Protein AF-A0A2A6BT93-F1 (afdb_monomer_lite)

Sequence (409 aa):
MSYLIIGGLSPISLRGVVPQILQSAETKKVVIYDDLSGVTSSSSPVLDDSRVSVVAGSTFNEKLLQKTFTDNKITHVVDLASLSTPKEASPIAVARTAVVGFTHVLDAVRHYGGKPRFVLVSREVANAMAVESMLHSYVISYRLPLVVARLSEGVLGHDLSRGLNAAFSTAVVTDEAFSAISIGDAARGEAAVSQKAVKECIEKIKAGSSCTLVSTNPSVFPIERAHKELGWMPEEKNLCEVHSFTKVLLFGEDQPTGARLLKALAARSIPVVFGESKPGEDPIDTVKDEIFSVAPSCIVFVGDRKDDPAYFDQEPKPARLRENVGSNLHAPWILAAICERVRCPFTYVQTYKEENDQATSEGVVKGFAKRLLEQFTSEYQTRFILPQTAVNDEHIGLIVDRIEKKLVA

InterPro domains:
  IPR001509 NAD-dependent epimerase/dehydratase [PF01370] (41-122)
  IPR036291 NAD(P)-binding domain superfamily [SSF51735] (28-235)

Organism: Pristionchus pacificus (NCBI:txid54126)

Structure (mmCIF, N/CA/C/O backbone):
data_AF-A0A2A6BT93-F1
#
_entry.id   AF-A0A2A6BT93-F1
#
loop_
_atom_site.group_PDB
_atom_site.id
_atom_site.type_symbol
_atom_site.label_atom_id
_atom_site.label_alt_id
_atom_site.label_comp_id
_atom_site.label_asym_id
_atom_site.label_entity_id
_atom_site.label_seq_id
_atom_site.pdbx_PDB_ins_code
_atom_site.Cartn_x
_atom_site.Cartn_y
_atom_site.Cartn_z
_atom_site.occupancy
_atom_site.B_iso_or_equiv
_atom_site.auth_seq_id
_atom_site.auth_comp_id
_atom_site.auth_asym_id
_atom_site.auth_atom_id
_atom_site.pdbx_PDB_model_num
ATOM 1 N N . MET A 1 1 ? -22.173 0.679 25.545 1.00 92.31 1 MET A N 1
ATOM 2 C CA . MET A 1 1 ? -20.772 0.295 25.306 1.00 92.31 1 MET A CA 1
ATOM 3 C C . MET A 1 1 ? -19.913 1.545 25.168 1.00 92.31 1 MET A C 1
ATOM 5 O O . MET A 1 1 ? -20.364 2.519 24.571 1.00 92.31 1 MET A O 1
ATOM 9 N N . SER A 1 2 ? -18.718 1.523 25.756 1.00 96.56 2 SER A N 1
ATOM 10 C CA . SER A 1 2 ? -17.658 2.522 25.561 1.00 96.56 2 SER A CA 1
ATOM 11 C C . SER A 1 2 ? -16.482 1.863 24.845 1.00 96.56 2 SER A C 1
ATOM 13 O O . SER A 1 2 ? -15.989 0.835 25.327 1.00 96.56 2 SER A O 1
ATOM 15 N N . TYR A 1 3 ? -16.053 2.440 23.728 1.00 97.00 3 TYR A N 1
ATOM 16 C CA . TYR A 1 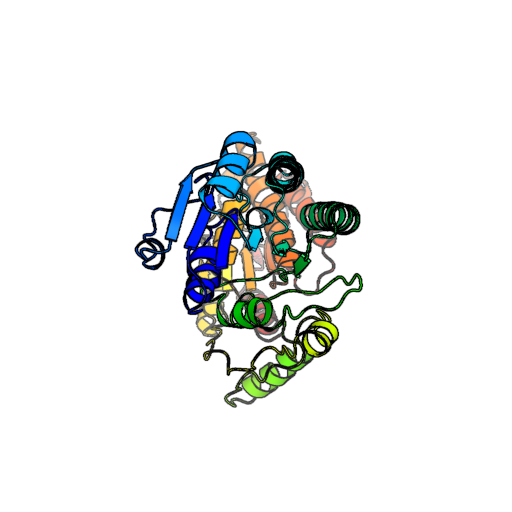3 ? -14.990 1.917 22.870 1.00 97.00 3 TYR A CA 1
ATOM 17 C C . TYR A 1 3 ? -13.720 2.758 22.990 1.00 97.00 3 TYR A C 1
ATOM 19 O O . TYR A 1 3 ? -13.802 3.983 23.061 1.00 97.00 3 TYR A O 1
ATOM 27 N N . LEU A 1 4 ? -12.563 2.102 22.972 1.00 97.62 4 LEU A N 1
ATOM 28 C CA . LEU A 1 4 ? -11.253 2.710 22.746 1.00 97.62 4 LEU A CA 1
ATOM 29 C C . LEU A 1 4 ? -10.707 2.190 21.416 1.00 97.62 4 LEU A C 1
ATOM 31 O O . LEU A 1 4 ? -10.619 0.977 21.240 1.00 97.62 4 LEU A O 1
ATOM 35 N N . ILE A 1 5 ? -10.345 3.084 20.501 1.00 95.69 5 ILE A N 1
ATOM 36 C CA . ILE A 1 5 ? -9.802 2.738 19.185 1.00 95.69 5 ILE A CA 1
ATOM 37 C C . ILE A 1 5 ? -8.383 3.2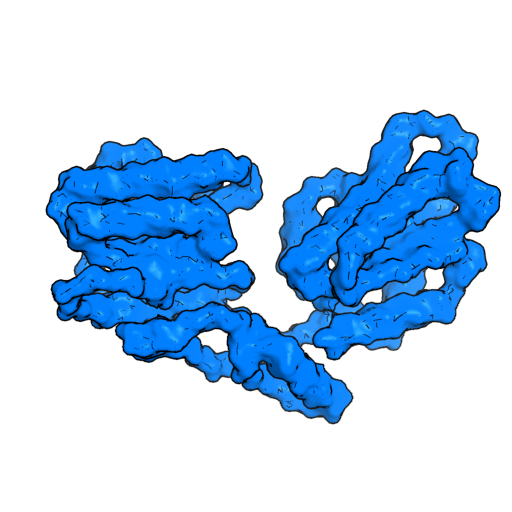88 19.089 1.00 95.69 5 ILE A C 1
ATOM 39 O O . ILE A 1 5 ? -8.193 4.503 19.050 1.00 95.69 5 ILE A O 1
ATOM 43 N N . ILE A 1 6 ? -7.398 2.398 19.075 1.00 95.19 6 ILE A N 1
ATOM 44 C CA . ILE A 1 6 ? -5.968 2.728 19.096 1.00 95.19 6 ILE A CA 1
ATOM 45 C C . ILE A 1 6 ? -5.461 2.796 17.651 1.00 95.19 6 ILE A C 1
ATOM 47 O O . ILE A 1 6 ? -5.774 1.905 16.867 1.00 95.19 6 ILE A O 1
ATOM 51 N N . GLY A 1 7 ? -4.738 3.855 17.272 1.00 91.56 7 GLY A N 1
ATOM 52 C CA . GLY A 1 7 ? -4.447 4.151 15.854 1.00 91.56 7 GLY A CA 1
ATOM 53 C C . GLY A 1 7 ? -5.701 4.599 15.086 1.00 91.56 7 GLY A C 1
ATOM 54 O O . GLY A 1 7 ? -5.889 4.309 13.895 1.00 91.56 7 GLY A O 1
ATOM 55 N N . GLY A 1 8 ? -6.635 5.217 15.814 1.00 89.75 8 GLY A N 1
ATOM 56 C CA . GLY A 1 8 ? -7.998 5.447 15.357 1.00 89.75 8 GLY A CA 1
ATOM 57 C C . GLY A 1 8 ? -8.180 6.620 14.392 1.00 89.75 8 GLY A C 1
ATOM 58 O O . GLY A 1 8 ? -9.305 6.814 13.929 1.00 89.75 8 GLY A O 1
ATOM 59 N N . LEU A 1 9 ? -7.131 7.379 14.057 1.00 91.25 9 LEU A N 1
ATOM 60 C CA . LEU A 1 9 ? -7.188 8.401 13.001 1.00 91.25 9 LEU A CA 1
ATOM 61 C C . LEU A 1 9 ? -6.767 7.870 11.624 1.00 91.25 9 LEU A C 1
ATOM 63 O O . LEU A 1 9 ? -6.781 8.610 10.641 1.00 91.25 9 LEU A O 1
ATOM 67 N N . SER A 1 10 ? -6.448 6.578 11.515 1.00 85.25 10 SER A N 1
ATOM 68 C CA . SER A 1 10 ? -6.226 5.940 10.218 1.00 85.25 10 SER A CA 1
ATOM 69 C C . SER A 1 10 ? -7.486 5.995 9.329 1.00 85.25 10 SER A C 1
ATOM 71 O O . SER A 1 10 ? -8.612 5.936 9.837 1.00 85.25 10 SER A O 1
ATOM 73 N N . PRO A 1 11 ? -7.346 6.034 7.987 1.00 80.69 11 PRO A N 1
ATOM 74 C CA . PRO A 1 11 ? -8.495 6.007 7.075 1.00 80.69 11 PRO A CA 1
ATOM 75 C C . PRO A 1 11 ? -9.421 4.801 7.293 1.00 80.69 11 PRO A C 1
ATOM 77 O O . PRO A 1 11 ? -10.640 4.942 7.230 1.00 80.69 11 PRO A O 1
ATOM 80 N N . ILE A 1 12 ? -8.835 3.640 7.609 1.00 78.94 12 ILE A N 1
ATOM 81 C CA . ILE A 1 12 ? -9.525 2.387 7.962 1.00 78.94 12 ILE A CA 1
ATOM 82 C C . ILE A 1 12 ? -10.455 2.604 9.162 1.00 78.94 12 ILE A C 1
ATOM 84 O O . ILE A 1 12 ? -11.621 2.204 9.144 1.00 78.94 12 ILE A O 1
ATOM 88 N N . SER A 1 13 ? -9.950 3.275 10.195 1.00 86.38 13 SER A N 1
ATOM 89 C CA . SER A 1 13 ? -10.727 3.602 11.384 1.00 86.38 13 SER A CA 1
ATOM 90 C C . SER A 1 13 ? -11.851 4.591 11.073 1.00 86.38 13 SER A C 1
ATOM 92 O O . SER A 1 13 ? -13.026 4.298 11.300 1.00 86.38 13 SER A O 1
ATOM 94 N N . LEU A 1 14 ? -11.502 5.751 10.510 1.00 86.81 14 LEU A N 1
ATOM 95 C CA . LEU A 1 14 ? -12.421 6.883 10.375 1.00 86.81 14 LEU A CA 1
ATOM 96 C C . LEU A 1 14 ? -13.539 6.654 9.359 1.00 86.81 14 LEU A C 1
ATOM 98 O O . LEU A 1 14 ? -14.637 7.170 9.548 1.00 86.81 14 LEU A O 1
ATOM 102 N N . ARG A 1 15 ? -13.277 5.904 8.286 1.00 79.62 15 ARG A N 1
ATOM 103 C CA . ARG A 1 15 ? -14.265 5.631 7.225 1.00 79.62 15 ARG A CA 1
ATOM 104 C C . ARG A 1 15 ? -14.972 4.292 7.403 1.00 79.62 15 ARG A C 1
ATOM 106 O O . ARG A 1 15 ? -15.969 4.019 6.747 1.00 79.62 15 ARG A O 1
ATOM 113 N N . GLY A 1 16 ? -14.450 3.457 8.291 1.00 78.19 16 GLY A N 1
ATOM 114 C CA . GLY A 1 16 ? -14.855 2.074 8.426 1.00 78.19 16 GLY A CA 1
ATOM 115 C C . GLY A 1 16 ? -15.344 1.723 9.815 1.00 78.19 16 GLY A C 1
ATOM 116 O O . GLY A 1 16 ? -16.540 1.542 10.035 1.00 78.19 16 GLY A O 1
ATOM 117 N N . VAL A 1 17 ? -14.401 1.645 10.752 1.00 83.06 17 VAL A N 1
ATOM 118 C CA . VAL A 1 17 ? -14.639 1.141 12.110 1.00 83.06 17 VAL A CA 1
ATOM 119 C C . VAL A 1 17 ? -15.551 2.061 12.915 1.00 83.06 17 VAL A C 1
ATOM 121 O O . VAL A 1 17 ? -16.556 1.616 13.473 1.00 83.06 17 VAL A O 1
ATOM 124 N N . VAL A 1 18 ? -15.225 3.353 12.968 1.00 87.88 18 VAL A N 1
ATOM 125 C CA . VAL A 1 18 ? -15.935 4.309 13.825 1.00 87.88 18 VAL A CA 1
ATOM 126 C C . VAL A 1 18 ? -17.395 4.510 13.394 1.00 87.88 18 VAL A C 1
ATOM 128 O O . VAL A 1 18 ? -18.261 4.362 14.259 1.00 87.88 18 VAL A O 1
ATOM 131 N N . PRO A 1 19 ? -17.725 4.772 12.107 1.00 86.06 19 PRO A N 1
ATOM 132 C CA . PRO A 1 19 ? -19.118 4.937 11.675 1.00 86.06 19 PRO A CA 1
ATOM 133 C C . PRO A 1 19 ? -20.042 3.794 12.094 1.00 86.06 19 PRO A C 1
ATOM 135 O O . PRO A 1 19 ? -21.230 3.999 12.314 1.00 86.06 19 PRO A O 1
ATOM 138 N N . GLN A 1 20 ? -19.507 2.584 12.202 1.00 81.06 20 GLN A N 1
ATOM 139 C CA . GLN A 1 20 ? -20.291 1.366 12.391 1.00 81.06 20 GLN A CA 1
ATOM 140 C C . GLN A 1 20 ? -20.500 1.052 13.852 1.00 81.06 20 GLN A C 1
ATOM 142 O O . GLN A 1 20 ? -21.621 0.788 14.277 1.00 81.06 20 GLN A O 1
ATOM 147 N N . ILE A 1 21 ? -19.459 1.259 14.656 1.00 85.31 21 ILE A N 1
ATOM 148 C CA . ILE A 1 21 ? -19.617 1.330 16.104 1.00 85.31 21 ILE A CA 1
ATOM 149 C C . ILE A 1 21 ? -20.689 2.373 16.464 1.00 85.31 21 ILE A C 1
ATOM 151 O O . ILE A 1 21 ? -21.522 2.123 17.335 1.00 85.31 21 ILE A O 1
ATOM 155 N N . LEU A 1 22 ? -20.728 3.513 15.768 1.00 90.62 22 LEU A N 1
ATOM 156 C CA . LEU A 1 22 ? -21.712 4.574 15.998 1.00 90.62 22 LEU A CA 1
ATOM 157 C C . LEU A 1 22 ? -23.140 4.249 15.525 1.00 90.62 22 LEU A C 1
ATOM 159 O O . LEU A 1 22 ? -24.074 4.882 16.029 1.00 90.62 22 LEU A O 1
ATOM 163 N N . GLN A 1 23 ? -23.334 3.284 14.616 1.00 86.81 23 GLN A N 1
ATOM 1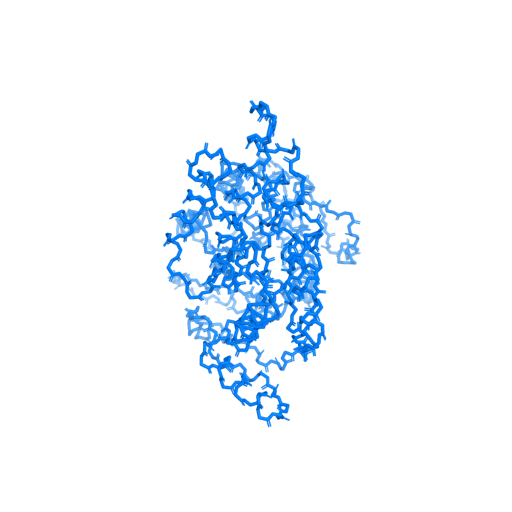64 C CA . GLN A 1 23 ? -24.667 2.814 14.202 1.00 86.81 23 GLN A CA 1
ATOM 165 C C . GLN A 1 23 ? -25.374 2.023 15.307 1.00 86.81 23 GLN A C 1
ATOM 167 O O . GLN A 1 23 ? -26.603 1.988 15.349 1.00 86.81 23 GLN A O 1
ATOM 172 N N . SER A 1 24 ? -24.623 1.410 16.225 1.00 86.44 24 SER A N 1
ATOM 173 C CA . SER A 1 24 ? -25.213 0.713 17.366 1.00 86.44 24 SER A CA 1
ATOM 174 C C . SER A 1 24 ? -25.824 1.702 18.361 1.00 86.44 24 SER A C 1
ATOM 176 O O . SER A 1 24 ? -25.137 2.568 18.909 1.00 86.44 24 SER A O 1
ATOM 178 N N . ALA A 1 25 ? -27.113 1.519 18.665 1.00 88.69 25 ALA A N 1
ATOM 179 C CA . ALA A 1 25 ? -27.823 2.293 19.686 1.00 88.69 25 ALA A CA 1
ATOM 180 C C . ALA A 1 25 ? -27.235 2.098 21.097 1.00 88.69 25 ALA A C 1
ATOM 182 O O . ALA A 1 25 ? -27.420 2.935 21.979 1.00 88.69 25 ALA A O 1
ATOM 183 N N . GLU A 1 26 ? -26.497 1.008 21.322 1.00 91.00 26 GLU A N 1
ATOM 184 C CA . GLU A 1 26 ? -25.854 0.735 22.606 1.00 91.00 26 GLU A CA 1
ATOM 185 C C . GLU A 1 26 ? -24.549 1.514 22.792 1.00 91.00 26 GLU A C 1
ATOM 187 O O . GLU A 1 26 ? -24.035 1.600 23.916 1.00 91.00 26 GLU A O 1
ATOM 192 N N . THR A 1 27 ? -23.982 2.079 21.726 1.00 92.94 27 THR A N 1
ATOM 193 C CA . THR A 1 27 ? -22.733 2.842 21.777 1.00 92.94 27 THR A CA 1
ATOM 194 C C . THR A 1 27 ? -22.955 4.181 22.468 1.00 92.94 27 THR A C 1
ATOM 196 O O . THR A 1 27 ? -23.599 5.087 21.944 1.00 92.94 27 THR A O 1
ATOM 199 N N . LYS A 1 28 ? -22.368 4.312 23.661 1.00 96.25 28 LYS A N 1
ATOM 200 C CA . LYS A 1 28 ? -22.427 5.520 24.493 1.00 96.25 28 LYS A CA 1
ATOM 201 C C . LYS A 1 28 ? -21.255 6.455 24.226 1.00 96.25 28 LYS A C 1
ATOM 203 O O . LYS A 1 28 ? -21.413 7.664 24.338 1.00 96.25 28 LYS A O 1
ATOM 208 N N . LYS A 1 29 ? -20.076 5.892 23.941 1.00 97.75 29 LYS A N 1
ATOM 209 C CA . LYS A 1 29 ? -18.838 6.655 23.780 1.00 97.75 29 LYS A CA 1
ATOM 210 C C . LYS A 1 29 ? -17.840 5.932 22.886 1.00 97.75 29 LYS A C 1
ATOM 212 O O . LYS A 1 29 ? -17.678 4.716 23.010 1.00 97.75 29 LYS A O 1
ATOM 217 N N . VAL A 1 30 ? -17.134 6.692 22.060 1.00 97.75 30 VAL A N 1
ATOM 218 C CA . VAL A 1 30 ? -15.989 6.235 21.274 1.00 97.75 30 VAL A CA 1
ATOM 219 C C . VAL A 1 30 ? -14.804 7.151 21.561 1.00 97.75 30 VAL A C 1
ATOM 221 O O . VAL A 1 30 ? -14.876 8.364 21.385 1.00 97.75 30 VAL A O 1
ATOM 224 N N . VAL A 1 31 ? -13.706 6.572 22.029 1.00 98.25 31 VAL A N 1
ATOM 225 C CA . VAL A 1 31 ? -12.458 7.282 22.299 1.00 98.25 31 VAL A CA 1
ATOM 226 C C . VAL A 1 31 ? -11.443 6.870 21.248 1.00 98.25 31 VAL A C 1
ATOM 228 O O . VAL A 1 31 ? -11.023 5.718 21.215 1.00 98.25 31 VAL A O 1
ATOM 231 N N . ILE A 1 32 ? -11.057 7.803 20.388 1.00 97.12 32 ILE A N 1
ATOM 232 C CA . ILE A 1 32 ? -9.969 7.614 19.431 1.00 97.12 32 ILE A CA 1
ATOM 233 C C . ILE A 1 32 ? -8.665 7.971 20.139 1.00 97.12 32 ILE A C 1
ATOM 235 O O . ILE A 1 32 ? -8.525 9.084 20.638 1.00 97.12 32 ILE A O 1
ATOM 239 N N . TYR A 1 33 ? -7.727 7.033 20.197 1.00 96.94 33 TYR A N 1
ATOM 240 C CA . TYR A 1 33 ? -6.410 7.210 20.796 1.00 96.94 33 TYR A CA 1
ATOM 241 C C . TYR A 1 33 ? -5.346 7.110 19.706 1.00 96.94 33 TYR A C 1
ATOM 243 O O . TYR A 1 33 ? -5.205 6.062 19.072 1.00 96.94 33 TYR A O 1
ATOM 251 N N . ASP A 1 34 ? -4.627 8.199 19.458 1.00 94.62 34 ASP A N 1
ATOM 252 C CA . ASP A 1 34 ? -3.722 8.307 18.313 1.00 94.62 34 ASP A CA 1
ATOM 253 C C . ASP A 1 34 ? -2.559 9.261 18.615 1.00 94.62 34 ASP A C 1
ATOM 255 O O . ASP A 1 34 ? -2.732 10.242 19.343 1.00 94.62 34 ASP A O 1
ATOM 259 N N . ASP A 1 35 ? -1.376 8.985 18.068 1.00 92.31 35 ASP A N 1
ATOM 260 C CA . ASP A 1 35 ? -0.175 9.798 18.291 1.00 92.31 35 ASP A CA 1
ATOM 261 C C . ASP A 1 35 ? -0.031 10.960 17.297 1.00 92.31 35 ASP A C 1
ATOM 263 O O . ASP A 1 35 ? 0.906 11.752 17.409 1.00 92.31 35 ASP A O 1
ATOM 267 N N . LEU A 1 36 ? -0.983 11.087 16.366 1.00 90.38 36 LEU A N 1
ATOM 268 C CA . LEU A 1 36 ? -1.063 12.109 15.324 1.00 90.38 36 LEU A CA 1
ATOM 269 C C . LEU A 1 36 ? 0.049 12.033 14.265 1.00 90.38 36 LEU A C 1
ATOM 271 O O . LEU A 1 36 ? 0.094 12.885 13.378 1.00 90.38 36 LEU A O 1
ATOM 275 N N . SER A 1 37 ? 0.925 11.025 14.312 1.00 81.19 37 SER A N 1
ATOM 276 C CA . SER A 1 37 ? 2.116 10.949 13.452 1.00 81.19 37 SER A CA 1
ATOM 277 C C . SER A 1 37 ? 1.801 10.750 11.964 1.00 81.19 37 SER A C 1
ATOM 279 O O . SER A 1 37 ? 2.617 11.098 11.113 1.00 81.19 37 SER A O 1
ATOM 281 N N . GLY A 1 38 ? 0.615 10.224 11.640 1.00 70.31 38 GLY A N 1
ATOM 282 C CA . GLY A 1 38 ? 0.161 9.949 10.271 1.00 70.31 38 GLY A CA 1
ATOM 283 C C . GLY A 1 38 ? -1.058 10.757 9.820 1.00 70.31 38 GLY A C 1
ATOM 284 O O . GLY A 1 38 ? -1.655 10.435 8.790 1.00 70.31 38 GLY A O 1
ATOM 285 N N . VAL A 1 39 ? -1.477 11.771 10.583 1.00 74.38 39 VAL A N 1
ATOM 286 C CA . VAL A 1 39 ? -2.707 12.517 10.289 1.00 74.38 39 VAL A CA 1
ATOM 287 C C . VAL A 1 39 ? -2.444 13.530 9.182 1.00 74.38 39 VAL A C 1
ATOM 289 O O . VAL A 1 39 ? -1.895 14.606 9.406 1.00 74.38 39 VAL A O 1
ATOM 292 N N . THR A 1 40 ? -2.888 13.203 7.972 1.00 60.47 40 THR A N 1
ATOM 293 C CA . THR A 1 40 ? -3.112 14.211 6.933 1.00 60.47 40 THR A CA 1
ATOM 294 C C . THR A 1 40 ? -4.433 14.911 7.246 1.00 60.47 40 THR A C 1
ATOM 296 O O . THR A 1 40 ? -5.398 14.262 7.647 1.00 60.47 40 THR A O 1
ATOM 299 N N . SER A 1 41 ? -4.457 16.238 7.138 1.00 56.00 41 SER A N 1
ATOM 300 C CA . SER A 1 41 ? -5.471 17.203 7.602 1.00 56.00 41 SER A CA 1
ATOM 301 C C . SER A 1 41 ? -6.874 17.068 6.972 1.00 56.00 41 SER A C 1
ATOM 303 O O . SER A 1 41 ? -7.485 18.044 6.545 1.00 56.00 41 SER A O 1
ATOM 305 N N . SER A 1 42 ? -7.419 15.855 6.925 1.00 60.03 42 SER A N 1
ATOM 306 C CA . SER A 1 42 ? -8.760 15.561 6.437 1.00 60.03 42 SER A CA 1
ATOM 307 C C . SER A 1 42 ? -9.760 15.587 7.592 1.00 60.03 42 SER A C 1
ATOM 309 O O . SER A 1 42 ? -9.707 14.768 8.509 1.00 60.03 42 SER A O 1
ATOM 311 N N . SER A 1 43 ? -10.684 16.548 7.561 1.00 76.00 43 SER A N 1
ATOM 312 C CA . SER A 1 43 ? -11.835 16.559 8.459 1.00 76.00 43 SER A CA 1
ATOM 313 C C . SER A 1 43 ? -12.752 15.384 8.104 1.00 76.00 43 SER A C 1
ATOM 315 O O . SER A 1 43 ? -13.328 15.323 7.018 1.00 76.00 43 SER A O 1
ATOM 317 N N . SER A 1 44 ? -12.865 14.411 9.008 1.00 84.88 44 SER A N 1
ATOM 318 C CA . SER A 1 44 ? -13.868 13.349 8.901 1.00 84.88 44 SER A CA 1
ATOM 319 C C . SER A 1 44 ? -15.126 13.783 9.659 1.00 84.88 44 SER A C 1
ATOM 321 O O . SER A 1 44 ? -15.000 14.059 10.852 1.00 84.88 44 SER A O 1
ATOM 323 N N . PRO A 1 45 ? -16.328 13.776 9.044 1.00 90.00 45 PRO A N 1
ATOM 324 C CA . PRO A 1 45 ? -17.586 14.136 9.718 1.00 90.00 45 PRO A CA 1
ATOM 325 C C . PRO A 1 45 ? -17.873 13.311 10.978 1.00 90.00 45 PRO A C 1
ATOM 327 O O . PRO A 1 45 ? -18.623 13.711 11.857 1.00 90.00 45 PRO A O 1
ATOM 330 N N . VAL A 1 46 ? -17.267 12.128 11.071 1.00 90.62 46 VAL A N 1
ATOM 331 C CA . VAL A 1 46 ? -17.384 11.229 12.220 1.00 90.62 46 VAL A CA 1
ATOM 332 C C . VAL A 1 46 ? -16.758 11.824 13.482 1.00 90.62 46 VAL A C 1
ATOM 334 O O . VAL A 1 46 ? -17.183 11.497 14.586 1.00 90.62 46 VAL A O 1
ATOM 337 N N . LEU A 1 47 ? -15.758 12.695 13.332 1.00 93.75 47 LEU A N 1
ATOM 338 C CA . LEU A 1 47 ? -15.133 13.386 14.459 1.00 93.75 47 LEU A CA 1
ATOM 339 C C . LEU A 1 47 ? -16.046 14.464 15.060 1.00 93.75 47 LEU A C 1
ATOM 341 O O . LEU A 1 47 ? -15.816 14.857 16.200 1.00 93.75 47 LEU A O 1
ATOM 345 N N . ASP A 1 48 ? -17.082 14.892 14.332 1.00 94.94 48 ASP A N 1
ATOM 346 C CA . ASP A 1 48 ? -18.079 15.857 14.807 1.00 94.94 48 ASP A CA 1
ATOM 347 C C . ASP A 1 48 ? -19.217 15.185 15.612 1.00 94.94 48 ASP A C 1
ATOM 349 O O . ASP A 1 48 ? -20.055 15.874 16.198 1.00 94.94 48 ASP A O 1
ATOM 353 N N . ASP A 1 49 ? -19.273 13.844 15.670 1.00 96.19 49 ASP A N 1
ATOM 354 C CA . ASP A 1 49 ? -20.262 13.123 16.484 1.00 96.19 49 ASP A CA 1
ATOM 355 C C . ASP A 1 49 ? -19.980 13.348 17.979 1.00 96.19 49 ASP A C 1
ATOM 357 O O . ASP A 1 49 ? -18.882 13.101 18.476 1.00 96.19 49 ASP A O 1
ATOM 361 N N . SER A 1 50 ? -20.999 13.773 18.731 1.00 97.19 50 SER A N 1
ATOM 362 C CA . SER A 1 50 ? -20.881 14.118 20.157 1.00 97.19 50 SER A CA 1
ATOM 363 C C . SER A 1 50 ? -20.476 12.949 21.064 1.00 97.19 50 SER A C 1
ATOM 365 O O . SER A 1 50 ? -20.073 13.163 22.211 1.00 97.19 50 SER A O 1
ATOM 367 N N . ARG A 1 51 ? -20.573 11.707 20.577 1.00 97.38 51 ARG A N 1
ATOM 368 C CA . ARG A 1 51 ? -20.121 10.497 21.280 1.00 97.38 51 ARG A CA 1
ATOM 369 C C . ARG A 1 51 ? -18.640 10.210 21.049 1.00 97.38 51 ARG A C 1
ATOM 371 O O . ARG A 1 51 ? -18.090 9.354 21.750 1.00 97.38 51 ARG A O 1
ATOM 378 N N . VAL A 1 52 ? -18.009 10.870 20.079 1.00 97.75 52 VAL A N 1
ATOM 379 C CA . VAL A 1 52 ? -16.608 10.676 19.704 1.00 97.75 52 VAL A CA 1
ATOM 380 C C . VAL A 1 52 ? -15.734 11.697 20.427 1.00 97.75 52 VAL A C 1
ATOM 382 O O . VAL A 1 52 ? -16.040 12.880 20.515 1.00 97.75 52 VAL A O 1
ATOM 385 N N . SER A 1 53 ? -14.614 11.231 20.970 1.00 97.75 53 SER A N 1
ATOM 386 C CA . SER A 1 53 ? -13.579 12.092 21.545 1.00 97.75 53 SER A CA 1
ATOM 387 C C . SER A 1 53 ? -12.205 11.600 21.123 1.00 97.75 53 SER A C 1
ATOM 389 O O . SER A 1 53 ? -11.982 10.390 21.082 1.00 97.75 53 SER A O 1
ATOM 391 N N . VAL A 1 54 ? -11.286 12.521 20.845 1.00 96.94 54 VAL A N 1
ATOM 392 C CA . VAL A 1 54 ? -9.906 12.199 20.467 1.00 96.94 54 VAL A CA 1
ATOM 393 C C . VAL A 1 54 ? -8.980 12.459 21.651 1.00 96.94 54 VAL A C 1
ATOM 395 O O . VAL A 1 54 ? -9.019 13.523 22.267 1.00 96.94 54 VAL A O 1
ATOM 398 N N . VAL A 1 55 ? -8.134 11.483 21.962 1.00 97.75 55 VAL A N 1
ATOM 399 C CA . VAL A 1 55 ? -7.036 11.586 22.919 1.00 97.75 55 VAL A CA 1
ATOM 400 C C . VAL A 1 55 ? -5.737 11.499 22.130 1.00 97.75 55 VAL A C 1
ATOM 402 O O . VAL A 1 55 ? -5.355 10.428 21.664 1.00 97.75 55 VAL A O 1
ATOM 405 N N . ALA A 1 56 ? -5.066 12.641 21.983 1.00 96.44 56 ALA A N 1
ATOM 406 C CA . ALA A 1 56 ? -3.745 12.706 21.374 1.00 96.44 56 ALA A CA 1
ATOM 407 C C . ALA A 1 56 ? -2.705 12.142 22.352 1.00 96.44 56 ALA A C 1
ATOM 409 O O . ALA A 1 56 ? -2.463 12.716 23.420 1.00 96.44 56 ALA A O 1
ATOM 410 N N . GLY A 1 57 ? -2.113 11.002 22.017 1.00 94.56 57 GLY A N 1
ATOM 411 C CA . GLY A 1 57 ? -1.206 10.293 22.902 1.00 94.56 57 GLY A CA 1
ATOM 412 C C . GLY A 1 57 ? -0.507 9.130 22.217 1.00 94.56 57 GLY A C 1
ATOM 413 O O . GLY A 1 57 ? -1.077 8.434 21.387 1.00 94.56 57 GLY A O 1
ATOM 414 N N . SER A 1 58 ? 0.745 8.901 22.602 1.00 93.44 58 SER A N 1
ATOM 415 C CA . SER A 1 58 ? 1.480 7.712 22.181 1.00 93.44 58 SER A CA 1
ATOM 416 C C . SER A 1 58 ? 1.153 6.530 23.090 1.00 93.44 58 SER A C 1
ATOM 418 O O . SER A 1 58 ? 1.062 6.702 24.305 1.00 93.44 58 SER A O 1
ATOM 420 N N . THR A 1 59 ? 1.072 5.318 22.534 1.00 94.31 59 THR A N 1
ATOM 421 C CA . THR A 1 59 ? 0.907 4.080 23.317 1.00 94.31 59 THR A CA 1
ATOM 422 C C . THR A 1 59 ? 2.052 3.835 24.304 1.00 94.31 59 THR A C 1
ATOM 424 O O . THR A 1 59 ? 1.873 3.123 25.284 1.00 94.31 59 THR A O 1
ATOM 427 N N . PHE A 1 60 ? 3.199 4.498 24.129 1.00 93.81 60 PHE A N 1
ATOM 428 C CA . PHE A 1 60 ? 4.286 4.507 25.114 1.00 93.81 60 PHE A CA 1
ATOM 429 C C . PHE A 1 60 ? 3.975 5.339 26.373 1.00 93.81 60 PHE A C 1
ATOM 431 O O . PHE A 1 60 ? 4.701 5.256 27.363 1.00 93.81 60 PHE A O 1
ATOM 438 N N . ASN A 1 61 ? 2.915 6.153 26.373 1.00 95.75 61 ASN A N 1
ATOM 439 C CA . ASN A 1 61 ? 2.478 6.922 27.536 1.00 95.75 61 ASN A CA 1
ATOM 440 C C . ASN A 1 61 ? 1.454 6.127 28.357 1.00 95.75 61 ASN A C 1
ATOM 442 O O . ASN A 1 61 ? 0.250 6.400 28.346 1.00 95.75 61 ASN A O 1
ATOM 446 N N . GLU A 1 62 ? 1.958 5.150 29.106 1.00 94.81 62 GLU A N 1
ATOM 447 C CA . GLU A 1 62 ? 1.139 4.224 29.891 1.00 94.81 62 GLU A CA 1
ATOM 448 C C . GLU A 1 62 ? 0.202 4.939 30.879 1.00 94.81 62 GLU A C 1
ATOM 450 O O . GLU A 1 62 ? -0.966 4.578 30.998 1.00 94.81 62 GLU A O 1
ATOM 455 N N . LYS A 1 63 ? 0.660 6.014 31.536 1.00 97.00 63 LYS A N 1
ATOM 456 C CA . LYS A 1 63 ? -0.178 6.792 32.469 1.00 97.00 63 LYS A CA 1
ATOM 457 C C . LYS A 1 63 ? -1.383 7.415 31.768 1.00 97.00 63 LYS A C 1
ATOM 459 O O . LYS A 1 63 ? -2.485 7.421 32.319 1.00 97.00 63 LYS A O 1
ATOM 464 N N . LEU A 1 64 ? -1.185 7.941 30.558 1.00 97.75 64 LEU A N 1
ATOM 465 C CA . LEU A 1 64 ? -2.275 8.495 29.761 1.00 97.75 64 LEU A CA 1
ATOM 466 C C . LEU A 1 64 ? -3.230 7.392 29.294 1.00 97.75 64 LEU A C 1
ATOM 468 O O . LEU A 1 64 ? -4.442 7.599 29.352 1.00 97.75 64 LEU A O 1
ATOM 472 N N . LEU A 1 65 ? -2.720 6.225 28.887 1.00 97.00 65 LEU A N 1
ATOM 473 C CA . LEU A 1 65 ? -3.556 5.065 28.562 1.00 97.00 65 LEU A CA 1
ATOM 474 C C . LEU A 1 65 ? -4.402 4.635 29.768 1.00 97.00 65 LEU A C 1
ATOM 476 O O . LEU A 1 65 ? -5.623 4.581 29.658 1.00 97.00 65 LEU A O 1
ATOM 480 N N . GLN A 1 66 ? -3.792 4.416 30.935 1.00 97.19 66 GLN A N 1
ATOM 481 C CA . GLN A 1 66 ? -4.490 4.024 32.168 1.00 97.19 66 GLN A CA 1
ATOM 482 C C . GLN A 1 66 ? -5.585 5.028 32.559 1.00 97.19 66 GLN A C 1
ATOM 484 O O . GLN A 1 66 ? -6.720 4.641 32.862 1.00 97.19 66 GLN A O 1
ATOM 489 N N . LYS A 1 67 ? -5.270 6.329 32.498 1.00 98.00 67 LYS A N 1
ATOM 490 C CA . LYS A 1 67 ? -6.250 7.399 32.715 1.00 98.00 67 LYS A CA 1
ATOM 491 C C . LYS A 1 67 ? -7.380 7.329 31.687 1.00 98.00 67 LYS A C 1
ATOM 493 O O . LYS A 1 67 ? -8.545 7.400 32.056 1.00 98.00 67 LYS A O 1
ATOM 498 N N . THR A 1 68 ? -7.051 7.115 30.414 1.00 98.19 68 THR A N 1
ATOM 499 C CA . THR A 1 68 ? -8.038 6.988 29.333 1.00 98.19 68 THR A CA 1
ATOM 500 C C . THR A 1 68 ? -8.981 5.809 29.570 1.00 98.19 68 THR A C 1
ATOM 502 O O . THR A 1 68 ? -10.191 5.971 29.427 1.00 98.19 68 THR A O 1
ATOM 505 N N . PHE A 1 69 ? -8.468 4.650 29.985 1.00 97.50 69 PHE A N 1
ATOM 506 C CA . PHE A 1 69 ? -9.292 3.498 30.356 1.00 97.50 69 PHE A CA 1
ATOM 507 C C . PHE A 1 69 ? -10.252 3.823 31.507 1.00 97.50 69 PHE A C 1
ATOM 509 O O . PHE A 1 69 ? -11.458 3.576 31.405 1.00 97.50 69 PHE A O 1
ATOM 516 N N . THR A 1 70 ? -9.717 4.421 32.573 1.00 97.00 70 THR A N 1
ATOM 517 C CA . THR A 1 70 ? -10.446 4.701 33.817 1.00 97.00 70 THR A CA 1
ATOM 518 C C . THR A 1 70 ? -11.516 5.772 33.626 1.00 97.00 70 THR A C 1
ATOM 520 O O . THR A 1 70 ? -12.695 5.519 33.891 1.00 97.00 70 THR A O 1
ATOM 523 N N . ASP A 1 71 ? -11.138 6.934 33.092 1.00 97.62 71 ASP A N 1
ATOM 524 C CA . ASP A 1 71 ? -12.017 8.100 32.943 1.00 97.62 71 ASP A CA 1
ATOM 525 C C . ASP A 1 71 ? -13.180 7.817 31.981 1.00 97.62 71 ASP A C 1
ATOM 527 O O . ASP A 1 71 ? -14.291 8.320 32.158 1.00 97.62 71 ASP A O 1
ATOM 531 N N . ASN A 1 72 ? -12.946 6.980 30.966 1.00 97.44 72 ASN A N 1
ATOM 532 C CA . ASN A 1 72 ? -13.931 6.687 29.922 1.00 97.44 72 ASN A CA 1
ATOM 533 C C . ASN A 1 72 ? -14.693 5.376 30.136 1.00 97.44 72 ASN A C 1
ATOM 535 O O . ASN A 1 72 ? -15.597 5.065 29.353 1.00 97.44 72 ASN A O 1
ATOM 539 N N . LYS A 1 73 ? -14.359 4.628 31.196 1.00 96.81 73 LYS A N 1
ATOM 540 C CA . LYS A 1 73 ? -14.972 3.340 31.547 1.00 96.81 73 LYS A CA 1
ATOM 541 C C . LYS A 1 73 ? -15.021 2.388 30.346 1.00 96.81 73 LYS A C 1
ATOM 543 O O . LYS A 1 73 ? -16.095 1.945 29.933 1.00 96.81 73 LYS A O 1
ATOM 548 N N . ILE A 1 74 ? -13.864 2.167 29.725 1.00 97.50 74 ILE A N 1
ATOM 549 C CA . ILE A 1 74 ? -13.755 1.442 28.455 1.00 97.50 74 ILE A CA 1
ATOM 550 C C . ILE A 1 74 ? -14.212 -0.012 28.613 1.00 97.50 74 ILE A C 1
ATOM 552 O O . ILE A 1 74 ? -13.769 -0.741 29.492 1.00 97.50 74 ILE A O 1
ATOM 556 N N . THR A 1 75 ? -15.094 -0.441 27.714 1.00 95.44 75 THR A N 1
ATOM 557 C CA . THR A 1 75 ? -15.661 -1.803 27.691 1.00 95.44 75 THR A CA 1
ATOM 558 C C . THR A 1 75 ? -15.189 -2.624 26.497 1.00 95.44 75 THR A C 1
ATOM 560 O O . THR A 1 75 ? -15.279 -3.847 26.523 1.00 95.44 75 THR A O 1
ATOM 563 N N . HIS A 1 76 ? -14.712 -1.957 25.448 1.00 93.50 76 HIS A N 1
ATOM 564 C CA . HIS A 1 76 ? -14.270 -2.566 24.201 1.00 93.50 76 HIS A CA 1
ATOM 565 C C . HIS A 1 76 ? -13.010 -1.845 23.725 1.00 93.50 76 HIS A C 1
ATOM 567 O O . HIS A 1 76 ? -12.953 -0.615 23.783 1.00 93.50 76 HIS A O 1
ATOM 573 N N . VAL A 1 77 ? -12.021 -2.596 23.256 1.00 94.00 77 VAL A N 1
ATOM 574 C CA . VAL A 1 77 ? -10.781 -2.064 22.684 1.00 94.00 77 VAL A CA 1
ATOM 575 C C . VAL A 1 77 ? -10.647 -2.590 21.265 1.00 94.00 77 VAL A C 1
ATOM 577 O O . VAL A 1 77 ? -10.750 -3.795 21.047 1.00 94.00 77 VAL A O 1
ATOM 580 N N . VAL A 1 78 ? -10.415 -1.689 20.316 1.00 92.44 78 VAL A N 1
ATOM 581 C CA . VAL A 1 78 ? -10.084 -2.015 18.929 1.00 92.44 78 VAL A CA 1
ATOM 582 C C . VAL A 1 78 ? -8.685 -1.486 18.654 1.00 92.44 78 VAL A C 1
ATOM 584 O O . VAL A 1 78 ? -8.462 -0.279 18.727 1.00 92.44 78 VAL A O 1
ATOM 587 N N . ASP A 1 79 ? -7.740 -2.375 18.368 1.00 91.62 79 ASP A N 1
ATOM 588 C CA . ASP A 1 79 ? -6.369 -1.982 18.053 1.00 91.62 79 ASP A CA 1
ATOM 589 C C . ASP A 1 79 ? -6.114 -2.012 16.544 1.00 91.62 79 ASP A C 1
ATOM 591 O O . ASP A 1 79 ? -6.188 -3.064 15.904 1.00 91.62 79 ASP A O 1
ATOM 595 N N . LEU A 1 80 ? -5.827 -0.829 16.001 1.00 88.50 80 LEU A N 1
ATOM 596 C CA . LEU A 1 80 ? -5.458 -0.570 14.613 1.00 88.50 80 LEU A CA 1
ATOM 597 C C . LEU A 1 80 ? -4.044 0.025 14.507 1.00 88.50 80 LEU A C 1
ATOM 599 O O . LEU A 1 80 ? -3.585 0.272 13.391 1.00 88.50 80 LEU A O 1
ATOM 603 N N . ALA A 1 81 ? -3.336 0.267 15.619 1.00 83.44 81 ALA A N 1
ATOM 604 C CA . ALA A 1 81 ? -2.034 0.939 15.587 1.00 83.44 81 ALA A CA 1
ATOM 605 C C . ALA A 1 81 ? -0.946 0.093 14.914 1.00 83.44 81 ALA A C 1
ATOM 607 O O . ALA A 1 81 ? -0.011 0.626 14.318 1.00 83.44 81 ALA A O 1
ATOM 608 N N . SER A 1 82 ? -1.100 -1.231 14.941 1.00 73.19 82 SER A N 1
ATOM 609 C CA . SER A 1 82 ? -0.277 -2.174 14.177 1.00 73.19 82 SER A CA 1
ATOM 610 C C . SER A 1 82 ? -0.366 -1.959 12.656 1.00 73.19 82 SER A C 1
ATOM 612 O O . SER A 1 82 ? 0.546 -2.356 11.930 1.00 73.19 82 SER A O 1
ATOM 614 N N . LEU A 1 83 ? -1.439 -1.323 12.165 1.00 70.50 83 LEU A N 1
ATOM 615 C CA . LEU A 1 83 ? -1.675 -1.049 10.744 1.00 70.50 83 LEU A CA 1
ATOM 616 C C . LEU A 1 83 ? -1.177 0.331 10.306 1.00 70.50 83 LEU A C 1
ATOM 618 O O . LEU A 1 83 ? -0.990 0.556 9.109 1.00 70.50 83 LEU A O 1
ATOM 622 N N . SER A 1 84 ? -1.011 1.260 11.248 1.00 65.44 84 SER A N 1
ATOM 623 C CA . SER A 1 84 ? -0.761 2.682 10.994 1.00 65.44 84 SER A CA 1
ATOM 624 C C . SER A 1 84 ? 0.719 3.053 11.082 1.00 65.44 84 SER A C 1
ATOM 626 O O . SER A 1 84 ? 1.069 4.148 11.517 1.00 65.44 84 SER A O 1
ATOM 628 N N . THR A 1 85 ? 1.616 2.147 10.696 1.00 63.50 85 THR A N 1
ATOM 629 C CA . THR A 1 85 ? 3.047 2.451 10.687 1.00 63.50 85 THR A CA 1
ATOM 630 C C . THR A 1 85 ? 3.379 3.402 9.535 1.00 63.50 85 THR A C 1
ATOM 632 O O . THR A 1 85 ? 3.002 3.096 8.398 1.00 63.50 85 THR A O 1
ATOM 635 N N . PRO A 1 86 ? 4.100 4.513 9.782 1.00 62.97 86 PRO A N 1
ATOM 636 C CA . PRO A 1 86 ? 4.565 5.396 8.717 1.00 62.97 86 PRO A CA 1
ATOM 637 C C . PRO A 1 86 ? 5.335 4.602 7.660 1.00 62.97 86 PRO A C 1
ATOM 639 O O . PRO A 1 86 ? 6.137 3.736 8.014 1.00 62.97 86 PRO A O 1
ATOM 642 N N . LYS A 1 87 ? 5.120 4.906 6.373 1.00 57.06 87 LYS A N 1
ATOM 643 C CA . LYS A 1 87 ? 5.793 4.213 5.257 1.00 57.06 87 LYS A CA 1
ATOM 644 C C . LYS A 1 87 ? 7.327 4.247 5.372 1.00 57.06 87 LYS A C 1
ATOM 646 O O . LYS A 1 87 ? 7.988 3.311 4.946 1.00 57.06 87 LYS A O 1
ATOM 651 N N . GLU A 1 88 ? 7.870 5.289 6.003 1.00 57.91 88 GLU A N 1
ATOM 652 C CA . GLU A 1 88 ? 9.310 5.524 6.187 1.00 57.91 88 GLU A CA 1
ATOM 653 C C . GLU A 1 88 ? 9.869 4.978 7.516 1.00 57.91 88 GLU A C 1
ATOM 655 O O . GLU A 1 88 ? 11.053 5.138 7.823 1.00 57.91 88 GLU A O 1
ATOM 660 N N . ALA A 1 89 ? 9.038 4.351 8.354 1.00 71.56 89 ALA A N 1
ATOM 661 C CA . ALA A 1 89 ? 9.495 3.853 9.643 1.00 71.56 89 ALA A CA 1
ATOM 662 C C . ALA A 1 89 ? 10.462 2.673 9.458 1.00 71.56 89 ALA A C 1
ATOM 664 O O . ALA A 1 89 ? 10.171 1.700 8.764 1.00 71.56 89 ALA A O 1
ATOM 665 N N . SER A 1 90 ? 11.613 2.723 10.139 1.00 79.94 90 SER A N 1
ATOM 666 C CA . SER A 1 90 ? 12.533 1.581 10.160 1.00 79.94 90 SER A CA 1
ATOM 667 C C . SER A 1 90 ? 11.829 0.319 10.691 1.00 79.94 90 SER A C 1
ATOM 669 O O . SER A 1 90 ? 10.975 0.430 11.578 1.00 79.94 90 SER A O 1
ATOM 671 N N . PRO A 1 91 ? 12.220 -0.894 10.256 1.00 72.88 91 PRO A N 1
ATOM 672 C CA . PRO A 1 91 ? 11.651 -2.138 10.782 1.00 72.88 91 PRO A CA 1
ATOM 673 C C . PRO A 1 91 ? 11.708 -2.241 12.314 1.00 72.88 91 PRO A C 1
ATOM 675 O O . PRO A 1 91 ? 10.808 -2.800 12.937 1.00 72.88 91 PRO A O 1
ATOM 678 N N . ILE A 1 92 ? 12.736 -1.650 12.936 1.00 77.12 92 ILE A N 1
ATOM 679 C CA . ILE A 1 92 ? 12.883 -1.576 14.396 1.00 77.12 92 ILE A CA 1
ATOM 680 C C . ILE A 1 92 ? 11.823 -0.657 15.008 1.00 77.12 92 ILE A C 1
ATOM 682 O O . ILE A 1 92 ? 11.216 -1.018 16.013 1.00 77.12 92 ILE A O 1
ATOM 686 N N . ALA A 1 93 ? 11.582 0.517 14.418 1.00 79.69 93 ALA A N 1
ATOM 687 C CA . ALA A 1 93 ? 10.537 1.430 14.878 1.00 79.69 93 ALA A CA 1
ATOM 688 C C . ALA A 1 93 ? 9.148 0.789 14.743 1.00 79.69 93 ALA A C 1
ATOM 690 O O . ALA A 1 93 ? 8.371 0.814 15.693 1.00 79.69 93 ALA A O 1
ATOM 691 N N . VAL A 1 94 ? 8.885 0.127 13.612 1.00 79.38 94 VAL A N 1
ATOM 692 C CA . VAL A 1 94 ? 7.658 -0.644 13.366 1.00 79.38 94 VAL A CA 1
ATOM 693 C C . VAL A 1 94 ? 7.465 -1.736 14.418 1.00 79.38 94 VAL A C 1
ATOM 695 O O . VAL A 1 94 ? 6.410 -1.807 15.047 1.00 79.38 94 VAL A O 1
ATOM 698 N N . ALA A 1 95 ? 8.485 -2.565 14.655 1.00 78.44 95 ALA A N 1
ATOM 699 C CA . ALA A 1 95 ? 8.426 -3.624 15.656 1.00 78.44 95 ALA A CA 1
ATOM 700 C C . ALA A 1 95 ? 8.255 -3.064 17.075 1.00 78.44 95 ALA A C 1
ATOM 702 O O . ALA A 1 95 ? 7.495 -3.617 17.865 1.00 78.44 95 ALA A O 1
ATOM 703 N N . ARG A 1 96 ? 8.915 -1.948 17.402 1.00 83.44 96 ARG A N 1
ATOM 704 C CA . ARG A 1 96 ? 8.795 -1.300 18.711 1.00 83.44 96 ARG A CA 1
ATOM 705 C C . ARG A 1 96 ? 7.385 -0.760 18.938 1.00 83.44 96 ARG A C 1
ATOM 707 O O . ARG A 1 96 ? 6.820 -1.019 19.994 1.00 83.44 96 ARG A O 1
ATOM 714 N N . THR A 1 97 ? 6.804 -0.049 17.977 1.00 84.19 97 THR A N 1
ATOM 715 C CA . THR A 1 97 ? 5.429 0.461 18.095 1.00 84.19 97 THR A CA 1
ATOM 716 C C . THR A 1 97 ? 4.424 -0.682 18.171 1.00 84.19 97 THR A C 1
ATOM 718 O O . THR A 1 97 ? 3.585 -0.686 19.068 1.00 84.19 97 THR A O 1
ATOM 721 N N . ALA A 1 98 ? 4.551 -1.681 17.296 1.00 83.06 98 ALA A N 1
ATOM 722 C CA . ALA A 1 98 ? 3.637 -2.816 17.260 1.00 83.06 98 ALA A CA 1
ATOM 723 C C . ALA A 1 98 ? 3.730 -3.678 18.527 1.00 83.06 98 ALA A C 1
ATOM 725 O O . ALA A 1 98 ? 2.711 -3.986 19.123 1.00 83.06 98 ALA A O 1
ATOM 726 N N . VAL A 1 99 ? 4.933 -4.059 18.964 1.00 83.62 99 VAL A N 1
ATOM 727 C CA . VAL A 1 99 ? 5.110 -4.972 20.104 1.00 83.62 99 VAL A CA 1
ATOM 728 C C . VAL A 1 99 ? 5.108 -4.206 21.421 1.00 83.62 99 VAL A C 1
ATOM 730 O O . VAL A 1 99 ? 4.237 -4.422 22.250 1.00 83.62 99 VAL A O 1
ATOM 733 N N . VAL A 1 100 ? 6.047 -3.279 21.625 1.00 87.75 100 VAL A N 1
ATOM 734 C CA . VAL A 1 100 ? 6.196 -2.589 22.920 1.00 87.75 100 VAL A CA 1
ATOM 735 C C . VAL A 1 100 ? 5.020 -1.651 23.184 1.00 87.75 100 VAL A C 1
ATOM 737 O O . VAL A 1 100 ? 4.500 -1.622 24.297 1.00 87.75 100 VAL A O 1
ATOM 740 N N . GLY A 1 101 ? 4.563 -0.920 22.162 1.00 89.88 101 GLY A N 1
ATOM 741 C CA . GLY A 1 101 ? 3.370 -0.079 22.279 1.00 89.88 101 GLY A CA 1
ATOM 742 C C . GLY A 1 101 ? 2.140 -0.896 22.675 1.00 89.88 101 GLY A C 1
ATOM 743 O O . GLY A 1 101 ? 1.409 -0.505 23.583 1.00 89.88 101 GLY A O 1
ATOM 744 N N . PHE A 1 102 ? 1.955 -2.073 22.074 1.00 89.50 102 PHE A N 1
ATOM 745 C CA . PHE A 1 102 ? 0.854 -2.962 22.433 1.00 89.50 102 PHE A CA 1
ATOM 746 C C . PHE A 1 102 ? 0.996 -3.571 23.835 1.00 89.50 102 PHE A C 1
ATOM 748 O O . PHE A 1 102 ? 0.000 -3.691 24.547 1.00 89.50 102 PHE A O 1
ATOM 755 N N . THR A 1 103 ? 2.212 -3.876 24.299 1.00 89.75 103 THR A N 1
ATOM 756 C CA . THR A 1 103 ? 2.437 -4.304 25.692 1.00 89.75 103 THR A CA 1
ATOM 757 C C . THR A 1 103 ? 1.912 -3.270 26.685 1.00 89.75 103 THR A C 1
ATOM 759 O O . THR A 1 103 ? 1.197 -3.631 27.616 1.00 89.75 103 THR A O 1
ATOM 762 N N . HIS A 1 104 ? 2.173 -1.980 26.456 1.00 93.75 104 HIS A N 1
ATOM 763 C CA . HIS A 1 104 ? 1.653 -0.917 27.323 1.00 93.75 104 HIS A CA 1
ATOM 764 C C . HIS A 1 104 ? 0.122 -0.826 27.309 1.00 93.75 104 HIS A C 1
ATOM 766 O O . HIS A 1 104 ? -0.485 -0.507 28.331 1.00 93.75 104 HIS A O 1
ATOM 772 N N . VAL A 1 105 ? -0.524 -1.136 26.181 1.00 93.25 105 VAL A N 1
ATOM 773 C CA . VAL A 1 105 ? -1.991 -1.230 26.104 1.00 93.25 105 VAL A CA 1
ATOM 774 C C . VAL A 1 105 ? -2.505 -2.365 26.989 1.00 93.25 105 VAL A C 1
ATOM 776 O O . VAL A 1 105 ? -3.461 -2.174 27.744 1.00 93.25 105 VAL A O 1
ATOM 779 N N . LEU A 1 106 ? -1.863 -3.533 26.935 1.00 90.56 106 LEU A N 1
ATOM 780 C CA . LEU A 1 106 ? -2.237 -4.687 27.755 1.00 90.56 106 LEU A CA 1
ATOM 781 C C . LEU A 1 106 ? -2.007 -4.434 29.247 1.00 90.56 106 LEU A C 1
ATOM 783 O O . LEU A 1 106 ? -2.877 -4.756 30.062 1.00 90.56 106 LEU A O 1
ATOM 787 N N . ASP A 1 107 ? -0.895 -3.797 29.607 1.00 90.81 107 ASP A N 1
ATOM 788 C CA . ASP A 1 107 ? -0.628 -3.390 30.986 1.00 90.81 107 ASP A CA 1
ATOM 789 C C . ASP A 1 107 ? -1.638 -2.346 31.472 1.00 90.81 107 ASP A C 1
ATOM 791 O O . ASP A 1 107 ? -2.132 -2.444 32.599 1.00 90.81 107 ASP A O 1
ATOM 795 N N . ALA A 1 108 ? -2.036 -1.391 30.628 1.00 94.19 108 ALA A N 1
ATOM 796 C CA . ALA A 1 108 ? -3.081 -0.433 30.977 1.00 94.19 108 ALA A CA 1
ATOM 797 C C . ALA A 1 108 ? -4.431 -1.121 31.243 1.00 94.19 108 ALA A C 1
ATOM 799 O O . ALA A 1 108 ? -5.116 -0.764 32.205 1.00 94.19 108 ALA A O 1
ATOM 800 N N . VAL A 1 109 ? -4.794 -2.147 30.465 1.00 90.94 109 VAL A N 1
ATOM 801 C CA . VAL A 1 109 ? -5.996 -2.954 30.734 1.00 90.94 109 VAL A CA 1
ATOM 802 C C . VAL A 1 109 ? -5.891 -3.722 32.038 1.00 90.94 109 VAL A C 1
ATOM 804 O O . VAL A 1 109 ? -6.845 -3.737 32.819 1.00 90.94 109 VAL A O 1
ATOM 807 N N . ARG A 1 110 ? -4.738 -4.332 32.306 1.00 88.81 110 ARG A N 1
ATOM 808 C CA . ARG A 1 110 ? -4.502 -5.039 33.563 1.00 88.81 110 ARG A CA 1
ATOM 809 C C . ARG A 1 110 ? -4.699 -4.113 34.768 1.00 88.81 110 ARG A C 1
ATOM 811 O O . ARG A 1 110 ? -5.346 -4.516 35.732 1.00 88.81 110 ARG A O 1
ATOM 818 N N . HIS A 1 111 ? -4.185 -2.883 34.715 1.00 91.88 111 HIS A N 1
ATOM 819 C CA . HIS A 1 111 ? -4.347 -1.895 35.790 1.00 91.88 111 HIS A CA 1
ATOM 820 C C . HIS A 1 111 ? -5.771 -1.354 35.903 1.00 91.88 111 HIS A C 1
ATOM 822 O O . HIS A 1 111 ? -6.237 -1.079 37.006 1.00 91.88 111 HIS A O 1
ATOM 828 N N . TYR A 1 112 ? -6.473 -1.223 34.778 1.00 94.19 112 TYR A N 1
ATOM 829 C CA . TYR A 1 112 ? -7.864 -0.783 34.757 1.00 94.19 112 TYR A CA 1
ATOM 830 C C . TYR A 1 112 ? -8.788 -1.727 35.548 1.00 94.19 112 TYR A C 1
ATOM 832 O O . TYR A 1 112 ? -9.824 -1.297 36.054 1.00 94.19 112 TYR A O 1
ATOM 840 N N . GLY A 1 113 ? -8.437 -3.014 35.671 1.00 88.00 113 GLY A N 1
ATOM 841 C CA . GLY A 1 113 ? -9.186 -4.011 36.449 1.00 88.00 113 GLY A CA 1
ATOM 842 C C . GLY A 1 113 ? -10.517 -4.443 35.819 1.00 88.00 113 GLY A C 1
ATOM 843 O O . GLY A 1 113 ? -11.101 -5.448 36.227 1.00 88.00 113 GLY A O 1
ATOM 844 N N . GLY A 1 114 ? -10.990 -3.723 34.798 1.00 87.25 114 GLY A N 1
ATOM 845 C CA . GLY A 1 114 ? -12.068 -4.163 33.922 1.00 87.25 114 GLY A CA 1
ATOM 846 C C . GLY A 1 114 ? -11.633 -5.299 32.992 1.00 87.25 114 GLY A C 1
ATOM 847 O O . GLY A 1 114 ? -10.449 -5.561 32.798 1.00 87.25 114 GLY A O 1
ATOM 848 N N . LYS A 1 115 ? -12.614 -5.963 32.373 1.00 88.06 115 LYS A N 1
ATOM 849 C CA . LYS A 1 115 ? -12.394 -7.015 31.367 1.00 88.06 115 LYS A CA 1
ATOM 850 C C . LYS A 1 115 ? -12.940 -6.566 30.011 1.00 88.06 115 LYS A C 1
ATOM 852 O O . LYS A 1 115 ? -13.990 -7.062 29.594 1.00 88.06 115 LYS A O 1
ATOM 857 N N . PRO A 1 116 ? -12.313 -5.569 29.362 1.00 88.56 116 PRO A N 1
ATOM 858 C CA . PRO A 1 116 ? -12.791 -5.112 28.073 1.00 88.56 116 PRO A CA 1
ATOM 859 C C . PRO A 1 116 ? -12.678 -6.236 27.041 1.00 88.56 116 PRO A C 1
ATOM 861 O O . PRO A 1 116 ? -11.770 -7.067 27.102 1.00 88.56 116 PRO A O 1
ATOM 864 N N . ARG A 1 117 ? -13.600 -6.244 26.080 1.00 87.12 117 ARG A N 1
ATOM 865 C CA . ARG A 1 117 ? -13.510 -7.127 24.914 1.00 87.12 117 ARG A CA 1
ATOM 866 C C . ARG A 1 117 ? -12.502 -6.547 23.928 1.00 87.12 117 ARG A C 1
ATOM 868 O O . ARG A 1 117 ? -12.595 -5.366 23.595 1.00 87.12 117 ARG A O 1
ATOM 875 N N . PHE A 1 118 ? -11.564 -7.362 23.470 1.00 83.69 118 PHE A N 1
ATOM 876 C CA . PHE A 1 118 ? -10.513 -6.948 22.548 1.00 83.69 118 PHE A CA 1
ATOM 877 C C . PHE A 1 118 ? -10.791 -7.393 21.122 1.00 83.69 118 PHE A C 1
ATOM 879 O O . PHE A 1 118 ? -11.113 -8.553 20.875 1.00 83.69 118 PHE A O 1
ATOM 886 N N . VAL A 1 119 ? -10.573 -6.475 20.189 1.00 85.31 119 VAL A N 1
ATOM 887 C CA . VAL A 1 119 ? -10.476 -6.744 18.758 1.00 85.31 119 VAL A CA 1
ATOM 888 C C . VAL A 1 119 ? -9.107 -6.252 18.298 1.00 85.31 119 VAL A C 1
ATOM 890 O O . VAL A 1 119 ? -8.865 -5.048 18.249 1.00 85.31 119 VAL A O 1
ATOM 893 N N . LEU A 1 120 ? -8.194 -7.170 17.991 1.00 83.81 120 LEU A N 1
ATOM 894 C CA . LEU A 1 120 ? -6.907 -6.833 17.374 1.00 83.81 120 LEU A CA 1
ATOM 895 C C . LEU A 1 120 ? -7.061 -6.914 15.865 1.00 83.81 120 LEU A C 1
ATOM 897 O O . LEU A 1 120 ? -7.428 -7.978 15.385 1.00 83.81 120 LEU A O 1
ATOM 901 N N . VAL A 1 121 ? -6.719 -5.871 15.114 1.00 82.94 121 VAL A N 1
ATOM 902 C CA . VAL A 1 121 ? -6.620 -5.976 13.653 1.00 82.94 121 VAL A CA 1
ATOM 903 C C . VAL A 1 121 ? -5.159 -6.182 13.251 1.00 82.94 121 VAL A C 1
ATOM 905 O O . VAL A 1 121 ? -4.264 -5.464 13.685 1.00 82.94 121 VAL A O 1
ATOM 908 N N . SER A 1 122 ? -4.907 -7.216 12.457 1.00 78.25 122 SER A N 1
ATOM 909 C CA . SER A 1 122 ? -3.595 -7.777 12.140 1.00 78.25 122 SER A CA 1
ATOM 910 C C . SER A 1 122 ? -3.430 -7.966 10.627 1.00 78.25 122 SER A C 1
ATOM 912 O O . SER A 1 122 ? -4.395 -7.878 9.868 1.00 78.25 122 SER A O 1
ATOM 914 N N . ARG A 1 123 ? -2.203 -8.225 10.172 1.00 70.44 123 ARG A N 1
ATOM 915 C CA . ARG A 1 123 ? -1.827 -8.499 8.772 1.00 70.44 123 ARG A CA 1
ATOM 916 C C . ARG A 1 123 ? -0.903 -9.715 8.714 1.00 70.44 123 ARG A C 1
ATOM 918 O O . ARG A 1 123 ? -0.305 -10.080 9.722 1.00 70.44 123 ARG A O 1
ATOM 925 N N . GLU A 1 124 ? -0.727 -10.305 7.536 1.00 66.38 124 GLU A N 1
ATOM 926 C CA . GLU A 1 124 ? 0.220 -11.412 7.307 1.00 66.38 124 GLU A CA 1
ATOM 927 C C . GLU A 1 124 ? 1.684 -10.935 7.243 1.00 66.38 124 GLU A C 1
ATOM 929 O O . GLU A 1 124 ? 2.409 -11.172 6.284 1.00 66.38 124 GLU A O 1
ATOM 934 N N . VAL A 1 125 ? 2.137 -10.236 8.285 1.00 65.69 125 VAL A N 1
ATOM 935 C CA . VAL A 1 125 ? 3.512 -9.736 8.423 1.00 65.69 125 VAL A CA 1
ATOM 936 C C . VAL A 1 125 ? 4.100 -10.159 9.769 1.00 65.69 125 VAL A C 1
ATOM 938 O O . VAL A 1 125 ? 3.398 -10.267 10.775 1.00 65.69 125 VAL A O 1
ATOM 941 N N . ALA A 1 126 ? 5.411 -10.411 9.805 1.00 60.84 126 ALA A N 1
ATOM 942 C CA . ALA A 1 126 ? 6.079 -11.050 10.945 1.00 60.84 126 ALA A CA 1
ATOM 943 C C . ALA A 1 126 ? 5.897 -10.307 12.285 1.00 60.84 126 ALA A C 1
ATOM 945 O O . ALA A 1 126 ? 5.735 -10.935 13.332 1.00 60.84 126 ALA A O 1
ATOM 946 N N . ASN A 1 127 ? 5.883 -8.971 12.271 1.00 65.31 127 ASN A N 1
ATOM 947 C CA . ASN A 1 127 ? 5.625 -8.157 13.463 1.00 65.31 127 ASN A CA 1
ATOM 948 C C . ASN A 1 127 ? 4.192 -8.337 13.985 1.00 65.31 127 ASN A C 1
ATOM 950 O O . ASN A 1 127 ? 3.996 -8.429 15.193 1.00 65.31 127 ASN A O 1
ATOM 954 N N . ALA A 1 128 ? 3.204 -8.435 13.097 1.00 69.12 128 ALA A N 1
ATOM 955 C CA . ALA A 1 128 ? 1.818 -8.656 13.486 1.00 69.12 128 ALA A CA 1
ATOM 956 C C . ALA A 1 128 ? 1.621 -10.061 14.083 1.00 69.12 128 ALA A C 1
ATOM 958 O O . ALA A 1 128 ? 0.955 -10.197 15.104 1.00 69.12 128 ALA A O 1
ATOM 959 N N . MET A 1 129 ? 2.308 -11.085 13.563 1.00 72.12 129 MET A N 1
ATOM 960 C CA . MET A 1 129 ? 2.317 -12.427 14.171 1.00 72.12 129 MET A CA 1
ATOM 961 C C . MET A 1 129 ? 2.916 -12.443 15.588 1.00 72.12 129 MET A C 1
ATOM 963 O O . MET A 1 129 ? 2.439 -13.175 16.461 1.00 72.12 129 MET A O 1
ATOM 967 N N . ALA A 1 130 ? 3.950 -11.633 15.844 1.00 71.94 130 ALA A N 1
ATOM 968 C CA . ALA A 1 130 ? 4.522 -11.486 17.183 1.00 71.94 130 ALA A CA 1
ATOM 969 C C . ALA A 1 130 ? 3.522 -10.834 18.154 1.00 71.94 130 ALA A C 1
ATOM 971 O O . ALA A 1 130 ? 3.352 -11.312 19.278 1.00 71.94 130 ALA A O 1
ATOM 972 N N . VAL A 1 131 ? 2.814 -9.794 17.701 1.00 75.12 131 VAL A N 1
ATOM 973 C CA . VAL A 1 131 ? 1.740 -9.141 18.466 1.00 75.12 131 VAL A CA 1
ATOM 974 C C . VAL A 1 131 ? 0.595 -10.112 18.747 1.00 75.12 131 VAL A C 1
ATOM 976 O O . VAL A 1 131 ? 0.160 -10.212 19.891 1.00 75.12 131 VAL A O 1
ATOM 979 N N . GLU A 1 132 ? 0.154 -10.887 17.755 1.00 77.19 132 GLU A N 1
ATOM 980 C CA . GLU A 1 132 ? -0.872 -11.921 17.935 1.00 77.19 132 GLU A CA 1
ATOM 981 C C . GLU A 1 132 ? -0.465 -12.966 18.980 1.00 77.19 132 GLU A C 1
ATOM 983 O O . GLU A 1 132 ? -1.259 -13.310 19.856 1.00 77.19 132 GLU A O 1
ATOM 988 N N . SER A 1 133 ? 0.780 -13.443 18.924 1.00 76.31 133 SER A N 1
ATOM 989 C CA . SER A 1 133 ? 1.304 -14.440 19.869 1.00 76.31 133 SER A CA 1
ATOM 990 C C . SER A 1 133 ? 1.363 -13.891 21.300 1.00 76.31 133 SER A C 1
ATOM 992 O O . SER A 1 133 ? 0.985 -14.572 22.262 1.00 76.31 133 SER A O 1
ATOM 994 N N . MET A 1 134 ? 1.796 -12.635 21.451 1.00 74.44 134 MET A N 1
ATOM 995 C CA . MET A 1 134 ? 1.832 -11.948 22.742 1.00 74.44 134 MET A CA 1
ATOM 996 C C . MET A 1 134 ? 0.422 -11.715 23.290 1.00 74.44 134 MET A C 1
ATOM 998 O O . MET A 1 134 ? 0.157 -12.018 24.456 1.00 74.44 134 MET A O 1
ATOM 1002 N N . LEU A 1 135 ? -0.498 -11.247 22.443 1.00 74.31 135 LEU A N 1
ATOM 1003 C CA . LEU A 1 135 ? -1.897 -11.040 22.800 1.00 74.31 135 LEU A CA 1
ATOM 1004 C C . LEU A 1 135 ? -2.550 -12.335 23.265 1.00 74.31 135 LEU A C 1
ATOM 1006 O O . LEU A 1 135 ? -3.199 -12.358 24.306 1.00 74.31 135 LEU A O 1
ATOM 1010 N N . HIS A 1 136 ? -2.344 -13.418 22.520 1.00 73.69 136 HIS A N 1
ATOM 1011 C CA . HIS A 1 136 ? -2.887 -14.727 22.850 1.00 73.69 136 HIS A CA 1
ATOM 1012 C C . HIS A 1 136 ? -2.421 -15.200 24.235 1.00 73.69 136 HIS A C 1
ATOM 1014 O O . HIS A 1 136 ? -3.237 -15.627 25.054 1.00 73.69 136 HIS A O 1
ATOM 1020 N N . SER A 1 137 ? -1.132 -15.028 24.541 1.00 75.88 137 SER A N 1
ATOM 1021 C CA . SER A 1 137 ? -0.556 -15.377 25.847 1.00 75.88 137 SER A CA 1
ATOM 1022 C C . SER A 1 137 ? -1.175 -14.565 26.995 1.00 75.88 137 SER A C 1
ATOM 1024 O O . SER A 1 137 ? -1.511 -15.115 28.049 1.00 75.88 137 SER A O 1
ATOM 1026 N N . TYR A 1 138 ? -1.387 -13.261 26.787 1.00 73.06 138 TYR A N 1
ATOM 1027 C CA . TYR A 1 138 ? -2.055 -12.391 27.761 1.00 73.06 138 TYR A CA 1
ATOM 1028 C C . TYR A 1 138 ? -3.522 -12.774 27.949 1.00 73.06 138 TYR A C 1
ATOM 1030 O O . TYR A 1 138 ? -4.006 -12.892 29.072 1.00 73.06 138 TYR A O 1
ATOM 1038 N N . VAL A 1 139 ? -4.230 -13.006 26.852 1.00 72.38 139 VAL A N 1
ATOM 1039 C CA . VAL A 1 139 ? -5.654 -13.337 26.855 1.00 72.38 139 VAL A CA 1
ATOM 1040 C C . VAL A 1 139 ? -5.928 -14.632 27.607 1.00 72.38 139 VAL A C 1
ATOM 1042 O O . VAL A 1 139 ? -6.841 -14.652 28.431 1.00 72.38 139 VAL A O 1
ATOM 1045 N N . ILE A 1 140 ? -5.101 -15.663 27.418 1.00 72.06 140 ILE A N 1
ATOM 1046 C CA . ILE A 1 140 ? -5.181 -16.899 28.209 1.00 72.06 140 ILE A CA 1
ATOM 1047 C C . ILE A 1 140 ? -4.946 -16.606 29.696 1.00 72.06 140 ILE A C 1
ATOM 1049 O O . ILE A 1 140 ? -5.744 -17.012 30.542 1.00 72.06 140 ILE A O 1
ATOM 1053 N N . SER A 1 141 ? -3.882 -15.868 30.018 1.00 77.81 141 SER A N 1
ATOM 1054 C CA . SER A 1 141 ? -3.474 -15.611 31.407 1.00 77.81 141 SER A CA 1
ATOM 1055 C C . SER A 1 141 ? -4.513 -14.803 32.192 1.00 77.81 141 SER A C 1
ATOM 1057 O O . SER A 1 141 ? -4.781 -15.093 33.357 1.00 77.81 141 SER A O 1
ATOM 1059 N N . TYR A 1 142 ? -5.132 -13.811 31.550 1.00 75.81 142 TYR A N 1
ATOM 1060 C CA . TYR A 1 142 ? -6.064 -12.877 32.189 1.00 75.81 142 TYR A CA 1
ATOM 1061 C C . TYR A 1 142 ? -7.540 -13.154 31.871 1.00 75.81 142 TYR A C 1
ATOM 1063 O O . TYR A 1 142 ? -8.417 -12.448 32.375 1.00 75.81 142 TYR A O 1
ATOM 1071 N N . ARG A 1 143 ? -7.834 -14.192 31.075 1.00 78.25 143 ARG A N 1
ATOM 1072 C CA . ARG A 1 143 ? -9.188 -14.564 30.622 1.00 78.25 143 ARG A CA 1
ATOM 1073 C C . ARG A 1 143 ? -9.931 -13.381 29.992 1.00 78.25 143 ARG A C 1
ATOM 1075 O O . ARG A 1 143 ? -11.078 -13.091 30.342 1.00 78.25 143 ARG A O 1
ATOM 1082 N N . LEU A 1 144 ? -9.243 -12.662 29.108 1.00 74.88 144 LEU A N 1
ATOM 1083 C CA . LEU A 1 144 ? -9.819 -11.535 28.377 1.00 74.88 144 LEU A CA 1
ATOM 1084 C C . LEU A 1 144 ? -10.556 -12.043 27.127 1.00 74.88 144 LEU A C 1
ATOM 1086 O O . LEU A 1 144 ? -10.019 -12.892 26.423 1.00 74.88 144 LEU A O 1
ATOM 1090 N N . PRO A 1 145 ? -11.756 -11.539 26.801 1.00 74.50 145 PRO A N 1
ATOM 1091 C CA . PRO A 1 145 ? -12.401 -11.876 25.535 1.00 74.50 145 PRO A CA 1
ATOM 1092 C C . PRO A 1 145 ? -11.617 -11.269 24.362 1.00 74.50 145 PRO A C 1
ATOM 1094 O O . PRO A 1 145 ? -11.377 -10.060 24.364 1.00 74.50 145 PRO A O 1
ATOM 1097 N N . LEU A 1 146 ? -11.245 -12.081 23.367 1.00 77.44 146 LEU A N 1
ATOM 1098 C CA . LEU A 1 146 ? -10.436 -11.660 22.219 1.00 77.44 146 LEU A CA 1
ATOM 1099 C C . LEU A 1 146 ? -11.031 -12.116 20.887 1.00 77.44 146 LEU A C 1
ATOM 1101 O O . LEU A 1 146 ? -11.353 -13.288 20.715 1.00 77.44 146 LEU A O 1
ATOM 1105 N N . VAL A 1 147 ? -11.015 -11.208 19.917 1.00 77.62 147 VAL A N 1
ATOM 1106 C CA . VAL A 1 147 ? -11.136 -11.496 18.486 1.00 77.62 147 VAL A CA 1
ATOM 1107 C C . VAL A 1 147 ? -9.883 -10.977 17.776 1.00 77.62 147 VAL A C 1
ATOM 1109 O O . VAL A 1 147 ? -9.455 -9.846 18.013 1.00 77.62 147 VAL A O 1
ATOM 1112 N N . VAL A 1 148 ? -9.282 -11.793 16.907 1.00 75.25 148 VAL A N 1
ATOM 1113 C CA . VAL A 1 148 ? -8.131 -11.395 16.080 1.00 75.25 148 VAL A CA 1
ATOM 1114 C C . VAL A 1 148 ? -8.559 -11.291 14.629 1.00 75.25 148 VAL A C 1
ATOM 1116 O O . VAL A 1 148 ? -8.935 -12.270 13.994 1.00 75.25 148 VAL A O 1
ATOM 1119 N N . ALA A 1 149 ? -8.445 -10.093 14.084 1.00 74.81 149 ALA A N 1
ATOM 1120 C CA . ALA A 1 149 ? -8.858 -9.726 12.757 1.00 74.81 149 ALA A CA 1
ATOM 1121 C C . ALA A 1 149 ? -7.717 -9.590 11.764 1.00 74.81 149 ALA A C 1
ATOM 1123 O O . ALA A 1 149 ? -7.165 -8.514 11.595 1.00 74.81 149 ALA A O 1
ATOM 1124 N N . ARG A 1 150 ? -7.373 -10.680 11.074 1.00 72.25 150 ARG A N 1
ATOM 1125 C CA . ARG A 1 150 ? -6.376 -10.651 10.001 1.00 72.25 150 ARG A CA 1
ATOM 1126 C C . ARG A 1 150 ? -6.949 -10.056 8.712 1.00 72.25 150 ARG A C 1
ATOM 1128 O O . ARG A 1 150 ? -8.043 -10.426 8.287 1.00 72.25 150 ARG A O 1
ATOM 1135 N N . LEU A 1 151 ? -6.191 -9.145 8.113 1.00 67.12 151 LEU A N 1
ATOM 1136 C CA . LEU A 1 151 ? -6.430 -8.541 6.806 1.00 67.12 151 LEU A CA 1
ATOM 1137 C C . LEU A 1 151 ? -5.439 -9.123 5.787 1.00 67.12 151 LEU A C 1
ATOM 1139 O O . LEU A 1 151 ? -4.264 -9.306 6.120 1.00 67.12 151 LEU A O 1
ATOM 1143 N N . SER A 1 152 ? -5.893 -9.378 4.559 1.00 59.38 152 SER A N 1
ATOM 1144 C CA . SER A 1 152 ? -5.026 -9.789 3.448 1.00 59.38 152 SER A CA 1
ATOM 1145 C C . SER A 1 152 ? -4.116 -8.642 2.989 1.00 59.38 152 SER A C 1
ATOM 1147 O O . SER A 1 152 ? -4.427 -7.463 3.182 1.00 59.38 152 SER A O 1
ATOM 1149 N N . GLU A 1 153 ? -2.985 -8.963 2.355 1.00 48.06 153 GLU A N 1
ATOM 1150 C CA . GLU A 1 153 ? -2.246 -7.965 1.573 1.00 48.06 153 GLU A CA 1
ATOM 1151 C C . GLU A 1 153 ? -3.141 -7.483 0.414 1.00 48.06 153 GLU A C 1
ATOM 1153 O O . GLU A 1 153 ? -3.729 -8.307 -0.281 1.00 48.06 153 GLU A O 1
ATOM 1158 N N . GLY A 1 154 ? -3.299 -6.163 0.240 1.00 44.06 154 GLY A N 1
ATOM 1159 C CA . GLY A 1 154 ? -4.126 -5.585 -0.838 1.00 44.06 154 GLY A CA 1
ATOM 1160 C C . GLY A 1 154 ? -5.372 -4.803 -0.405 1.00 44.06 154 GLY A C 1
ATOM 1161 O O . GLY A 1 154 ? -6.160 -4.396 -1.244 1.00 44.06 154 GLY A O 1
ATOM 1162 N N . VAL A 1 155 ? -5.576 -4.530 0.888 1.00 46.25 155 VAL A N 1
ATOM 1163 C CA . VAL A 1 155 ? -6.711 -3.691 1.322 1.00 46.25 155 VAL A CA 1
ATOM 1164 C C . VAL A 1 155 ? -6.577 -2.256 0.793 1.00 46.25 155 VAL A C 1
ATOM 1166 O O . VAL A 1 155 ? -5.884 -1.424 1.387 1.00 46.25 155 VAL A O 1
ATOM 1169 N N . LEU A 1 156 ? -7.282 -1.959 -0.296 1.00 38.31 156 LEU A N 1
ATOM 1170 C CA . LEU A 1 156 ? -7.442 -0.632 -0.882 1.00 38.31 156 LEU A CA 1
ATOM 1171 C C . LEU A 1 156 ? -8.909 -0.199 -0.748 1.00 38.31 156 LEU A C 1
ATOM 1173 O O . LEU A 1 156 ? -9.778 -0.740 -1.418 1.00 38.31 156 LEU A O 1
ATOM 1177 N N . GLY A 1 157 ? -9.204 0.818 0.071 1.00 37.31 157 GLY A N 1
ATOM 1178 C CA . GLY A 1 157 ? -10.466 1.559 -0.072 1.00 37.31 157 GLY A CA 1
ATOM 1179 C C . GLY A 1 157 ? -11.323 1.798 1.175 1.00 37.31 157 GLY A C 1
ATOM 1180 O O . GLY A 1 157 ? -10.939 1.559 2.312 1.00 37.31 157 GLY A O 1
ATOM 1181 N N . HIS A 1 158 ? -12.475 2.422 0.916 1.00 32.50 158 HIS A N 1
ATOM 1182 C CA . HIS A 1 158 ? -13.074 3.529 1.679 1.00 32.50 158 HIS A CA 1
ATOM 1183 C C . HIS A 1 158 ? -14.207 3.133 2.642 1.00 32.50 158 HIS A C 1
ATOM 1185 O O . HIS A 1 158 ? -14.882 4.027 3.130 1.00 32.50 158 HIS A O 1
ATOM 1191 N N . ASP A 1 159 ? -14.490 1.851 2.908 1.00 39.75 159 ASP A N 1
ATOM 1192 C CA . ASP A 1 159 ? -15.824 1.531 3.456 1.00 39.75 159 ASP A CA 1
ATOM 1193 C C . ASP A 1 159 ? -15.921 0.360 4.433 1.00 39.75 159 ASP A C 1
ATOM 1195 O O . ASP A 1 159 ? -16.870 -0.407 4.306 1.00 39.75 159 ASP A O 1
ATOM 1199 N N . LEU A 1 160 ? -14.947 0.209 5.361 1.00 43.41 160 LEU A N 1
ATOM 1200 C CA . LEU A 1 160 ? -14.625 -0.940 6.269 1.00 43.41 160 LEU A CA 1
ATOM 1201 C C . LEU A 1 160 ? -15.755 -1.481 7.177 1.00 43.41 160 LEU A C 1
ATOM 1203 O O . LEU A 1 160 ? -15.534 -1.982 8.278 1.00 43.41 160 LEU A O 1
ATOM 1207 N N . SER A 1 161 ? -16.997 -1.294 6.774 1.00 40.00 161 SER A N 1
ATOM 1208 C CA . SER A 1 161 ? -17.986 -0.761 7.659 1.00 40.00 161 SER A CA 1
ATOM 1209 C C . SER A 1 161 ? -18.956 -1.877 8.100 1.00 40.00 161 SER A C 1
ATOM 1211 O O . SER A 1 161 ? -19.153 -2.124 9.288 1.00 40.00 161 SER A O 1
ATOM 1213 N N . ARG A 1 162 ? -19.481 -2.681 7.176 1.00 35.88 162 ARG A N 1
ATOM 1214 C CA . ARG A 1 162 ? -20.520 -3.679 7.497 1.00 35.88 162 ARG A CA 1
ATOM 1215 C C . ARG A 1 162 ? -20.039 -4.914 8.251 1.00 35.88 162 ARG A C 1
ATOM 1217 O O . ARG A 1 162 ? -20.797 -5.432 9.067 1.00 35.88 162 ARG A O 1
ATOM 1224 N N . GLY A 1 163 ? -18.811 -5.375 8.012 1.00 36.78 163 GLY A N 1
ATOM 1225 C CA . GLY A 1 163 ? -18.321 -6.584 8.665 1.00 36.78 163 GLY A CA 1
ATOM 1226 C C . GLY A 1 163 ? -18.302 -6.416 10.181 1.00 36.78 163 GLY A C 1
ATOM 1227 O O . GLY A 1 163 ? -18.837 -7.268 10.880 1.00 36.78 163 GLY A O 1
ATOM 1228 N N . LEU A 1 164 ? -17.762 -5.299 10.690 1.00 41.69 164 LEU A N 1
ATOM 1229 C CA . LEU A 1 164 ? -17.533 -5.058 12.122 1.00 41.69 164 LEU A CA 1
ATOM 1230 C C . LEU A 1 164 ? -18.784 -5.240 12.986 1.00 41.69 164 LEU A C 1
ATOM 1232 O O . LEU A 1 164 ? -18.682 -5.772 14.087 1.00 41.69 164 LEU A O 1
ATOM 1236 N N . ASN A 1 165 ? -19.972 -4.926 12.472 1.00 35.94 165 ASN A N 1
ATOM 1237 C CA . ASN A 1 165 ? -21.218 -5.153 13.203 1.00 35.94 165 ASN A CA 1
ATOM 1238 C C . ASN A 1 165 ? -21.432 -6.623 13.592 1.00 35.94 165 ASN A C 1
ATOM 1240 O O . ASN A 1 165 ? -21.865 -6.865 14.714 1.00 35.94 165 ASN A O 1
ATOM 1244 N N . ALA A 1 166 ? -21.044 -7.591 12.750 1.00 33.53 166 ALA A N 1
ATOM 1245 C CA . ALA A 1 166 ? -21.143 -9.021 13.059 1.00 33.53 166 ALA A CA 1
ATOM 1246 C C . ALA A 1 166 ? -20.186 -9.462 14.190 1.00 33.53 166 ALA A C 1
ATOM 1248 O O . ALA A 1 166 ? -20.508 -10.376 14.945 1.00 33.53 166 ALA A O 1
ATOM 1249 N N . ALA A 1 167 ? -19.051 -8.777 14.395 1.00 37.44 167 ALA A N 1
ATOM 1250 C CA . ALA A 1 167 ? -18.182 -8.982 15.572 1.00 37.44 167 ALA A CA 1
ATOM 1251 C C . ALA A 1 167 ? -18.895 -8.629 16.844 1.00 37.44 167 ALA A C 1
ATOM 1253 O O . ALA A 1 167 ? -18.836 -9.332 17.853 1.00 37.44 167 ALA A O 1
ATOM 1254 N N . PHE A 1 168 ? -19.499 -7.453 16.782 1.00 36.91 168 PHE A N 1
ATOM 1255 C CA . PHE A 1 168 ? -19.975 -6.761 17.947 1.00 36.91 168 PHE A CA 1
ATOM 1256 C C . PHE A 1 168 ? -21.336 -7.317 18.376 1.00 36.91 168 PHE A C 1
ATOM 1258 O O . PHE A 1 168 ? -21.622 -7.311 19.572 1.00 36.91 168 PHE A O 1
ATOM 1265 N N . SER A 1 169 ? -22.122 -7.888 17.452 1.00 31.00 169 SER A N 1
ATOM 1266 C CA . SER A 1 169 ? -23.410 -8.531 17.742 1.00 31.00 169 SER A CA 1
ATOM 1267 C C . SER A 1 169 ? -23.317 -10.002 18.173 1.00 31.00 169 SER A C 1
ATOM 1269 O O . SER A 1 169 ? -24.168 -10.448 18.937 1.00 31.00 169 SER A O 1
ATOM 1271 N N . THR A 1 170 ? -22.306 -10.761 17.730 1.00 30.12 170 THR A N 1
ATOM 1272 C CA . THR A 1 170 ? -22.252 -12.234 17.918 1.00 30.12 170 THR A CA 1
ATOM 1273 C C . THR A 1 170 ? -21.371 -12.680 19.091 1.00 30.12 170 THR A C 1
ATOM 1275 O O . THR A 1 170 ? -21.276 -13.870 19.376 1.00 30.12 170 THR A O 1
ATOM 1278 N N . ALA A 1 171 ? -20.774 -11.742 19.838 1.00 26.88 171 ALA A N 1
ATOM 1279 C CA . ALA A 1 171 ? -20.073 -12.008 21.099 1.00 26.88 171 ALA A CA 1
ATOM 1280 C C . ALA A 1 171 ? -21.063 -12.329 22.244 1.00 26.88 171 ALA A C 1
ATOM 1282 O O . ALA A 1 171 ? -21.150 -11.616 23.256 1.00 26.88 171 ALA A O 1
ATOM 1283 N N . VAL A 1 172 ? -21.835 -13.400 22.055 1.00 21.19 172 VAL A N 1
ATOM 1284 C CA . VAL A 1 172 ? -22.594 -14.106 23.084 1.00 21.19 172 VAL A CA 1
ATOM 1285 C C . VAL A 1 172 ? -21.650 -15.101 23.754 1.00 21.19 172 VAL A C 1
ATOM 1287 O O . VAL A 1 172 ? -20.861 -15.788 23.118 1.00 21.19 172 VAL A O 1
ATOM 1290 N N . VAL A 1 173 ? -21.713 -15.094 25.078 1.00 24.02 173 VAL A N 1
ATOM 1291 C CA . VAL A 1 173 ? -20.921 -15.878 26.023 1.00 24.02 173 VAL A CA 1
ATOM 1292 C C . VAL A 1 173 ? -21.006 -17.378 25.733 1.00 24.02 173 VAL A C 1
ATOM 1294 O O . VAL A 1 173 ? -22.097 -17.938 25.784 1.00 24.02 173 VAL A O 1
ATOM 1297 N N . THR A 1 174 ? -19.853 -18.034 25.597 1.00 20.75 174 THR A N 1
ATOM 1298 C CA . THR A 1 174 ? -19.654 -19.398 26.106 1.00 20.75 174 THR A CA 1
ATOM 1299 C C . THR A 1 174 ? -18.302 -19.481 26.813 1.00 20.75 174 THR A C 1
ATOM 1301 O O . THR A 1 174 ? -17.282 -19.066 26.262 1.00 20.75 174 THR A O 1
ATOM 1304 N N . ASP A 1 175 ? -18.317 -19.977 28.054 1.00 22.81 175 ASP A N 1
ATOM 1305 C CA . ASP A 1 175 ? -17.142 -20.422 28.808 1.00 22.81 175 ASP A CA 1
ATOM 1306 C C . ASP A 1 175 ? -16.472 -21.554 28.022 1.00 22.81 175 ASP A C 1
ATOM 1308 O O . ASP A 1 175 ? -16.901 -22.692 28.123 1.00 22.81 175 ASP A O 1
ATOM 1312 N N . GLU A 1 176 ? -15.493 -21.235 27.177 1.00 21.16 176 GLU A N 1
ATOM 1313 C CA . GLU A 1 176 ? -14.384 -22.105 26.768 1.00 21.16 176 GLU A CA 1
ATOM 1314 C C . GLU A 1 176 ? -13.489 -21.344 25.779 1.00 21.16 176 GLU A C 1
ATOM 1316 O O . GLU A 1 176 ? -13.943 -20.570 24.937 1.00 21.16 176 GLU A O 1
ATOM 1321 N N . ALA A 1 177 ? -12.179 -21.503 25.952 1.00 28.62 177 ALA A N 1
ATOM 1322 C CA . ALA A 1 177 ? -11.147 -20.773 25.233 1.00 28.62 177 ALA A CA 1
ATOM 1323 C C . ALA A 1 177 ? -11.187 -21.056 23.723 1.00 28.62 177 ALA A C 1
ATOM 1325 O O . ALA A 1 177 ? -10.952 -22.188 23.318 1.00 28.62 177 ALA A O 1
ATOM 1326 N N . PHE A 1 178 ? -11.377 -20.028 22.888 1.00 23.55 178 PHE A N 1
ATOM 1327 C CA . PHE A 1 178 ? -11.227 -20.156 21.436 1.00 23.55 178 PHE A CA 1
ATOM 1328 C C . PHE A 1 178 ? -10.637 -18.896 20.790 1.00 23.55 178 PHE A C 1
ATOM 1330 O O . PHE A 1 178 ? -11.009 -17.769 21.105 1.00 23.55 178 PHE A O 1
ATOM 1337 N N . SER A 1 179 ? -9.694 -19.108 19.864 1.00 25.39 179 SER A N 1
ATOM 1338 C CA . SER A 1 179 ? -9.232 -18.102 18.901 1.00 25.39 179 SER A CA 1
ATOM 1339 C C . SER A 1 179 ? -10.341 -17.857 17.873 1.00 25.39 179 SER A C 1
ATOM 1341 O O . SER A 1 179 ? -10.809 -18.849 17.324 1.00 25.39 179 SER A O 1
ATOM 1343 N N . ALA A 1 180 ? -10.711 -16.625 17.525 1.00 24.67 180 ALA A N 1
ATOM 1344 C CA . ALA A 1 180 ? -11.659 -16.380 16.425 1.00 24.67 180 ALA A CA 1
ATOM 1345 C C . ALA A 1 180 ? -11.277 -15.153 15.577 1.00 24.67 180 ALA A C 1
ATOM 1347 O O . ALA A 1 180 ? -10.705 -14.187 16.088 1.00 24.67 180 ALA A O 1
ATOM 1348 N N . ILE A 1 181 ? -11.561 -15.270 14.273 1.00 29.31 181 ILE A N 1
ATOM 1349 C CA . ILE A 1 181 ? -11.073 -14.481 13.129 1.00 29.31 181 ILE A CA 1
ATOM 1350 C C . ILE A 1 181 ? -11.968 -13.267 12.795 1.00 29.31 181 ILE A C 1
ATOM 1352 O O . ILE A 1 181 ? -13.184 -13.346 12.859 1.00 29.31 181 ILE A O 1
ATOM 1356 N N . SER A 1 182 ? -11.288 -12.189 12.397 1.00 32.22 182 SER A N 1
ATOM 1357 C CA . SER A 1 182 ? -11.557 -11.038 11.502 1.00 32.22 182 SER A CA 1
ATOM 1358 C C . SER A 1 182 ? -12.921 -10.575 11.080 1.00 32.22 182 SER A C 1
ATOM 1360 O O . SER A 1 182 ? -13.712 -11.320 10.517 1.00 32.22 182 SER A O 1
ATOM 1362 N N . ILE A 1 183 ? -13.127 -9.265 11.266 1.00 26.12 183 ILE A N 1
ATOM 1363 C CA . ILE A 1 183 ? -14.422 -8.654 11.097 1.00 26.12 183 ILE A CA 1
ATOM 1364 C C . ILE A 1 183 ? -14.275 -7.268 10.461 1.00 26.12 183 ILE A C 1
ATOM 1366 O O . ILE A 1 183 ? -13.739 -6.348 11.072 1.00 26.12 183 ILE A O 1
ATOM 1370 N N . GLY A 1 184 ? -14.771 -7.139 9.223 1.00 26.30 184 GLY A N 1
ATOM 1371 C CA . GLY A 1 184 ? -14.875 -5.856 8.523 1.00 26.30 184 GLY A CA 1
ATOM 1372 C C . GLY A 1 184 ? -14.774 -5.850 6.991 1.00 26.30 184 GLY A C 1
ATOM 1373 O O . GLY A 1 184 ? -14.674 -4.755 6.451 1.00 26.30 184 GLY A O 1
ATOM 1374 N N . ASP A 1 185 ? -14.708 -6.993 6.289 1.00 36.06 185 ASP A N 1
ATOM 1375 C CA . ASP A 1 185 ? -14.396 -7.106 4.836 1.00 36.06 185 ASP A CA 1
ATOM 1376 C C . ASP A 1 185 ? -13.033 -6.528 4.383 1.00 36.06 185 ASP A C 1
ATOM 1378 O O . ASP A 1 185 ? -12.687 -6.636 3.213 1.00 36.06 185 ASP A O 1
ATOM 1382 N N . ALA A 1 186 ? -12.307 -5.793 5.236 1.00 33.03 186 ALA A N 1
ATOM 1383 C CA . ALA A 1 186 ? -11.466 -4.689 4.756 1.00 33.03 186 ALA A CA 1
ATOM 1384 C C . ALA A 1 186 ? -12.199 -3.810 3.705 1.00 33.03 186 ALA A C 1
ATOM 1386 O O . ALA A 1 186 ? -11.613 -3.218 2.816 1.00 33.03 186 ALA A O 1
ATOM 1387 N N . ALA A 1 187 ? -13.525 -3.812 3.796 1.00 29.11 187 ALA A N 1
ATOM 1388 C CA . ALA A 1 187 ? -14.521 -3.378 2.845 1.00 29.11 187 ALA A CA 1
ATOM 1389 C C . ALA A 1 187 ? -14.219 -3.179 1.365 1.00 29.11 187 ALA A C 1
ATOM 1391 O O . ALA A 1 187 ? -13.773 -2.124 0.906 1.00 29.11 187 ALA A O 1
ATOM 1392 N N . ARG A 1 188 ? -14.902 -4.091 0.675 1.00 32.84 188 ARG A N 1
ATOM 1393 C CA . ARG A 1 188 ? -15.449 -4.004 -0.674 1.00 32.84 188 ARG A CA 1
ATOM 1394 C C . ARG A 1 188 ? -14.428 -4.298 -1.747 1.00 32.84 188 ARG A C 1
ATOM 1396 O O . ARG A 1 188 ? -14.041 -3.432 -2.514 1.00 32.84 188 ARG A O 1
ATOM 1403 N N . GLY A 1 189 ? -14.145 -5.595 -1.819 1.00 28.06 189 GLY A N 1
ATOM 1404 C CA . GLY A 1 189 ? -13.795 -6.280 -3.046 1.00 28.06 189 GLY A CA 1
ATOM 1405 C C . GLY A 1 189 ? -12.449 -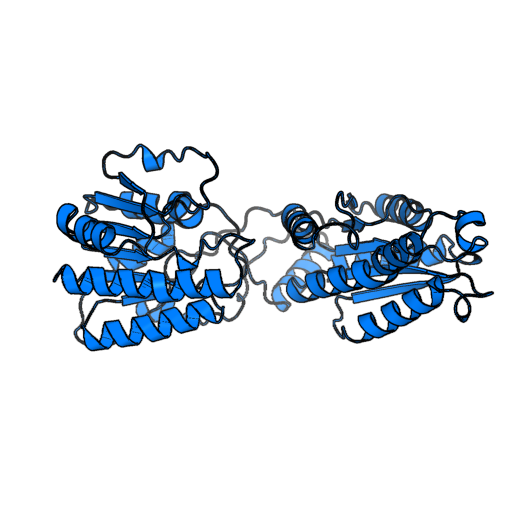5.872 -3.604 1.00 28.06 189 GLY A C 1
ATOM 1406 O O . GLY A 1 189 ? -12.386 -5.098 -4.547 1.00 28.06 189 GLY A O 1
ATOM 1407 N N . GLU A 1 190 ? -11.401 -6.546 -3.157 1.00 29.14 190 GLU A N 1
ATOM 1408 C CA . GLU A 1 190 ? -10.531 -7.123 -4.169 1.00 29.14 190 GLU A CA 1
ATOM 1409 C C . GLU A 1 190 ? -10.777 -8.619 -4.183 1.00 29.14 190 GLU A C 1
ATOM 1411 O O . GLU A 1 190 ? -10.469 -9.360 -3.248 1.00 29.14 190 GLU A O 1
ATOM 1416 N N . ALA A 1 191 ? -11.402 -9.054 -5.273 1.00 31.31 191 ALA A N 1
ATOM 1417 C CA . ALA A 1 191 ? -11.267 -10.420 -5.695 1.00 31.31 191 ALA A CA 1
ATOM 1418 C C . ALA A 1 191 ? -9.766 -10.668 -5.858 1.00 31.31 191 ALA A C 1
ATOM 1420 O O . ALA A 1 191 ? -9.145 -10.167 -6.793 1.00 31.31 191 ALA A O 1
ATOM 1421 N N . ALA A 1 192 ? -9.179 -11.488 -4.995 1.00 33.50 192 ALA A N 1
ATOM 1422 C CA . ALA A 1 192 ? -8.097 -12.325 -5.469 1.00 33.50 192 ALA A CA 1
ATOM 1423 C C . ALA A 1 192 ? -8.750 -13.283 -6.461 1.00 33.50 192 ALA A C 1
ATOM 1425 O O . ALA A 1 192 ? -9.247 -14.345 -6.103 1.00 33.50 192 ALA A O 1
ATOM 1426 N N . VAL A 1 193 ? -8.889 -12.817 -7.698 1.00 31.58 193 VAL A N 1
ATOM 1427 C CA . VAL A 1 193 ? -9.545 -13.580 -8.737 1.00 31.58 193 VAL A CA 1
ATOM 1428 C C . VAL A 1 193 ? -8.723 -14.853 -8.882 1.00 31.58 193 VAL A C 1
ATOM 1430 O O . VAL A 1 193 ? -7.528 -14.800 -9.184 1.00 31.58 193 VAL A O 1
ATOM 1433 N N . SER A 1 194 ? -9.344 -16.004 -8.628 1.00 35.81 194 SER A N 1
ATOM 1434 C CA . SER A 1 194 ? -8.768 -17.283 -9.019 1.00 35.81 194 SER A CA 1
ATOM 1435 C C . SER A 1 194 ? -8.224 -17.135 -10.442 1.00 35.81 194 SER A C 1
ATOM 1437 O O . SER A 1 194 ? -8.956 -16.678 -11.323 1.00 35.81 194 SER A O 1
ATOM 1439 N N . GLN A 1 195 ? -6.964 -17.516 -10.700 1.00 36.16 195 GLN A N 1
ATOM 1440 C CA . GLN A 1 195 ? -6.381 -17.479 -12.055 1.00 36.16 195 GLN A CA 1
ATOM 1441 C C . GLN A 1 195 ? -7.324 -18.108 -13.098 1.00 36.16 195 GLN A C 1
ATOM 1443 O O . GLN A 1 195 ? -7.317 -17.729 -14.266 1.00 36.16 195 GLN A O 1
ATOM 1448 N N . LYS A 1 196 ? -8.184 -19.041 -12.666 1.00 38.69 196 LYS A N 1
ATOM 1449 C CA . LYS A 1 196 ? -9.228 -19.659 -13.480 1.00 38.69 196 LYS A CA 1
ATOM 1450 C C . LYS A 1 196 ? -10.392 -18.711 -13.823 1.00 38.69 196 LYS A C 1
ATOM 1452 O O . LYS A 1 196 ? -10.808 -18.707 -14.976 1.00 38.69 196 LYS A O 1
ATOM 1457 N N . ALA A 1 197 ? -10.886 -17.895 -12.887 1.00 41.00 197 ALA A N 1
ATOM 1458 C CA . ALA A 1 197 ? -11.937 -16.902 -13.159 1.00 41.00 197 ALA A CA 1
ATOM 1459 C C . ALA A 1 197 ? -11.435 -15.731 -14.002 1.00 41.00 197 ALA A C 1
ATOM 1461 O O . ALA A 1 197 ? -12.162 -15.278 -14.885 1.00 41.00 197 ALA A O 1
ATOM 1462 N N . VAL A 1 198 ? -10.197 -15.272 -13.762 1.00 40.09 198 VAL A N 1
ATOM 1463 C CA . VAL A 1 198 ? -9.558 -14.251 -14.610 1.00 40.09 198 VAL A CA 1
ATOM 1464 C C . VAL A 1 198 ? -9.531 -14.773 -16.037 1.00 40.09 198 VAL A C 1
ATOM 1466 O O . VAL A 1 198 ? -10.047 -14.124 -16.937 1.00 40.09 198 VAL A O 1
ATOM 1469 N N . LYS A 1 199 ? -9.046 -16.006 -16.224 1.00 45.00 199 LYS A N 1
ATOM 1470 C CA . LYS A 1 199 ? -8.967 -16.664 -17.527 1.00 45.00 199 LYS A CA 1
ATOM 1471 C C . LYS A 1 199 ? -10.337 -16.835 -18.191 1.00 45.00 199 LYS A C 1
ATOM 1473 O O . LYS A 1 199 ? -10.466 -16.532 -19.369 1.00 45.00 199 LYS A O 1
ATOM 1478 N N . GLU A 1 200 ? -11.371 -17.267 -17.469 1.00 45.59 200 GLU A N 1
ATOM 1479 C CA . GLU A 1 200 ? -12.723 -17.429 -18.032 1.00 45.59 200 GLU A CA 1
ATOM 1480 C C . GLU A 1 200 ? -13.406 -16.093 -18.378 1.00 45.59 200 GLU A C 1
ATOM 1482 O O . GLU A 1 200 ? -14.072 -16.014 -19.414 1.00 45.59 200 GLU A O 1
ATOM 1487 N N . CYS A 1 201 ? -13.233 -15.029 -17.581 1.00 41.84 201 CYS A N 1
ATOM 1488 C CA . CYS A 1 201 ? -13.740 -13.702 -17.964 1.00 41.84 201 CYS A CA 1
ATOM 1489 C C . CYS A 1 201 ? -12.919 -13.097 -19.107 1.00 41.84 201 CYS A C 1
ATOM 1491 O O . CYS A 1 201 ? -13.505 -12.511 -20.010 1.00 41.84 201 CYS A O 1
ATOM 1493 N N . ILE A 1 202 ? -11.596 -13.286 -19.127 1.00 45.22 202 ILE A N 1
ATOM 1494 C CA . ILE A 1 202 ? -10.726 -12.891 -20.242 1.00 45.22 202 ILE A CA 1
ATOM 1495 C C . ILE A 1 202 ? -11.194 -13.550 -21.544 1.00 45.22 202 ILE A C 1
ATOM 1497 O O . ILE A 1 202 ? -11.323 -12.863 -22.551 1.00 45.22 202 ILE A O 1
ATOM 1501 N N . GLU A 1 203 ? -11.507 -14.850 -21.549 1.00 50.25 203 GLU A N 1
ATOM 1502 C CA . GLU A 1 203 ? -12.029 -15.538 -22.742 1.00 50.25 203 GLU A CA 1
ATOM 1503 C C . GLU A 1 203 ? -13.409 -15.005 -23.179 1.00 50.25 203 GLU A C 1
ATOM 1505 O O . GLU A 1 203 ? -13.665 -14.858 -24.374 1.00 50.25 203 GLU A O 1
ATOM 1510 N N . LYS A 1 204 ? -14.285 -14.630 -22.236 1.00 46.22 204 LYS A N 1
ATOM 1511 C CA . LYS A 1 204 ? -15.585 -14.001 -22.547 1.00 46.22 204 LYS A CA 1
ATOM 1512 C C . LYS A 1 204 ? -15.444 -12.575 -23.091 1.00 46.22 204 LYS A C 1
ATOM 1514 O O . LYS A 1 204 ? -16.154 -12.213 -24.029 1.00 46.22 204 LYS A O 1
ATOM 1519 N N . ILE A 1 205 ? -14.508 -11.795 -22.549 1.00 42.75 205 ILE A N 1
ATOM 1520 C CA . ILE A 1 205 ? -14.179 -10.441 -23.019 1.00 42.75 205 ILE A CA 1
ATOM 1521 C C . ILE A 1 205 ? -13.535 -10.508 -24.412 1.00 42.75 205 ILE A C 1
ATOM 1523 O O . ILE A 1 205 ? -13.933 -9.758 -25.301 1.00 42.75 205 ILE A O 1
ATOM 1527 N N . LYS A 1 206 ? -12.621 -11.461 -24.654 1.00 44.59 206 LYS A N 1
ATOM 1528 C CA . LYS A 1 206 ? -12.046 -11.741 -25.987 1.00 44.59 206 LYS A CA 1
ATOM 1529 C C . LYS A 1 206 ? -13.109 -12.076 -27.033 1.00 44.59 206 LYS A C 1
ATOM 1531 O O . LYS A 1 206 ? -12.942 -11.733 -28.198 1.00 44.59 206 LYS A O 1
ATOM 1536 N N . ALA A 1 207 ? -14.201 -12.723 -26.629 1.00 55.00 207 ALA A N 1
ATOM 1537 C CA . ALA A 1 207 ? -15.330 -13.043 -27.500 1.00 55.00 207 ALA A CA 1
ATOM 1538 C C . ALA A 1 207 ? -16.280 -11.851 -27.757 1.00 55.00 207 ALA A C 1
ATOM 1540 O O . ALA A 1 207 ? -17.333 -12.033 -28.367 1.00 55.00 207 ALA A O 1
ATOM 1541 N N . GLY A 1 208 ? -15.952 -10.642 -27.283 1.00 41.56 208 GLY A N 1
ATOM 1542 C CA . GLY A 1 208 ? -16.771 -9.438 -27.462 1.00 41.56 208 GLY A CA 1
ATOM 1543 C C . GLY A 1 208 ? -18.037 -9.405 -26.600 1.00 41.56 208 GLY A C 1
ATOM 1544 O O . GLY A 1 208 ? -18.934 -8.606 -26.860 1.00 41.56 208 GLY A O 1
ATOM 1545 N N . SER A 1 209 ? -18.135 -10.271 -25.588 1.00 45.50 209 SER A N 1
ATOM 1546 C CA . SER A 1 209 ? -19.262 -10.296 -24.650 1.00 45.50 209 SER A CA 1
ATOM 1547 C C . SER A 1 209 ? -18.966 -9.414 -23.436 1.00 45.50 209 SER A C 1
ATOM 1549 O O . SER A 1 209 ? -17.840 -9.413 -22.936 1.00 45.50 209 SER A O 1
ATOM 1551 N N . SER A 1 210 ? -19.968 -8.695 -22.914 1.00 35.88 210 SER A N 1
ATOM 1552 C CA . SER A 1 210 ? -19.809 -8.044 -21.609 1.00 35.88 210 SER A CA 1
ATOM 1553 C C . SER A 1 210 ? -19.712 -9.128 -20.526 1.00 35.88 210 SER A C 1
ATOM 1555 O O . SER A 1 210 ? -20.523 -10.056 -20.479 1.00 35.88 210 SER A O 1
ATOM 1557 N N . CYS A 1 211 ? -18.666 -9.071 -19.698 1.00 36.16 211 CYS A N 1
ATOM 1558 C CA . CYS A 1 211 ? -18.461 -10.008 -18.593 1.00 36.16 211 CYS A CA 1
ATOM 1559 C C . CYS A 1 211 ? -18.734 -9.266 -17.289 1.00 36.16 211 CYS A C 1
ATOM 1561 O O . CYS A 1 211 ? -17.998 -8.352 -16.925 1.00 36.16 211 CYS A O 1
ATOM 1563 N N . THR A 1 212 ? -19.775 -9.662 -16.565 1.00 36.72 212 THR A N 1
ATOM 1564 C CA . THR A 1 212 ? -19.860 -9.365 -15.136 1.00 36.72 212 THR A CA 1
ATOM 1565 C C . THR A 1 212 ? -18.872 -10.307 -14.455 1.00 36.72 212 THR A C 1
ATOM 1567 O O . THR A 1 212 ? -18.990 -11.525 -14.608 1.00 36.72 212 THR A O 1
ATOM 1570 N N . LEU A 1 213 ? -17.864 -9.764 -13.765 1.00 37.50 213 LEU A N 1
ATOM 1571 C CA . LEU A 1 213 ? -16.941 -10.548 -12.943 1.00 37.50 213 LEU A CA 1
ATOM 1572 C C . LEU A 1 213 ? -17.755 -11.208 -11.825 1.00 37.50 213 LEU A C 1
ATOM 1574 O O . LEU A 1 213 ? -18.000 -10.617 -10.777 1.00 37.50 213 LEU A O 1
ATOM 1578 N N . VAL A 1 214 ? -18.220 -12.429 -12.081 1.00 35.78 214 VAL A N 1
ATOM 1579 C CA . VAL A 1 214 ? -18.739 -13.304 -11.037 1.00 35.78 214 VAL A CA 1
ATOM 1580 C C . VAL A 1 214 ? -17.521 -13.745 -10.244 1.00 35.78 214 VAL A C 1
ATOM 1582 O O . VAL A 1 214 ? -16.602 -14.358 -10.795 1.00 35.78 214 VAL A O 1
ATOM 1585 N N . SER A 1 215 ? -17.490 -13.358 -8.972 1.00 35.38 215 SER A N 1
ATOM 1586 C CA . SER A 1 215 ? -16.495 -13.818 -8.013 1.00 35.38 215 SER A CA 1
ATOM 1587 C C . SER A 1 215 ? -16.409 -15.342 -8.113 1.00 35.38 215 SER A C 1
ATOM 1589 O O . SER A 1 215 ? -17.392 -16.053 -7.925 1.00 35.38 215 SER A O 1
ATOM 1591 N N . THR A 1 216 ? -15.238 -15.864 -8.481 1.00 34.09 216 THR A N 1
ATOM 1592 C CA . THR A 1 216 ? -14.928 -17.250 -8.141 1.00 34.09 216 THR A CA 1
ATOM 1593 C C . THR A 1 216 ? -13.632 -17.288 -7.359 1.00 34.09 216 THR A C 1
ATOM 1595 O O . THR A 1 216 ? -12.650 -16.631 -7.713 1.00 34.09 216 THR A O 1
ATOM 1598 N N . ASN A 1 217 ? -13.750 -18.046 -6.272 1.00 35.03 217 ASN A N 1
ATOM 1599 C CA . ASN A 1 217 ? -12.881 -18.279 -5.133 1.00 35.03 217 ASN A CA 1
ATOM 1600 C C . ASN A 1 217 ? -11.710 -17.299 -4.939 1.00 35.03 217 ASN A C 1
ATOM 1602 O O . ASN A 1 217 ? -10.756 -17.353 -5.722 1.00 35.03 217 ASN A O 1
ATOM 1606 N N . PRO A 1 218 ? -11.755 -16.479 -3.864 1.00 35.47 218 PRO A N 1
ATOM 1607 C CA . PRO A 1 218 ? -10.657 -15.601 -3.483 1.00 35.47 218 PRO A CA 1
ATOM 1608 C C . PRO A 1 218 ? -9.362 -16.403 -3.273 1.00 35.47 218 PRO A C 1
ATOM 1610 O O . PRO A 1 218 ? -9.379 -17.636 -3.175 1.00 35.47 218 PRO A O 1
ATOM 1613 N N . SER A 1 219 ? -8.230 -15.703 -3.137 1.00 35.97 219 SER A N 1
ATOM 1614 C CA . SER A 1 219 ? -7.058 -16.236 -2.437 1.00 35.97 219 SER A CA 1
ATOM 1615 C C . SER A 1 219 ? -7.570 -17.011 -1.231 1.00 35.97 219 SER A C 1
ATOM 1617 O O . SER A 1 219 ? -8.504 -16.561 -0.566 1.00 35.97 219 SER A O 1
ATOM 1619 N N . VAL A 1 220 ? -7.048 -18.222 -1.028 1.00 46.00 220 VAL A N 1
ATOM 1620 C CA . VAL A 1 220 ? -7.587 -19.180 -0.055 1.00 46.00 220 VAL A CA 1
ATOM 1621 C C . VAL A 1 220 ? -7.222 -18.716 1.355 1.00 46.00 220 VAL A C 1
ATOM 1623 O O . VAL A 1 220 ? -6.477 -19.369 2.076 1.00 46.00 220 VAL A O 1
ATOM 1626 N N . PHE A 1 221 ? -7.702 -17.540 1.745 1.00 49.69 221 PHE A N 1
ATOM 1627 C CA . PHE A 1 221 ? -7.931 -17.211 3.125 1.00 49.69 221 PHE A CA 1
ATOM 1628 C C . PHE A 1 221 ? -9.052 -18.157 3.557 1.00 49.69 221 PHE A C 1
ATOM 1630 O O . PHE A 1 221 ? -10.133 -18.100 2.968 1.00 49.69 221 PHE A O 1
ATOM 1637 N N . PRO A 1 222 ? -8.807 -19.087 4.491 1.00 58.03 222 PRO A N 1
ATOM 1638 C CA . PRO A 1 222 ? -9.808 -20.069 4.876 1.00 58.03 222 PRO A CA 1
ATOM 1639 C C . PRO A 1 222 ? -10.973 -19.365 5.589 1.00 58.03 222 PRO A C 1
ATOM 1641 O O . PRO A 1 222 ? -10.937 -19.109 6.796 1.00 58.03 222 PRO A O 1
ATOM 1644 N N . ILE A 1 223 ? -11.996 -18.989 4.817 1.00 60.38 223 ILE A N 1
ATOM 1645 C CA . ILE A 1 223 ? -13.204 -18.299 5.288 1.00 60.38 223 ILE A CA 1
ATOM 1646 C C . ILE A 1 223 ? -14.207 -19.265 5.922 1.00 60.38 223 ILE A C 1
ATOM 1648 O O . ILE A 1 223 ? -15.164 -18.825 6.557 1.00 60.38 223 ILE A O 1
ATOM 1652 N N . GLU A 1 224 ? -13.989 -20.577 5.801 1.00 70.12 224 GLU A N 1
ATOM 1653 C CA . GLU A 1 224 ? -14.882 -21.616 6.322 1.00 70.12 224 GLU A CA 1
ATOM 1654 C C . GLU A 1 224 ? -15.089 -21.446 7.823 1.00 70.12 224 GLU A C 1
ATOM 1656 O O . GLU A 1 224 ? -16.190 -21.636 8.340 1.00 70.12 224 GLU A O 1
ATOM 1661 N N . ARG A 1 225 ? -14.025 -21.044 8.523 1.00 62.00 225 ARG A N 1
ATOM 1662 C CA . ARG A 1 225 ? -14.074 -20.788 9.955 1.00 62.00 225 ARG A CA 1
ATOM 1663 C C . ARG A 1 225 ? -14.911 -19.557 10.291 1.00 62.00 225 ARG A C 1
ATOM 1665 O O . ARG A 1 225 ? -15.746 -19.638 11.185 1.00 62.00 225 ARG A O 1
ATOM 1672 N N . ALA A 1 226 ? -14.721 -18.453 9.567 1.00 60.31 226 ALA A N 1
ATOM 1673 C CA . ALA A 1 226 ? -15.488 -17.224 9.776 1.00 60.31 226 ALA A CA 1
ATOM 1674 C C . ALA A 1 226 ? -16.984 -17.446 9.496 1.00 60.31 226 ALA A C 1
ATOM 1676 O O . ALA A 1 226 ? -17.829 -17.044 10.293 1.00 60.31 226 ALA A O 1
ATOM 1677 N N . HIS A 1 227 ? -17.313 -18.180 8.432 1.00 66.69 227 HIS A N 1
ATOM 1678 C CA . HIS A 1 227 ? -18.690 -18.562 8.132 1.00 66.69 227 HIS A CA 1
ATOM 1679 C C . HIS A 1 227 ? -19.292 -19.459 9.216 1.00 66.69 227 HIS A C 1
ATOM 1681 O O . HIS A 1 227 ? -20.392 -19.193 9.695 1.00 66.69 227 HIS A O 1
ATOM 1687 N N . LYS A 1 228 ? -18.558 -20.486 9.657 1.00 70.62 228 LYS A N 1
ATOM 1688 C CA . LYS A 1 228 ? -19.029 -21.421 10.685 1.00 70.62 228 LYS A CA 1
ATOM 1689 C C . LYS A 1 228 ? -19.244 -20.754 12.045 1.00 70.62 228 LYS A C 1
ATOM 1691 O O . LYS A 1 228 ? -20.219 -21.071 12.718 1.00 70.62 228 LYS A O 1
ATOM 1696 N N . GLU A 1 229 ? -18.319 -19.900 12.475 1.00 65.31 229 GLU A N 1
ATOM 1697 C CA . GLU A 1 229 ? -18.320 -19.336 13.832 1.00 65.31 229 GLU A CA 1
ATOM 1698 C C . GLU A 1 229 ? -19.132 -18.039 13.935 1.00 65.31 229 GLU A C 1
ATOM 1700 O O . GLU A 1 229 ? -19.730 -17.782 14.976 1.00 65.31 229 GLU A O 1
ATOM 1705 N N . LEU A 1 230 ? -19.178 -17.233 12.870 1.00 62.94 230 LEU A N 1
ATOM 1706 C CA . LEU A 1 230 ? -19.790 -15.898 12.896 1.00 62.94 230 LEU A CA 1
ATOM 1707 C C . LEU A 1 230 ? -20.997 -15.764 11.963 1.00 62.94 230 LEU A C 1
ATOM 1709 O O . LEU A 1 230 ? -21.595 -14.692 11.901 1.00 62.94 230 LEU A O 1
ATOM 1713 N N . GLY A 1 231 ? -21.335 -16.809 11.199 1.00 63.66 231 GLY A N 1
ATOM 1714 C CA . GLY A 1 231 ? -22.354 -16.722 10.148 1.00 63.66 231 GLY A CA 1
ATOM 1715 C C . GLY A 1 231 ? -21.980 -15.727 9.046 1.00 63.66 231 GLY A C 1
ATOM 1716 O O . GLY A 1 231 ? -22.851 -15.237 8.333 1.00 63.66 231 GLY A O 1
ATOM 1717 N N . TRP A 1 232 ? -20.695 -15.380 8.938 1.00 61.75 232 TRP A N 1
ATOM 1718 C CA . TRP A 1 232 ? -20.216 -14.339 8.043 1.00 61.75 232 TRP A CA 1
ATOM 1719 C C . TRP A 1 232 ? -19.745 -14.932 6.712 1.00 61.75 232 TRP A C 1
ATOM 1721 O O . TRP A 1 232 ? -18.904 -15.828 6.680 1.00 61.75 232 TRP A O 1
ATOM 1731 N N . MET A 1 233 ? -20.258 -14.395 5.609 1.00 55.12 233 MET A N 1
ATOM 1732 C CA . MET A 1 233 ? -19.731 -14.598 4.261 1.00 55.12 233 MET A CA 1
ATOM 1733 C C . MET A 1 233 ? -19.599 -13.236 3.579 1.00 55.12 233 MET A C 1
ATOM 1735 O O . MET A 1 233 ? -20.442 -12.367 3.820 1.00 55.12 233 MET A O 1
ATOM 1739 N N . PRO A 1 234 ? -18.587 -13.039 2.719 1.00 53.06 234 PRO A N 1
ATOM 1740 C CA . PRO A 1 234 ? -18.521 -11.835 1.905 1.00 53.06 234 PRO A CA 1
ATOM 1741 C C . PRO A 1 234 ? -19.758 -11.769 0.992 1.00 53.06 234 PRO A C 1
ATOM 1743 O O . PRO A 1 234 ? -20.085 -12.740 0.309 1.00 53.06 234 PRO A O 1
ATOM 1746 N N . GLU A 1 235 ? -20.469 -10.637 0.981 1.00 44.91 235 GLU A N 1
ATOM 1747 C CA . GLU A 1 235 ? -21.532 -10.402 -0.004 1.00 44.91 235 GLU A CA 1
ATOM 1748 C C . GLU A 1 235 ? -20.884 -10.214 -1.385 1.00 44.91 235 GLU A C 1
ATOM 1750 O O . GLU A 1 235 ? -20.196 -9.217 -1.617 1.00 44.91 235 GLU A O 1
ATOM 1755 N N . GLU A 1 236 ? -21.139 -11.127 -2.326 1.00 42.88 236 GLU A N 1
ATOM 1756 C CA . GLU A 1 236 ? -20.829 -10.916 -3.745 1.00 42.88 236 GLU A CA 1
ATOM 1757 C C . GLU A 1 236 ? -21.765 -9.846 -4.317 1.00 42.88 236 GLU A C 1
ATOM 1759 O O . GLU A 1 236 ? -22.769 -10.129 -4.971 1.00 42.88 236 GLU A O 1
ATOM 1764 N N . LYS A 1 237 ? -21.476 -8.574 -4.053 1.00 39.31 237 LYS A N 1
ATOM 1765 C CA . LYS A 1 237 ? -22.029 -7.508 -4.884 1.00 39.31 237 LYS A CA 1
ATOM 1766 C C . LYS A 1 237 ? -21.179 -7.403 -6.127 1.00 39.31 237 LYS A C 1
ATOM 1768 O O . LYS A 1 237 ? -19.955 -7.402 -6.016 1.00 39.31 237 LYS A O 1
ATOM 1773 N N . ASN A 1 238 ? -21.850 -7.288 -7.278 1.00 36.78 238 ASN A N 1
ATOM 1774 C CA . ASN A 1 238 ? -21.231 -6.887 -8.534 1.00 36.78 238 ASN A CA 1
ATOM 1775 C C . ASN A 1 238 ? -20.252 -5.767 -8.208 1.00 36.78 238 ASN A C 1
ATOM 1777 O O . ASN A 1 238 ? -20.668 -4.680 -7.789 1.00 36.78 238 ASN A O 1
ATOM 1781 N N . LEU A 1 239 ? -18.961 -6.078 -8.337 1.00 38.38 239 LEU A N 1
ATOM 1782 C CA . LEU A 1 239 ? -17.923 -5.071 -8.410 1.00 38.38 239 LEU A CA 1
ATOM 1783 C C . LEU A 1 239 ? -18.479 -4.000 -9.351 1.00 38.38 239 LEU A C 1
ATOM 1785 O O . LEU A 1 239 ? -19.066 -4.347 -10.384 1.00 38.38 239 LEU A O 1
ATOM 1789 N N . CYS A 1 240 ? -18.365 -2.719 -8.976 1.00 31.23 240 CYS A N 1
ATOM 1790 C CA . CYS A 1 240 ? -18.535 -1.640 -9.948 1.00 31.23 240 CYS A CA 1
ATOM 1791 C C . CYS A 1 240 ? -17.872 -2.099 -11.246 1.00 31.23 240 CYS A C 1
ATOM 1793 O O . CYS A 1 240 ? -16.833 -2.752 -11.151 1.00 31.23 240 CYS A O 1
ATOM 1795 N N . GLU A 1 241 ? -18.459 -1.822 -12.413 1.00 33.25 241 GLU A N 1
ATOM 1796 C CA . GLU A 1 241 ? -17.761 -2.032 -13.679 1.00 33.25 241 GLU A CA 1
ATOM 1797 C C . GLU A 1 241 ? -16.416 -1.306 -13.578 1.00 33.25 241 GLU A C 1
ATOM 1799 O O . GLU A 1 241 ? -16.301 -0.103 -13.805 1.00 33.25 241 GLU A O 1
ATOM 1804 N N . VAL A 1 242 ? -15.387 -2.031 -13.142 1.00 37.44 242 VAL A N 1
ATOM 1805 C CA . VAL A 1 242 ? -14.015 -1.608 -13.244 1.00 37.44 242 VAL A CA 1
ATOM 1806 C C . VAL A 1 242 ? -13.803 -1.808 -14.720 1.00 37.44 242 VAL A C 1
ATOM 1808 O O . VAL A 1 242 ? -13.502 -2.906 -15.183 1.00 37.44 242 VAL A O 1
ATOM 1811 N N . HIS A 1 243 ? -14.061 -0.755 -15.487 1.00 37.12 243 HIS A N 1
ATOM 1812 C CA . HIS A 1 243 ? -13.449 -0.627 -16.786 1.00 37.12 243 HIS A CA 1
ATOM 1813 C C . HIS A 1 243 ? -11.948 -0.616 -16.502 1.00 37.12 243 HIS A C 1
ATOM 1815 O O . HIS A 1 243 ? -11.349 0.434 -16.265 1.00 37.12 243 HIS A O 1
ATOM 1821 N N . SER A 1 244 ? -11.348 -1.805 -16.412 1.00 45.66 244 SER A N 1
ATOM 1822 C CA . SER A 1 244 ? -9.909 -1.962 -16.397 1.00 45.66 244 SER A CA 1
ATOM 1823 C C . SER A 1 244 ? -9.476 -1.572 -17.797 1.00 45.66 244 SER A C 1
ATOM 1825 O O . SER A 1 244 ? -9.353 -2.406 -18.693 1.00 45.66 244 SER A O 1
ATOM 1827 N N . PHE A 1 245 ? -9.333 -0.272 -18.030 1.00 56.38 245 PHE A N 1
ATOM 1828 C CA . PHE A 1 245 ? -8.577 0.187 -19.170 1.00 56.38 245 PHE A CA 1
ATOM 1829 C C . PHE A 1 245 ? -7.175 -0.355 -18.934 1.00 56.38 245 PHE A C 1
ATOM 1831 O O . PHE A 1 245 ? -6.465 0.113 -18.043 1.00 56.38 245 PHE A O 1
ATOM 1838 N N . THR A 1 246 ? -6.837 -1.414 -19.665 1.00 81.12 246 THR A N 1
ATOM 1839 C CA . THR A 1 246 ? -5.504 -2.000 -19.706 1.00 81.12 246 THR A CA 1
ATOM 1840 C C . THR A 1 246 ? -4.538 -0.885 -20.047 1.00 81.12 246 THR A C 1
ATOM 1842 O O . THR A 1 246 ? -4.465 -0.473 -21.200 1.00 81.12 246 THR A O 1
ATOM 1845 N N . LYS A 1 247 ? -3.855 -0.342 -19.041 1.00 91.94 247 LYS A N 1
ATOM 1846 C CA . LYS A 1 247 ? -2.925 0.771 -19.217 1.00 91.94 247 LYS A CA 1
ATOM 1847 C C . LYS A 1 247 ? -1.508 0.318 -18.943 1.00 91.94 247 LYS A C 1
ATOM 1849 O O . LYS A 1 247 ? -1.246 -0.433 -17.999 1.00 91.94 247 LYS A O 1
ATOM 1854 N N . VAL A 1 248 ? -0.609 0.787 -19.791 1.00 96.12 248 VAL A N 1
ATOM 1855 C CA . VAL A 1 248 ? 0.826 0.562 -19.677 1.00 96.12 248 VAL A CA 1
ATOM 1856 C C . VAL A 1 248 ? 1.440 1.761 -18.969 1.00 96.12 248 VAL A C 1
ATOM 1858 O O . VAL A 1 248 ? 1.237 2.887 -19.412 1.00 96.12 248 VAL A O 1
ATOM 1861 N N . LEU A 1 249 ? 2.196 1.530 -17.897 1.00 97.19 249 LEU A N 1
ATOM 1862 C CA . LEU A 1 249 ? 3.070 2.555 -17.324 1.00 97.19 249 LEU A CA 1
ATOM 1863 C C . LEU A 1 249 ? 4.432 2.466 -18.014 1.00 97.19 249 LEU A C 1
ATOM 1865 O O . LEU A 1 249 ? 5.116 1.445 -17.901 1.00 97.19 249 LEU A O 1
ATOM 1869 N N . LEU A 1 250 ? 4.789 3.504 -18.768 1.00 97.25 250 LEU A N 1
ATOM 1870 C CA . LEU A 1 250 ? 6.016 3.577 -19.554 1.00 97.25 250 LEU A CA 1
ATOM 1871 C C . LEU A 1 250 ? 7.019 4.519 -18.889 1.00 97.25 250 LEU A C 1
ATOM 1873 O O . LEU A 1 250 ? 6.735 5.698 -18.707 1.00 97.25 250 LEU A O 1
ATOM 1877 N N . PHE A 1 251 ? 8.206 3.996 -18.607 1.00 96.31 251 PHE A N 1
ATOM 1878 C CA . PHE A 1 251 ? 9.374 4.752 -18.169 1.00 96.31 251 PHE A CA 1
ATOM 1879 C C . PHE A 1 251 ? 10.414 4.810 -19.298 1.00 96.31 251 PHE A C 1
ATOM 1881 O O . PHE A 1 251 ? 10.715 3.775 -19.908 1.00 96.31 251 PHE A O 1
ATOM 1888 N N . GLY A 1 252 ? 11.000 5.985 -19.543 1.00 91.50 252 GLY A N 1
ATOM 1889 C CA . GLY A 1 252 ? 12.005 6.186 -20.600 1.00 91.50 252 GLY A CA 1
ATOM 1890 C C . GLY A 1 252 ? 11.388 6.510 -21.964 1.00 91.50 252 GLY A C 1
ATOM 1891 O O . GLY A 1 252 ? 11.893 6.100 -23.010 1.00 91.50 252 GLY A O 1
ATOM 1892 N N . GLU A 1 253 ? 10.259 7.216 -21.969 1.00 89.06 253 GLU A N 1
ATOM 1893 C CA . GLU A 1 253 ? 9.551 7.666 -23.169 1.00 89.06 253 GLU A CA 1
ATOM 1894 C C . GLU A 1 253 ? 10.348 8.683 -23.994 1.00 89.06 253 GLU A C 1
ATOM 1896 O O . GLU A 1 253 ? 10.158 8.776 -25.206 1.00 89.06 253 GLU A O 1
ATOM 1901 N N . ASP A 1 254 ? 11.264 9.411 -23.353 1.00 86.94 254 ASP A N 1
ATOM 1902 C CA . ASP A 1 254 ? 12.103 10.434 -23.978 1.00 86.94 254 ASP A CA 1
ATOM 1903 C C . ASP A 1 254 ? 13.225 9.859 -24.863 1.00 86.94 254 ASP A C 1
ATOM 1905 O O . ASP A 1 254 ? 13.954 10.610 -25.522 1.00 86.94 254 ASP A O 1
ATOM 1909 N N . GLN A 1 255 ? 13.353 8.532 -24.897 1.00 86.06 255 GLN A N 1
ATOM 1910 C CA . GLN A 1 255 ? 14.316 7.809 -25.715 1.00 86.06 255 GLN A CA 1
ATOM 1911 C C . GLN A 1 255 ? 13.777 7.534 -27.127 1.00 86.06 255 GLN A C 1
ATOM 1913 O O . GLN A 1 255 ? 12.574 7.312 -27.294 1.00 86.06 255 GLN A O 1
ATOM 1918 N N . PRO A 1 256 ? 14.640 7.436 -28.159 1.00 88.69 256 PRO A N 1
ATOM 1919 C CA . PRO A 1 256 ? 14.207 7.111 -29.522 1.00 88.69 256 PRO A CA 1
ATOM 1920 C C . PRO A 1 256 ? 13.381 5.818 -29.599 1.00 88.69 256 PRO A C 1
ATOM 1922 O O . PRO A 1 256 ? 12.336 5.771 -30.253 1.00 88.69 256 PRO A O 1
ATOM 1925 N N . THR A 1 257 ? 13.814 4.778 -28.880 1.00 89.88 257 THR A N 1
ATOM 1926 C CA . THR A 1 257 ? 13.093 3.503 -28.776 1.00 89.88 257 THR A CA 1
ATOM 1927 C C . THR A 1 257 ? 11.749 3.667 -28.053 1.00 89.88 257 THR A C 1
ATOM 1929 O O . THR A 1 257 ? 10.744 3.104 -28.492 1.00 89.88 257 THR A O 1
ATOM 1932 N N . GLY A 1 258 ? 11.698 4.494 -27.003 1.00 91.44 258 GLY A N 1
ATOM 1933 C CA . GLY A 1 258 ? 10.478 4.817 -26.257 1.00 91.44 258 GLY A CA 1
ATOM 1934 C C . GLY A 1 258 ? 9.437 5.537 -27.116 1.00 91.44 258 GLY A C 1
ATOM 1935 O O . GLY A 1 258 ? 8.281 5.115 -27.166 1.00 91.44 258 GLY A O 1
ATOM 1936 N N . ALA A 1 259 ? 9.851 6.544 -27.887 1.00 92.00 259 ALA A N 1
ATOM 1937 C CA . ALA A 1 259 ? 8.974 7.283 -28.794 1.00 92.00 259 ALA A CA 1
ATOM 1938 C C . ALA A 1 259 ? 8.357 6.388 -29.887 1.00 92.00 259 ALA A C 1
ATOM 1940 O O . ALA A 1 259 ? 7.173 6.510 -30.220 1.00 92.00 259 ALA A O 1
ATOM 1941 N N . ARG A 1 260 ? 9.137 5.448 -30.437 1.00 92.88 260 ARG A N 1
ATOM 1942 C CA . ARG A 1 260 ? 8.636 4.473 -31.423 1.00 92.88 260 ARG A CA 1
ATOM 1943 C C . ARG A 1 260 ? 7.658 3.490 -30.800 1.00 92.88 260 ARG A C 1
ATOM 1945 O O . ARG A 1 260 ? 6.617 3.212 -31.398 1.00 92.88 260 ARG A O 1
ATOM 1952 N N . LEU A 1 261 ? 7.969 3.005 -29.600 1.00 94.81 261 LEU A N 1
ATOM 1953 C CA . LEU A 1 261 ? 7.082 2.121 -28.858 1.00 94.81 261 LEU A CA 1
ATOM 1954 C C . LEU A 1 261 ? 5.750 2.810 -28.541 1.00 94.81 261 LEU A C 1
ATOM 1956 O O . LEU A 1 261 ? 4.698 2.219 -28.767 1.00 94.81 261 LEU A O 1
ATOM 1960 N N . LEU A 1 262 ? 5.779 4.073 -28.114 1.00 95.12 262 LEU A N 1
ATOM 1961 C CA . LEU A 1 262 ? 4.579 4.873 -27.866 1.00 95.12 262 LEU A CA 1
ATOM 1962 C C . LEU A 1 262 ? 3.692 4.971 -29.115 1.00 95.12 262 LEU A C 1
ATOM 1964 O O . LEU A 1 262 ? 2.488 4.730 -29.036 1.00 95.12 262 LEU A O 1
ATOM 1968 N N . LYS A 1 263 ? 4.281 5.271 -30.280 1.00 95.62 263 LYS A N 1
ATOM 1969 C CA . LYS A 1 263 ? 3.544 5.328 -31.553 1.00 95.62 263 LYS A CA 1
ATOM 1970 C C . LYS A 1 263 ? 2.893 3.983 -31.891 1.00 95.62 263 LYS A C 1
ATOM 1972 O O . LYS A 1 263 ? 1.747 3.955 -32.340 1.00 95.62 263 LYS A O 1
ATOM 1977 N N . ALA A 1 264 ? 3.606 2.880 -31.672 1.00 95.69 264 ALA A N 1
ATOM 1978 C CA . ALA A 1 264 ? 3.101 1.539 -31.947 1.00 95.69 264 ALA A CA 1
ATOM 1979 C C . ALA A 1 264 ? 1.991 1.109 -30.966 1.00 95.69 264 ALA A C 1
ATOM 1981 O O . ALA A 1 264 ? 0.987 0.545 -31.399 1.00 95.69 264 ALA A O 1
ATOM 1982 N N . LEU A 1 265 ? 2.113 1.442 -29.676 1.00 95.12 265 LEU A N 1
ATOM 1983 C CA . LEU A 1 265 ? 1.067 1.217 -28.667 1.00 95.12 265 LEU A CA 1
ATOM 1984 C C . LEU A 1 265 ? -0.196 2.040 -28.971 1.00 95.12 265 LEU A C 1
ATOM 1986 O O . LEU A 1 265 ? -1.307 1.508 -28.930 1.00 95.12 265 LEU A O 1
ATOM 1990 N N . ALA A 1 266 ? -0.033 3.306 -29.365 1.00 94.81 266 ALA A N 1
ATOM 1991 C CA . ALA A 1 266 ? -1.142 4.171 -29.764 1.00 94.81 266 ALA A CA 1
ATOM 1992 C C . ALA A 1 266 ? -1.881 3.634 -31.003 1.00 94.81 266 ALA A C 1
ATOM 1994 O O . ALA A 1 266 ? -3.111 3.648 -31.041 1.00 94.81 266 ALA A O 1
ATOM 1995 N N . ALA A 1 267 ? -1.155 3.088 -31.987 1.00 95.81 267 ALA A N 1
ATOM 1996 C CA . ALA A 1 267 ? -1.748 2.460 -33.171 1.00 95.81 267 ALA A CA 1
ATOM 1997 C C . ALA A 1 267 ? -2.606 1.222 -32.842 1.00 95.81 267 ALA A C 1
ATOM 1999 O O . ALA A 1 267 ? -3.505 0.884 -33.608 1.00 95.81 267 ALA A O 1
ATOM 2000 N N . ARG A 1 268 ? -2.362 0.570 -31.696 1.00 93.62 268 ARG A N 1
ATOM 2001 C CA . ARG A 1 268 ? -3.168 -0.545 -31.165 1.00 93.62 268 ARG A CA 1
ATOM 2002 C C . ARG A 1 268 ? -4.231 -0.099 -30.153 1.00 93.62 268 ARG A C 1
ATOM 2004 O O . ARG A 1 268 ? -4.870 -0.943 -29.540 1.00 93.62 268 ARG A O 1
ATOM 2011 N N . SER A 1 269 ? -4.424 1.211 -29.966 1.00 93.81 269 SER A N 1
ATOM 2012 C CA . SER A 1 269 ? -5.343 1.772 -28.961 1.00 93.81 269 SER A CA 1
ATOM 2013 C C . SER A 1 269 ? -5.071 1.278 -27.534 1.00 93.81 269 SER A C 1
ATOM 2015 O O . SER A 1 269 ? -6.003 1.143 -26.747 1.00 93.81 269 SER A O 1
ATOM 2017 N N . ILE A 1 270 ? -3.803 1.020 -27.188 1.00 92.88 270 ILE A N 1
ATOM 2018 C CA . ILE A 1 270 ? -3.394 0.663 -25.825 1.00 92.88 270 ILE A CA 1
ATOM 2019 C C . ILE A 1 270 ? -3.118 1.962 -25.048 1.00 92.88 270 ILE A C 1
ATOM 2021 O O . ILE A 1 270 ? -2.194 2.691 -25.417 1.00 92.88 270 ILE A O 1
ATOM 2025 N N . PRO A 1 271 ? -3.883 2.277 -23.984 1.00 93.69 271 PRO A N 1
ATOM 2026 C CA . PRO A 1 271 ? -3.611 3.420 -23.120 1.00 93.69 271 PRO A CA 1
ATOM 2027 C C . PRO A 1 271 ? -2.208 3.359 -22.505 1.00 93.69 271 PRO A C 1
ATOM 2029 O O . PRO A 1 271 ? -1.810 2.342 -21.934 1.00 93.69 271 PRO A O 1
ATOM 2032 N N . VAL A 1 272 ? -1.480 4.472 -22.569 1.00 96.50 272 VAL A N 1
ATOM 2033 C CA . VAL A 1 272 ? -0.154 4.619 -21.959 1.00 96.50 272 VAL A CA 1
ATOM 2034 C C . VAL A 1 272 ? -0.187 5.775 -20.967 1.00 96.50 272 VAL A C 1
ATOM 2036 O O . VAL A 1 272 ? -0.703 6.848 -21.275 1.00 96.50 272 VAL A O 1
ATOM 2039 N N . VAL A 1 273 ? 0.362 5.539 -19.781 1.00 96.38 273 VAL A N 1
ATOM 2040 C CA . VAL A 1 273 ? 0.661 6.550 -18.766 1.00 96.38 273 VAL A CA 1
ATOM 2041 C C . VAL A 1 273 ? 2.178 6.658 -18.677 1.00 96.38 273 VAL A C 1
ATOM 2043 O O . VAL A 1 273 ? 2.864 5.637 -18.653 1.00 96.38 273 VAL A O 1
ATOM 2046 N N . PHE A 1 274 ? 2.705 7.876 -18.661 1.00 96.81 274 PHE A N 1
ATOM 2047 C CA . PHE A 1 274 ? 4.140 8.105 -18.520 1.00 96.81 274 PHE A CA 1
ATOM 2048 C C . PHE A 1 274 ? 4.528 8.110 -17.047 1.00 96.81 274 PHE A C 1
ATOM 2050 O O . PHE A 1 274 ? 3.790 8.649 -16.224 1.00 96.81 274 PHE A O 1
ATOM 2057 N N . GLY A 1 275 ? 5.664 7.492 -16.738 1.00 96.12 275 GLY A N 1
ATOM 2058 C CA . GLY A 1 275 ? 6.278 7.601 -15.425 1.00 96.12 275 GLY A CA 1
ATOM 2059 C C . GLY A 1 275 ? 6.922 8.972 -15.258 1.00 96.12 275 GLY A C 1
ATOM 2060 O O . GLY A 1 275 ? 7.771 9.365 -16.051 1.00 96.12 275 GLY A O 1
ATOM 2061 N N . GLU A 1 276 ? 6.512 9.694 -14.230 1.00 96.00 276 GLU A N 1
ATOM 2062 C CA . GLU A 1 276 ? 7.099 10.949 -13.780 1.00 96.00 276 GLU A CA 1
ATOM 2063 C C . GLU A 1 276 ? 8.352 10.710 -12.930 1.00 96.00 276 GLU A C 1
ATOM 2065 O O . GLU A 1 276 ? 9.263 11.545 -12.931 1.00 96.00 276 GLU A O 1
ATOM 2070 N N . SER A 1 277 ? 8.426 9.581 -12.214 1.00 95.25 277 SER A N 1
ATOM 2071 C CA . SER A 1 277 ? 9.632 9.222 -11.469 1.00 95.25 277 SER A CA 1
ATOM 2072 C C . SER A 1 277 ? 10.729 8.677 -12.383 1.00 95.25 277 SER A C 1
ATOM 2074 O O . SER A 1 277 ? 10.491 8.172 -13.483 1.00 95.25 277 SER A O 1
ATOM 2076 N N . LYS A 1 278 ? 11.967 8.752 -11.898 1.00 94.44 278 LYS A N 1
ATOM 2077 C CA . LYS A 1 278 ? 13.172 8.242 -12.548 1.00 94.44 278 LYS A CA 1
ATOM 2078 C C . LYS A 1 278 ? 13.704 7.034 -11.782 1.00 94.44 278 LYS A C 1
ATOM 2080 O O . LYS A 1 278 ? 14.550 7.189 -10.890 1.00 94.44 278 LYS A O 1
ATOM 2085 N N . PRO A 1 279 ? 13.249 5.812 -12.113 1.00 94.50 279 PRO A N 1
ATOM 2086 C CA . PRO A 1 279 ? 13.818 4.593 -11.564 1.00 94.50 279 PRO A CA 1
ATOM 2087 C C . PRO A 1 279 ? 15.339 4.610 -11.717 1.00 94.50 279 PRO A C 1
ATOM 2089 O O . PRO A 1 279 ? 15.858 4.901 -12.791 1.00 94.50 279 PRO A O 1
ATOM 2092 N N . GLY A 1 280 ? 16.059 4.330 -10.632 1.00 89.44 280 GLY A N 1
ATOM 2093 C CA . GLY A 1 280 ? 17.522 4.389 -10.614 1.00 89.44 280 GLY A CA 1
ATOM 2094 C C . GLY A 1 280 ? 18.113 5.695 -10.071 1.00 89.44 280 GLY A C 1
ATOM 2095 O O . GLY A 1 280 ? 19.241 5.653 -9.576 1.00 89.44 280 GLY A O 1
ATOM 2096 N N . GLU A 1 281 ? 17.363 6.801 -10.093 1.00 91.19 281 GLU A N 1
ATOM 2097 C CA . GLU A 1 281 ? 17.758 8.103 -9.528 1.00 91.19 281 GLU A CA 1
ATOM 2098 C C . GLU A 1 281 ? 16.923 8.471 -8.298 1.00 91.19 281 GLU A C 1
ATOM 2100 O O . GLU A 1 281 ? 17.486 8.827 -7.258 1.00 91.19 281 GLU A O 1
ATOM 2105 N N . ASP A 1 282 ? 15.600 8.348 -8.411 1.00 94.50 282 ASP A N 1
ATOM 2106 C CA . ASP A 1 282 ? 14.660 8.694 -7.350 1.00 94.50 282 ASP A CA 1
ATOM 2107 C C . ASP A 1 282 ? 14.617 7.633 -6.237 1.00 94.50 282 ASP A C 1
ATOM 2109 O O . ASP A 1 282 ? 14.951 6.460 -6.462 1.00 94.50 282 ASP A O 1
ATOM 2113 N N . PRO A 1 283 ? 14.178 8.009 -5.016 1.00 93.50 283 PRO A N 1
ATOM 2114 C CA . PRO A 1 283 ? 13.923 7.050 -3.951 1.00 93.50 283 PRO A CA 1
ATOM 2115 C C . PRO A 1 283 ? 12.964 5.945 -4.406 1.00 93.50 283 PRO A C 1
ATOM 2117 O O . PRO A 1 283 ? 11.953 6.201 -5.058 1.00 93.50 283 PRO A O 1
ATOM 2120 N N . ILE A 1 284 ? 13.252 4.704 -4.003 1.00 89.75 284 ILE A N 1
ATOM 2121 C CA . ILE A 1 284 ? 12.459 3.523 -4.384 1.00 89.75 284 ILE A CA 1
ATOM 2122 C C . ILE A 1 284 ? 10.976 3.702 -4.033 1.00 89.75 284 ILE A C 1
ATOM 2124 O O . ILE A 1 284 ? 10.110 3.242 -4.774 1.00 89.75 284 ILE A O 1
ATOM 2128 N N . ASP A 1 285 ? 10.675 4.357 -2.913 1.00 84.81 285 ASP A N 1
ATOM 2129 C CA . ASP A 1 285 ? 9.296 4.538 -2.466 1.00 84.81 285 ASP A CA 1
ATOM 2130 C C . ASP A 1 285 ? 8.526 5.552 -3.317 1.00 84.81 285 ASP A C 1
ATOM 2132 O O . ASP A 1 285 ? 7.339 5.344 -3.538 1.00 84.81 285 ASP A O 1
ATOM 2136 N N . THR A 1 286 ? 9.195 6.549 -3.908 1.00 90.12 286 THR A N 1
ATOM 2137 C CA . THR A 1 286 ? 8.589 7.437 -4.914 1.00 90.12 286 THR A CA 1
ATOM 2138 C C . THR A 1 286 ? 8.142 6.638 -6.138 1.00 90.12 286 THR A C 1
ATOM 2140 O O . THR A 1 286 ? 6.997 6.750 -6.568 1.00 90.12 286 THR A O 1
ATOM 2143 N N . VAL A 1 287 ? 9.018 5.767 -6.652 1.00 93.38 287 VAL A N 1
ATOM 2144 C CA . VAL A 1 287 ? 8.723 4.906 -7.812 1.00 93.38 287 VAL A CA 1
ATOM 2145 C C . VAL A 1 287 ? 7.584 3.931 -7.496 1.00 93.38 287 VAL A C 1
ATOM 2147 O O . VAL A 1 287 ? 6.692 3.713 -8.314 1.00 93.38 287 VAL A O 1
ATOM 2150 N N . LYS A 1 288 ? 7.580 3.339 -6.295 1.00 89.62 288 LYS A N 1
ATOM 2151 C CA . LYS A 1 288 ? 6.487 2.462 -5.849 1.00 89.62 288 LYS A CA 1
ATOM 2152 C C . LYS A 1 288 ? 5.167 3.208 -5.735 1.00 89.62 288 LYS A C 1
ATOM 2154 O O . LYS A 1 288 ? 4.157 2.697 -6.205 1.00 89.62 288 LYS A O 1
ATOM 2159 N N . ASP A 1 289 ? 5.162 4.366 -5.082 1.00 84.38 289 ASP A N 1
ATOM 2160 C CA . ASP A 1 289 ? 3.947 5.144 -4.859 1.00 84.38 289 ASP A CA 1
ATOM 2161 C C . ASP A 1 289 ? 3.339 5.596 -6.188 1.00 84.38 289 ASP A C 1
ATOM 2163 O O . ASP A 1 289 ? 2.121 5.527 -6.348 1.00 84.38 289 ASP A O 1
ATOM 2167 N N . GLU A 1 290 ? 4.171 5.943 -7.172 1.00 92.88 290 GLU A N 1
ATOM 2168 C CA . GLU A 1 290 ? 3.725 6.162 -8.545 1.00 92.88 290 GLU A CA 1
ATOM 2169 C C . GLU A 1 290 ? 3.100 4.903 -9.158 1.00 92.88 290 GLU A C 1
ATOM 2171 O O . GLU A 1 290 ? 1.962 4.958 -9.622 1.00 92.88 290 GLU A O 1
ATOM 2176 N N . ILE A 1 291 ? 3.791 3.757 -9.126 1.00 92.06 291 ILE A N 1
ATOM 2177 C CA . ILE A 1 291 ? 3.261 2.491 -9.660 1.00 92.06 291 ILE A CA 1
ATOM 2178 C C . ILE A 1 291 ? 1.908 2.153 -9.020 1.00 92.06 291 ILE A C 1
ATOM 2180 O O . ILE A 1 291 ? 0.974 1.771 -9.724 1.00 92.06 291 ILE A O 1
ATOM 2184 N N . PHE A 1 292 ? 1.773 2.316 -7.704 1.00 86.12 292 PHE A N 1
ATOM 2185 C CA . PHE A 1 292 ? 0.530 2.037 -6.986 1.00 86.12 292 PHE A CA 1
ATOM 2186 C C . PHE A 1 292 ? -0.575 3.051 -7.285 1.00 86.12 292 PHE A C 1
ATOM 2188 O O . PHE A 1 292 ? -1.732 2.659 -7.411 1.00 86.12 292 PHE A O 1
ATOM 2195 N N . SER A 1 293 ? -0.234 4.332 -7.423 1.00 80.75 293 SER A N 1
ATOM 2196 C CA . SER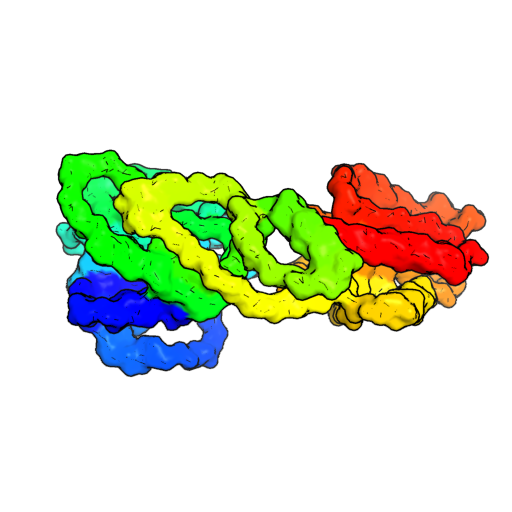 A 1 293 ? -1.180 5.391 -7.789 1.00 80.75 293 SER A CA 1
ATOM 2197 C C . SER A 1 293 ? -1.709 5.199 -9.211 1.00 80.75 293 SER A C 1
ATOM 2199 O O . SER A 1 293 ? -2.913 5.296 -9.462 1.00 80.75 293 SER A O 1
ATOM 2201 N N . VAL A 1 294 ? -0.817 4.863 -10.148 1.00 89.06 294 VAL A N 1
ATOM 2202 C CA . VAL A 1 294 ? -1.188 4.568 -11.531 1.00 89.06 294 VAL A CA 1
ATOM 2203 C C . VAL A 1 294 ? -1.951 3.252 -11.611 1.00 89.06 294 VAL A C 1
ATOM 2205 O O . VAL A 1 294 ? -2.872 3.175 -12.416 1.00 89.06 294 VAL A O 1
ATOM 2208 N N . ALA A 1 295 ? -1.610 2.240 -10.812 1.00 88.00 295 ALA A N 1
ATOM 2209 C CA . ALA A 1 295 ? -2.160 0.884 -10.887 1.00 88.00 295 ALA A CA 1
ATOM 2210 C C . ALA A 1 295 ? -2.148 0.318 -12.331 1.00 88.00 295 ALA A C 1
ATOM 2212 O O . ALA A 1 295 ? -3.209 0.082 -12.922 1.00 88.00 295 ALA A O 1
ATOM 2213 N N . PRO A 1 296 ? -0.964 0.176 -12.963 1.00 93.88 296 PRO A N 1
ATOM 2214 C CA . PRO A 1 296 ? -0.861 -0.278 -14.345 1.00 93.88 296 PRO A CA 1
ATOM 2215 C C . PRO A 1 296 ? -1.080 -1.786 -14.493 1.00 93.88 296 PRO A C 1
ATOM 2217 O O . PRO A 1 296 ? -0.756 -2.577 -13.610 1.00 93.88 296 PRO A O 1
ATOM 2220 N N . SER A 1 297 ? -1.543 -2.190 -15.676 1.00 92.25 297 SER A N 1
ATOM 2221 C CA . SER A 1 297 ? -1.659 -3.604 -16.060 1.00 92.25 297 SER A CA 1
ATOM 2222 C C . SER A 1 297 ? -0.333 -4.178 -16.569 1.00 92.25 297 SER A C 1
ATOM 2224 O O . SER A 1 297 ? -0.131 -5.386 -16.559 1.00 92.25 297 SER A O 1
ATOM 2226 N N . CYS A 1 298 ? 0.576 -3.319 -17.033 1.00 94.75 298 CYS A N 1
ATOM 2227 C CA . CYS A 1 298 ? 1.930 -3.688 -17.425 1.00 94.75 298 CYS A CA 1
ATOM 2228 C C . CYS A 1 298 ? 2.860 -2.495 -17.220 1.00 94.75 298 CYS A C 1
ATOM 2230 O O . CYS A 1 298 ? 2.500 -1.359 -17.531 1.00 94.75 298 CYS A O 1
ATOM 2232 N N . ILE A 1 299 ? 4.076 -2.758 -16.756 1.00 97.00 299 ILE A N 1
ATOM 2233 C CA . ILE A 1 299 ? 5.148 -1.769 -16.666 1.00 97.00 299 ILE A CA 1
ATOM 2234 C C . ILE A 1 299 ? 6.148 -2.032 -17.786 1.00 97.00 299 ILE A C 1
ATOM 2236 O O . ILE A 1 299 ? 6.576 -3.169 -18.007 1.00 97.00 299 ILE A O 1
ATOM 2240 N N . VAL A 1 300 ? 6.529 -0.975 -18.494 1.00 97.31 300 VAL A N 1
ATOM 2241 C CA . VAL A 1 300 ? 7.571 -1.006 -19.518 1.00 97.31 300 VAL A CA 1
ATOM 2242 C C . VAL A 1 300 ? 8.672 -0.035 -19.125 1.00 97.31 300 VAL A C 1
ATOM 2244 O O . VAL A 1 300 ? 8.402 1.124 -18.826 1.00 97.31 300 VAL A O 1
ATOM 2247 N N . PHE A 1 301 ? 9.915 -0.504 -19.151 1.00 96.69 301 PHE A N 1
ATOM 2248 C CA . PHE A 1 301 ? 11.091 0.336 -18.950 1.00 96.69 301 PHE A CA 1
ATOM 2249 C C . PHE A 1 301 ? 11.986 0.277 -20.180 1.00 96.69 301 PHE A C 1
ATOM 2251 O O . PHE A 1 301 ? 12.400 -0.810 -20.595 1.00 96.69 301 PHE A O 1
ATOM 2258 N N . VAL A 1 302 ? 12.288 1.440 -20.749 1.00 94.62 302 VAL A N 1
ATOM 2259 C CA . VAL A 1 302 ? 13.216 1.594 -21.869 1.00 94.62 302 VAL A CA 1
ATOM 2260 C C . VAL A 1 302 ? 14.523 2.160 -21.321 1.00 94.62 302 VAL A C 1
ATOM 2262 O O . VAL A 1 302 ? 14.622 3.345 -21.027 1.00 94.62 302 VAL A O 1
ATOM 2265 N N . GLY A 1 303 ? 15.529 1.298 -21.171 1.00 86.94 303 GLY A N 1
ATOM 2266 C CA . GLY A 1 303 ? 16.853 1.660 -20.646 1.00 86.94 303 GLY A CA 1
ATOM 2267 C C . GLY A 1 303 ? 17.812 2.191 -21.711 1.00 86.94 303 GLY A C 1
ATOM 2268 O O . GLY A 1 303 ? 19.016 1.983 -21.603 1.00 86.94 303 GLY A O 1
ATOM 2269 N N . ASP A 1 304 ? 17.280 2.780 -22.778 1.00 71.62 304 ASP A N 1
ATOM 2270 C CA . ASP A 1 304 ? 18.081 3.370 -23.848 1.00 71.62 304 ASP A CA 1
ATOM 2271 C C . ASP A 1 304 ? 18.619 4.735 -23.388 1.00 71.62 304 ASP A C 1
ATOM 2273 O O . ASP A 1 304 ? 18.017 5.381 -22.526 1.00 71.62 304 ASP A O 1
ATOM 2277 N N . ARG A 1 305 ? 19.762 5.171 -23.916 1.00 67.19 305 ARG A N 1
ATOM 2278 C CA . ARG A 1 305 ? 20.313 6.501 -23.619 1.00 67.19 305 ARG A CA 1
ATOM 2279 C C . ARG A 1 305 ? 20.276 7.356 -24.868 1.00 67.19 305 ARG A C 1
ATOM 2281 O O . ARG A 1 305 ? 20.515 6.868 -25.968 1.00 67.19 305 ARG A O 1
ATOM 2288 N N . LYS A 1 306 ? 20.049 8.661 -24.679 1.00 62.53 306 LYS A N 1
ATOM 2289 C CA . LYS A 1 306 ? 20.135 9.642 -25.761 1.00 62.53 306 LYS A CA 1
ATOM 2290 C C . LYS A 1 306 ? 21.506 9.512 -26.406 1.00 62.53 306 LYS A C 1
ATOM 2292 O O . LYS A 1 306 ? 22.520 9.609 -25.718 1.00 62.53 306 LYS A O 1
ATOM 2297 N N . ASP A 1 307 ? 21.488 9.272 -27.711 1.00 53.59 307 ASP A N 1
ATOM 2298 C CA . ASP A 1 307 ? 22.638 9.175 -28.600 1.00 53.59 307 ASP A CA 1
ATOM 2299 C C . ASP A 1 307 ? 23.469 10.457 -28.591 1.00 53.59 307 ASP A C 1
ATOM 2301 O O . ASP A 1 307 ? 23.436 11.252 -29.527 1.00 53.59 307 ASP A O 1
ATOM 2305 N N . ASP A 1 308 ? 24.231 10.674 -27.528 1.00 60.94 308 ASP A N 1
ATOM 2306 C CA . ASP A 1 308 ? 25.333 11.613 -27.549 1.00 60.94 308 ASP A CA 1
ATOM 2307 C C . ASP A 1 308 ? 26.628 10.811 -27.749 1.00 60.94 308 ASP A C 1
ATOM 2309 O O . ASP A 1 308 ? 27.188 10.279 -26.788 1.00 60.94 308 ASP A O 1
ATOM 2313 N N . PRO A 1 309 ? 27.118 10.662 -28.995 1.00 55.69 309 PRO A N 1
ATOM 2314 C CA . PRO A 1 309 ? 28.397 10.011 -29.255 1.00 55.69 309 PRO A CA 1
ATOM 2315 C C . PRO A 1 309 ? 29.559 10.659 -28.479 1.00 55.69 309 PRO A C 1
ATOM 2317 O O . PRO A 1 309 ? 30.489 9.957 -28.090 1.00 55.69 309 PRO A O 1
ATOM 2320 N N . ALA A 1 310 ? 29.477 11.952 -28.133 1.00 56.66 310 ALA A N 1
ATOM 2321 C CA . ALA A 1 310 ? 30.490 12.621 -27.311 1.00 56.66 310 ALA A CA 1
ATOM 2322 C C . ALA A 1 310 ? 30.446 12.211 -25.824 1.00 56.66 310 ALA A C 1
ATOM 2324 O O . ALA A 1 310 ? 31.377 12.501 -25.064 1.00 56.66 310 ALA A O 1
ATOM 2325 N N . TYR A 1 311 ? 29.385 11.526 -25.393 1.00 57.38 311 TYR A N 1
ATOM 2326 C CA . TYR A 1 311 ? 29.212 11.059 -24.021 1.00 57.38 311 TYR A CA 1
ATOM 2327 C C . TYR A 1 311 ? 30.116 9.858 -23.697 1.00 57.38 311 TYR A C 1
ATOM 2329 O O . TYR A 1 311 ? 30.561 9.726 -22.551 1.00 57.38 311 TYR A O 1
ATOM 2337 N N . PHE A 1 312 ? 30.442 9.025 -24.693 1.00 52.50 312 PHE A N 1
ATOM 2338 C CA . PHE A 1 312 ? 31.228 7.793 -24.518 1.00 52.50 312 PHE A CA 1
ATOM 2339 C C . PHE A 1 312 ? 32.719 7.943 -24.837 1.00 52.50 312 PHE A C 1
ATOM 2341 O O . PHE A 1 312 ? 33.530 7.247 -24.231 1.00 52.50 312 PHE A O 1
ATOM 2348 N N . ASP A 1 313 ? 33.088 8.897 -25.693 1.00 53.91 313 ASP A N 1
ATOM 2349 C CA . ASP A 1 313 ? 34.482 9.122 -26.114 1.00 53.91 313 ASP A CA 1
ATOM 2350 C C . ASP A 1 313 ? 35.294 10.020 -25.156 1.00 53.91 313 ASP A C 1
ATOM 2352 O O . ASP A 1 313 ? 36.461 10.324 -25.398 1.00 53.91 313 ASP A O 1
ATOM 2356 N N . GLN A 1 314 ? 34.701 10.461 -24.043 1.00 54.78 314 GLN A N 1
ATOM 2357 C CA . GLN A 1 314 ? 35.362 11.304 -23.040 1.00 54.78 314 GLN A CA 1
ATOM 2358 C C . GLN A 1 314 ? 35.623 10.528 -21.738 1.00 54.78 314 GLN A C 1
ATOM 2360 O O . GLN A 1 314 ? 34.783 9.735 -21.314 1.00 54.78 314 GLN A O 1
ATOM 2365 N N . GLU A 1 315 ? 36.761 10.811 -21.084 1.00 56.22 315 GLU A N 1
ATOM 2366 C CA . GLU A 1 315 ? 37.257 10.134 -19.871 1.00 56.22 315 GLU A CA 1
ATOM 2367 C C . GLU A 1 315 ? 36.160 9.770 -18.843 1.00 56.22 315 GLU A C 1
ATOM 2369 O O . GLU A 1 315 ? 35.267 10.582 -18.556 1.00 56.22 315 GLU A O 1
ATOM 2374 N N . PRO A 1 316 ? 36.234 8.572 -18.226 1.00 59.50 316 PRO A N 1
ATOM 2375 C CA . PRO A 1 316 ? 35.235 8.084 -17.283 1.00 59.50 316 PRO A CA 1
ATOM 2376 C C . PRO A 1 316 ? 35.197 8.948 -16.015 1.00 59.50 316 PRO A C 1
ATOM 2378 O O . PRO A 1 316 ? 35.959 8.756 -15.070 1.00 59.50 316 PRO A O 1
ATOM 2381 N N . LYS A 1 317 ? 34.266 9.903 -15.965 1.00 69.94 317 LYS A N 1
ATOM 2382 C CA . LYS A 1 317 ? 33.987 10.686 -14.753 1.00 69.94 317 LYS A CA 1
ATOM 2383 C C . LYS A 1 317 ? 33.089 9.882 -13.797 1.00 69.94 317 LYS A C 1
ATOM 2385 O O . LYS A 1 317 ? 32.096 9.312 -14.256 1.00 69.94 317 LYS A O 1
ATOM 2390 N N . PRO A 1 318 ? 33.335 9.897 -12.471 1.00 73.19 318 PRO A N 1
ATOM 2391 C CA . PRO A 1 318 ? 32.521 9.175 -11.482 1.00 73.19 318 PRO A CA 1
ATOM 2392 C C . PRO A 1 318 ? 31.008 9.433 -11.573 1.00 73.19 318 PRO A C 1
ATOM 2394 O O . PRO A 1 318 ? 30.208 8.519 -11.388 1.00 73.19 318 PRO A O 1
ATOM 2397 N N . ALA A 1 319 ? 30.606 10.661 -11.919 1.00 72.38 319 ALA A N 1
ATOM 2398 C CA . ALA A 1 319 ? 29.201 11.018 -12.115 1.00 72.38 319 ALA A CA 1
ATOM 2399 C C . ALA A 1 319 ? 28.529 10.204 -13.239 1.00 72.38 319 ALA A C 1
ATOM 2401 O O . ALA A 1 319 ? 27.392 9.769 -13.081 1.00 72.38 319 ALA A O 1
ATOM 2402 N N . ARG A 1 320 ? 29.251 9.924 -14.333 1.00 75.56 320 ARG A N 1
ATOM 2403 C CA . ARG A 1 320 ? 28.728 9.152 -15.471 1.00 75.56 320 ARG A CA 1
ATOM 2404 C C . ARG A 1 320 ? 28.557 7.679 -15.134 1.00 75.56 320 ARG A C 1
ATOM 2406 O O . ARG A 1 320 ? 27.582 7.065 -15.556 1.00 75.56 320 ARG A O 1
ATOM 2413 N N . LEU A 1 321 ? 29.472 7.120 -14.337 1.00 77.94 321 LEU A N 1
ATOM 2414 C CA . LEU A 1 321 ? 29.324 5.756 -13.836 1.00 77.94 321 LEU A CA 1
ATOM 2415 C C . LEU A 1 321 ? 28.086 5.636 -12.943 1.00 77.94 321 LEU A C 1
ATOM 2417 O O . LEU A 1 321 ? 27.327 4.688 -13.107 1.00 77.94 321 LEU A O 1
ATOM 2421 N N . ARG A 1 322 ? 27.854 6.602 -12.041 1.00 81.62 322 ARG A N 1
ATOM 2422 C CA . ARG A 1 322 ? 26.655 6.624 -11.189 1.00 81.62 322 ARG A CA 1
ATOM 2423 C C . ARG A 1 322 ? 25.375 6.638 -12.022 1.00 81.62 322 ARG A C 1
ATOM 2425 O O . ARG A 1 322 ? 24.476 5.853 -11.754 1.00 81.62 322 ARG A O 1
ATOM 2432 N N . GLU A 1 323 ? 25.313 7.498 -13.030 1.00 82.81 323 GLU A N 1
ATOM 2433 C CA . GLU A 1 323 ? 24.154 7.617 -13.919 1.00 82.81 323 GLU A CA 1
ATOM 2434 C C . GLU A 1 323 ? 23.926 6.326 -14.731 1.00 82.81 323 GLU A C 1
ATOM 2436 O O . GLU A 1 323 ? 22.799 5.851 -14.864 1.00 82.81 323 GLU A O 1
ATOM 2441 N N . ASN A 1 324 ? 25.004 5.709 -15.225 1.00 81.38 324 ASN A N 1
ATOM 2442 C CA . ASN A 1 324 ? 24.942 4.452 -15.970 1.00 81.38 324 ASN A CA 1
ATOM 2443 C C . ASN A 1 324 ? 24.484 3.292 -15.071 1.00 81.38 324 ASN A C 1
ATOM 2445 O O . ASN A 1 324 ? 23.594 2.534 -15.437 1.00 81.38 324 ASN A O 1
ATOM 2449 N N . VAL A 1 325 ? 25.030 3.182 -13.858 1.00 83.56 325 VAL A N 1
ATOM 2450 C CA . VAL A 1 325 ? 24.575 2.202 -12.861 1.00 83.56 325 VAL A CA 1
ATOM 2451 C C . VAL A 1 325 ? 23.111 2.445 -12.489 1.00 83.56 325 VAL A C 1
ATOM 2453 O O . VAL A 1 325 ? 22.348 1.488 -12.390 1.00 83.56 325 VAL A O 1
ATOM 2456 N N . GLY A 1 326 ? 22.694 3.702 -12.333 1.00 86.62 326 GLY A N 1
ATOM 2457 C CA . GLY A 1 326 ? 21.302 4.068 -12.075 1.00 86.62 326 GLY A CA 1
ATOM 2458 C C . GLY A 1 326 ? 20.367 3.561 -13.173 1.00 86.62 326 GLY A C 1
ATOM 2459 O O . GLY A 1 326 ? 19.496 2.739 -12.906 1.00 86.62 326 GLY A O 1
ATOM 2460 N N . SER A 1 327 ? 20.598 3.997 -14.410 1.00 85.25 327 SER A N 1
ATOM 2461 C CA . SER A 1 327 ? 19.722 3.739 -15.565 1.00 85.25 327 SER A CA 1
ATOM 2462 C C . SER A 1 327 ? 19.789 2.306 -16.105 1.00 85.25 327 SER A C 1
ATOM 2464 O O . SER A 1 327 ? 18.755 1.708 -16.395 1.00 85.25 327 SER A O 1
ATOM 2466 N N . ASN A 1 328 ? 20.983 1.721 -16.220 1.00 84.12 328 ASN A N 1
ATOM 2467 C CA . ASN A 1 328 ? 21.159 0.420 -16.865 1.00 84.12 328 ASN A CA 1
ATOM 2468 C C . ASN A 1 328 ? 21.123 -0.766 -15.899 1.00 84.12 328 ASN A C 1
ATOM 2470 O O . ASN A 1 328 ? 20.865 -1.872 -16.357 1.00 84.12 328 ASN A O 1
ATOM 2474 N N . LEU A 1 329 ? 21.369 -0.576 -14.596 1.00 85.75 329 LEU A N 1
ATOM 2475 C CA . LEU A 1 329 ? 21.424 -1.673 -13.615 1.00 85.75 329 LEU A CA 1
ATOM 2476 C C . LEU A 1 329 ? 20.350 -1.556 -12.537 1.00 85.75 329 LEU A C 1
ATOM 2478 O O . LEU A 1 329 ? 19.560 -2.478 -12.346 1.00 85.75 329 LEU A O 1
ATOM 2482 N N . HIS A 1 330 ? 20.324 -0.431 -11.828 1.00 90.00 330 HIS A N 1
ATOM 2483 C CA . HIS A 1 330 ? 19.493 -0.247 -10.644 1.00 90.00 330 HIS A CA 1
ATOM 2484 C C . HIS A 1 330 ? 18.010 -0.108 -11.007 1.00 90.00 330 HIS A C 1
ATOM 2486 O O . HIS A 1 330 ? 17.171 -0.797 -10.429 1.00 90.00 330 HIS A O 1
ATOM 2492 N N . ALA A 1 331 ? 17.700 0.714 -12.010 1.00 93.94 331 ALA A N 1
ATOM 2493 C CA . ALA A 1 331 ? 16.357 0.934 -12.531 1.00 93.94 331 ALA A CA 1
ATOM 2494 C C . ALA A 1 331 ? 15.645 -0.365 -12.952 1.00 93.94 331 ALA A C 1
ATOM 2496 O O . ALA A 1 331 ? 14.605 -0.681 -12.364 1.00 93.94 331 ALA A O 1
ATOM 2497 N N . PRO A 1 332 ? 16.183 -1.174 -13.893 1.00 93.25 332 PRO A N 1
ATOM 2498 C CA . PRO A 1 332 ? 15.487 -2.379 -14.320 1.00 93.25 332 PRO A CA 1
ATOM 2499 C C . PRO A 1 332 ? 15.393 -3.414 -13.195 1.00 93.25 332 PRO A C 1
ATOM 2501 O O . PRO A 1 332 ? 14.396 -4.127 -13.119 1.00 93.25 332 PRO A O 1
ATOM 2504 N N . TRP A 1 333 ? 16.388 -3.491 -12.301 1.00 92.81 333 TRP A N 1
ATOM 2505 C CA . TRP A 1 333 ? 16.368 -4.420 -11.170 1.00 92.81 333 TRP A CA 1
ATOM 2506 C C . TRP A 1 333 ? 15.291 -4.069 -10.135 1.00 92.81 333 TRP A C 1
ATOM 2508 O O . TRP A 1 333 ? 14.531 -4.951 -9.732 1.00 92.81 333 TRP A O 1
ATOM 2518 N N . ILE A 1 334 ? 15.176 -2.798 -9.734 1.00 94.38 334 ILE A N 1
ATOM 2519 C CA . ILE A 1 334 ? 14.130 -2.358 -8.799 1.00 94.38 334 ILE A CA 1
ATOM 2520 C C . ILE A 1 334 ? 12.747 -2.573 -9.400 1.00 94.38 334 ILE A C 1
ATOM 2522 O O . ILE A 1 334 ? 11.875 -3.115 -8.722 1.00 94.38 334 ILE A O 1
ATOM 2526 N N . LEU A 1 335 ? 12.543 -2.178 -10.660 1.00 95.81 335 LEU A N 1
ATOM 2527 C CA . LEU A 1 335 ? 11.251 -2.346 -11.320 1.00 95.81 335 LEU A CA 1
ATOM 2528 C C . LEU A 1 335 ? 10.872 -3.824 -11.411 1.00 95.81 335 LEU A C 1
ATOM 2530 O O . LEU A 1 335 ? 9.760 -4.182 -11.031 1.00 95.81 335 LEU A O 1
ATOM 2534 N N . ALA A 1 336 ? 11.805 -4.692 -11.806 1.00 93.50 336 ALA A N 1
ATOM 2535 C CA . ALA A 1 336 ? 11.605 -6.137 -11.820 1.00 93.50 336 ALA A CA 1
ATOM 2536 C C . ALA A 1 336 ? 11.213 -6.687 -10.435 1.00 93.50 336 ALA A C 1
ATOM 2538 O O . ALA A 1 336 ? 10.253 -7.454 -10.332 1.00 93.50 336 ALA A O 1
ATOM 2539 N N . ALA A 1 337 ? 11.904 -6.258 -9.374 1.00 90.19 337 ALA A N 1
ATOM 2540 C CA . ALA A 1 337 ? 11.637 -6.694 -8.004 1.00 90.19 337 ALA A CA 1
ATOM 2541 C C . ALA A 1 337 ? 10.281 -6.202 -7.469 1.00 90.19 337 ALA A C 1
ATOM 2543 O O . ALA A 1 337 ? 9.577 -6.951 -6.790 1.00 90.19 337 ALA A O 1
ATOM 2544 N N . ILE A 1 338 ? 9.895 -4.955 -7.766 1.00 88.69 338 ILE A N 1
ATOM 2545 C CA . ILE A 1 338 ? 8.571 -4.420 -7.412 1.00 88.69 338 ILE A CA 1
ATOM 2546 C C . ILE A 1 338 ? 7.495 -5.215 -8.151 1.00 88.69 338 ILE A C 1
ATOM 2548 O O . ILE A 1 338 ? 6.590 -5.747 -7.512 1.00 88.69 338 ILE A O 1
ATOM 2552 N N . CYS A 1 339 ? 7.634 -5.349 -9.473 1.00 91.00 339 CYS A N 1
ATOM 2553 C CA . CYS A 1 339 ? 6.691 -6.043 -10.348 1.00 91.00 339 CYS A CA 1
ATOM 2554 C C . CYS A 1 339 ? 6.465 -7.500 -9.936 1.00 91.00 339 CYS A C 1
ATOM 2556 O O . CYS A 1 339 ? 5.330 -7.969 -9.937 1.00 91.00 339 CYS A O 1
ATOM 2558 N N . GLU A 1 340 ? 7.519 -8.212 -9.533 1.00 87.06 340 GLU A N 1
ATOM 2559 C CA . GLU A 1 340 ? 7.401 -9.586 -9.041 1.00 87.06 340 GLU A CA 1
ATOM 2560 C C . GLU A 1 340 ? 6.556 -9.677 -7.765 1.00 87.06 340 GLU A C 1
ATOM 2562 O O . GLU A 1 340 ? 5.691 -10.550 -7.667 1.00 87.06 340 GLU A O 1
ATOM 2567 N N . ARG A 1 341 ? 6.756 -8.751 -6.817 1.00 84.69 341 ARG A N 1
ATOM 2568 C CA . ARG A 1 341 ? 5.986 -8.706 -5.564 1.00 84.69 341 ARG A CA 1
ATOM 2569 C C . ARG A 1 341 ? 4.516 -8.391 -5.804 1.00 84.69 341 ARG A C 1
ATOM 2571 O O . ARG A 1 341 ? 3.662 -9.018 -5.193 1.00 84.69 341 ARG A O 1
ATOM 2578 N N . VAL A 1 342 ? 4.227 -7.457 -6.708 1.00 82.19 342 VAL A N 1
ATOM 2579 C CA . VAL A 1 342 ? 2.850 -7.023 -7.005 1.00 82.19 342 VAL A CA 1
ATOM 2580 C C . VAL A 1 342 ? 2.197 -7.830 -8.132 1.00 82.19 342 VAL A C 1
ATOM 2582 O O . VAL A 1 342 ? 1.094 -7.504 -8.554 1.00 82.19 342 VAL A O 1
ATOM 2585 N N . ARG A 1 343 ? 2.877 -8.868 -8.644 1.00 84.38 343 ARG A N 1
ATOM 2586 C CA . ARG A 1 343 ? 2.437 -9.699 -9.780 1.00 84.38 343 ARG A CA 1
ATOM 2587 C C . ARG A 1 343 ? 2.070 -8.889 -11.036 1.00 84.38 343 ARG A C 1
ATOM 2589 O O . ARG A 1 343 ? 1.222 -9.309 -11.815 1.00 84.38 343 ARG A O 1
ATOM 2596 N N . CYS A 1 344 ? 2.737 -7.756 -11.264 1.00 89.31 344 CYS A N 1
ATOM 2597 C CA . CYS A 1 344 ? 2.548 -6.940 -12.463 1.00 89.31 344 CYS A CA 1
ATOM 2598 C C . CYS A 1 344 ? 3.522 -7.389 -13.569 1.00 89.31 344 CYS A C 1
ATOM 2600 O O . CYS A 1 344 ? 4.723 -7.523 -13.315 1.00 89.31 344 CYS A O 1
ATOM 2602 N N . PRO A 1 345 ? 3.050 -7.617 -14.805 1.00 94.19 345 PRO A N 1
ATOM 2603 C CA . PRO A 1 345 ? 3.896 -7.738 -15.982 1.00 94.19 345 PRO A CA 1
ATOM 2604 C C . PRO A 1 345 ? 4.960 -6.639 -16.098 1.00 94.19 345 PRO A C 1
ATOM 2606 O O . PRO A 1 345 ? 4.644 -5.454 -16.122 1.00 94.19 345 PRO A O 1
ATOM 2609 N N . PHE A 1 346 ? 6.220 -7.040 -16.261 1.00 95.50 346 PHE A N 1
ATOM 2610 C CA . PHE A 1 346 ? 7.343 -6.141 -16.512 1.00 95.50 346 PHE A CA 1
ATOM 2611 C C . PHE A 1 346 ? 7.999 -6.440 -17.860 1.00 95.50 346 PHE A C 1
ATOM 2613 O O . PHE A 1 346 ? 8.332 -7.593 -18.160 1.00 95.50 346 PHE A O 1
ATOM 2620 N N . THR A 1 347 ? 8.208 -5.414 -18.678 1.00 95.81 347 THR A N 1
ATOM 2621 C CA . THR A 1 347 ? 8.931 -5.520 -19.948 1.00 95.81 347 THR A CA 1
ATOM 2622 C C . THR A 1 347 ? 10.094 -4.540 -19.963 1.00 95.81 347 THR A C 1
ATOM 2624 O O . THR A 1 347 ? 9.900 -3.329 -19.933 1.00 95.81 347 THR A O 1
ATOM 2627 N N . TYR A 1 348 ? 11.308 -5.075 -20.029 1.00 95.06 348 TYR A N 1
ATOM 2628 C CA . TYR A 1 348 ? 12.528 -4.292 -20.154 1.00 95.06 348 TYR A CA 1
ATOM 2629 C C . TYR A 1 348 ? 12.996 -4.267 -21.607 1.00 95.06 348 TYR A C 1
ATOM 2631 O O . TYR A 1 348 ? 13.176 -5.323 -22.218 1.00 95.06 348 TYR A O 1
ATOM 2639 N N . VAL A 1 349 ? 13.203 -3.073 -22.153 1.00 93.56 349 VAL A N 1
ATOM 2640 C CA . VAL A 1 349 ? 13.734 -2.863 -23.500 1.00 93.56 349 VAL A CA 1
ATOM 2641 C C . VAL A 1 349 ? 15.075 -2.152 -23.386 1.00 93.56 349 VAL A C 1
ATOM 2643 O O . VAL A 1 349 ? 15.178 -1.091 -22.773 1.00 93.56 349 VAL A O 1
ATOM 2646 N N . GLN A 1 350 ? 16.102 -2.744 -23.980 1.00 90.19 350 GLN A N 1
ATOM 2647 C CA . GLN A 1 350 ? 17.454 -2.213 -24.008 1.00 90.19 350 GLN A CA 1
ATOM 2648 C C . GLN A 1 350 ? 18.019 -2.302 -25.419 1.00 90.19 350 GLN A C 1
ATOM 2650 O O . GLN A 1 350 ? 17.848 -3.308 -26.108 1.00 90.19 350 GLN A O 1
ATOM 2655 N N . THR A 1 351 ? 18.734 -1.262 -25.825 1.00 86.00 351 THR A N 1
ATOM 2656 C CA . THR A 1 351 ? 19.526 -1.250 -27.052 1.00 86.00 351 THR A CA 1
ATOM 2657 C C . THR A 1 351 ? 21.019 -1.349 -26.723 1.00 86.00 351 THR A C 1
ATOM 2659 O O . THR A 1 351 ? 21.477 -0.944 -25.643 1.00 86.00 351 THR A O 1
ATOM 2662 N N . TYR A 1 352 ? 21.793 -1.924 -27.640 1.00 80.44 352 TYR A N 1
ATOM 2663 C CA . TYR A 1 352 ? 23.246 -2.037 -27.515 1.00 80.44 352 TYR A CA 1
ATOM 2664 C C . TYR A 1 352 ? 23.959 -1.756 -28.842 1.00 80.44 352 TYR A C 1
ATOM 2666 O O . TYR A 1 352 ? 23.384 -1.942 -29.919 1.00 80.44 352 TYR A O 1
ATOM 2674 N N . LYS A 1 353 ? 25.221 -1.317 -28.765 1.00 76.06 353 LYS A N 1
ATOM 2675 C CA . LYS A 1 353 ? 26.107 -1.148 -29.927 1.00 76.06 353 LYS A CA 1
ATOM 2676 C C . LYS A 1 353 ? 26.988 -2.388 -30.059 1.00 76.06 353 LYS A C 1
ATOM 2678 O O . LYS A 1 353 ? 27.710 -2.738 -29.130 1.00 76.06 353 LYS A O 1
ATOM 2683 N N . GLU A 1 354 ? 26.937 -3.055 -31.209 1.00 67.31 354 GLU A N 1
ATOM 2684 C CA . GLU A 1 354 ? 27.663 -4.316 -31.437 1.00 67.31 354 GLU A CA 1
ATOM 2685 C C . GLU A 1 354 ? 29.190 -4.170 -31.353 1.00 67.31 354 GLU A C 1
ATOM 2687 O O . GLU A 1 354 ? 29.867 -5.106 -30.936 1.00 67.31 354 GLU A O 1
ATOM 2692 N N . GLU A 1 355 ? 29.743 -3.005 -31.699 1.00 57.94 355 GLU A N 1
ATOM 2693 C CA . GLU A 1 355 ? 31.178 -2.897 -31.983 1.00 57.94 355 GLU A CA 1
ATOM 2694 C C . GLU A 1 355 ? 32.104 -2.673 -30.776 1.00 57.94 355 GLU A C 1
ATOM 2696 O O . GLU A 1 355 ? 33.312 -2.718 -30.971 1.00 57.94 355 GLU A O 1
ATOM 2701 N N . ASN A 1 356 ? 31.629 -2.468 -29.536 1.00 56.03 356 ASN A N 1
ATOM 2702 C CA . ASN A 1 356 ? 32.558 -2.242 -28.405 1.00 56.03 356 ASN A CA 1
ATOM 2703 C C . ASN A 1 356 ? 31.991 -2.432 -26.984 1.00 56.03 356 ASN A C 1
ATOM 2705 O O . ASN A 1 356 ? 32.636 -2.047 -26.007 1.00 56.03 356 ASN A O 1
ATOM 2709 N N . ASP A 1 357 ? 30.810 -3.031 -26.820 1.00 57.44 357 ASP A N 1
ATOM 2710 C CA . ASP A 1 357 ? 30.092 -2.973 -25.536 1.00 57.44 357 ASP A CA 1
ATOM 2711 C C . ASP A 1 357 ? 30.853 -3.627 -24.361 1.00 57.44 357 ASP A C 1
ATOM 2713 O O . ASP A 1 357 ? 30.782 -3.161 -23.228 1.00 57.44 357 ASP A O 1
ATOM 2717 N N . GLN A 1 358 ? 31.674 -4.656 -24.594 1.00 59.56 358 GLN A N 1
ATOM 2718 C CA . GLN A 1 358 ? 32.446 -5.273 -23.501 1.00 59.56 358 GLN A CA 1
ATOM 2719 C C . GLN A 1 358 ? 33.658 -4.451 -23.035 1.00 59.56 358 GLN A C 1
ATOM 2721 O O . GLN A 1 358 ? 34.193 -4.726 -21.960 1.00 59.56 358 GLN A O 1
ATOM 2726 N N . ALA A 1 359 ? 34.094 -3.459 -23.814 1.00 62.97 359 ALA A N 1
ATOM 2727 C CA . ALA A 1 359 ? 35.245 -2.619 -23.488 1.00 62.97 359 ALA A CA 1
ATOM 2728 C C . ALA A 1 359 ? 34.855 -1.326 -22.749 1.00 62.97 359 ALA A C 1
ATOM 2730 O O . ALA A 1 359 ? 35.730 -0.624 -22.239 1.00 62.97 359 ALA A O 1
ATOM 2731 N N . THR A 1 360 ? 33.559 -1.006 -22.664 1.00 68.94 360 THR A N 1
ATOM 2732 C CA . THR A 1 360 ? 33.062 0.218 -22.026 1.00 68.94 360 THR A CA 1
ATOM 2733 C C . THR A 1 360 ? 32.434 -0.072 -20.663 1.00 68.94 360 THR A C 1
ATOM 2735 O O . THR A 1 360 ? 31.905 -1.151 -20.394 1.00 68.94 360 THR A O 1
ATOM 2738 N N . SER A 1 361 ? 32.453 0.923 -19.771 1.00 69.75 361 SER A N 1
ATOM 2739 C CA . SER A 1 361 ? 31.742 0.829 -18.488 1.00 69.75 361 SER A CA 1
ATOM 2740 C C . SER A 1 361 ? 30.232 0.645 -18.677 1.00 69.75 361 SER A C 1
ATOM 2742 O O . SER A 1 361 ? 29.575 0.051 -17.825 1.00 69.75 361 SER A O 1
ATOM 2744 N N . GLU A 1 362 ? 29.683 1.111 -19.800 1.00 71.44 362 GLU A N 1
ATOM 2745 C CA . GLU A 1 362 ? 28.290 0.904 -20.175 1.00 71.44 362 GLU A CA 1
ATOM 2746 C C . GLU A 1 362 ? 27.979 -0.570 -20.402 1.00 71.44 362 GLU A C 1
ATOM 2748 O O . GLU A 1 362 ? 27.194 -1.134 -19.637 1.00 71.44 362 GLU A O 1
ATOM 2753 N N . GLY A 1 363 ? 28.609 -1.227 -21.375 1.00 71.25 363 GLY A N 1
ATOM 2754 C CA . GLY A 1 363 ? 28.239 -2.606 -21.680 1.00 71.25 363 GLY A CA 1
ATOM 2755 C C . GLY A 1 363 ? 28.627 -3.595 -20.575 1.00 71.25 363 GLY A C 1
ATOM 2756 O O . GLY A 1 363 ? 27.935 -4.600 -20.396 1.00 71.25 363 GLY A O 1
ATOM 2757 N N . VAL A 1 364 ? 29.612 -3.279 -19.719 1.00 77.56 364 VAL A N 1
ATOM 2758 C CA . VAL A 1 364 ? 29.832 -4.025 -18.462 1.00 77.56 364 VAL A CA 1
ATOM 2759 C C . VAL A 1 364 ? 28.599 -3.948 -17.554 1.00 77.56 364 VAL A C 1
ATOM 2761 O O . VAL A 1 364 ? 28.105 -4.983 -17.098 1.00 77.56 364 VAL A O 1
ATOM 2764 N N . VAL A 1 365 ? 28.076 -2.745 -17.298 1.00 78.94 365 VAL A N 1
ATOM 2765 C CA . VAL A 1 365 ? 26.897 -2.531 -16.440 1.00 78.94 365 VAL A CA 1
ATOM 2766 C C . VAL A 1 365 ? 25.649 -3.176 -17.050 1.00 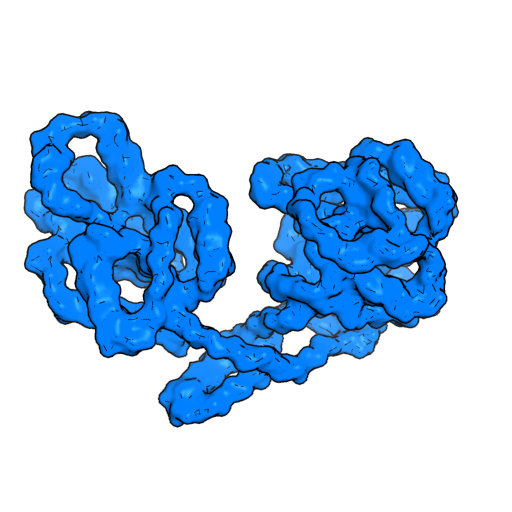78.94 365 VAL A C 1
ATOM 2768 O O . VAL A 1 365 ? 24.937 -3.889 -16.339 1.00 78.94 365 VAL A O 1
ATOM 2771 N N . LYS A 1 366 ? 25.429 -3.032 -18.363 1.00 78.50 366 LYS A N 1
ATOM 2772 C CA . LYS A 1 366 ? 24.336 -3.709 -19.086 1.00 78.50 366 LYS A CA 1
ATOM 2773 C C . LYS A 1 366 ? 24.446 -5.234 -18.979 1.00 78.50 366 LYS A C 1
ATOM 2775 O O . LYS A 1 366 ? 23.463 -5.918 -18.689 1.00 78.50 366 LYS A O 1
ATOM 2780 N N . GLY A 1 367 ? 25.655 -5.780 -19.115 1.00 77.69 367 GLY A N 1
ATOM 2781 C CA . GLY A 1 367 ? 25.926 -7.207 -18.939 1.00 77.69 367 GLY A CA 1
ATOM 2782 C C . GLY A 1 367 ? 25.611 -7.714 -17.526 1.00 77.69 367 GLY A C 1
ATOM 2783 O O . GLY A 1 367 ? 25.069 -8.811 -17.368 1.00 77.69 367 GLY A O 1
ATOM 2784 N N . PHE A 1 368 ? 25.893 -6.919 -16.488 1.00 81.12 368 PHE A N 1
ATOM 2785 C CA . PHE A 1 368 ? 25.473 -7.238 -15.119 1.00 81.12 368 PHE A CA 1
ATOM 2786 C C . PHE A 1 368 ? 23.960 -7.166 -14.939 1.00 81.12 368 PHE A C 1
ATOM 2788 O O . PHE A 1 368 ? 23.396 -8.062 -14.314 1.00 81.12 368 PHE A O 1
ATOM 2795 N N . ALA A 1 369 ? 23.301 -6.159 -15.510 1.00 80.19 369 ALA A N 1
ATOM 2796 C CA . ALA A 1 369 ? 21.851 -6.026 -15.447 1.00 80.19 369 ALA A CA 1
ATOM 2797 C C . ALA A 1 369 ? 21.155 -7.229 -16.069 1.00 80.19 369 ALA A C 1
ATOM 2799 O O . ALA A 1 369 ? 20.271 -7.814 -15.448 1.00 80.19 369 ALA A O 1
ATOM 2800 N N . LYS A 1 370 ? 21.631 -7.685 -17.230 1.00 81.31 370 LYS A N 1
ATOM 2801 C CA . LYS A 1 370 ? 21.155 -8.917 -17.860 1.00 81.31 370 LYS A CA 1
ATOM 2802 C C . LYS A 1 370 ? 21.213 -10.110 -16.896 1.00 81.31 370 LYS A C 1
ATOM 2804 O O . LYS A 1 370 ? 20.184 -10.743 -16.663 1.00 81.31 370 LYS A O 1
ATOM 2809 N N . ARG A 1 371 ? 22.379 -10.369 -16.290 1.00 82.31 371 ARG A N 1
ATOM 2810 C CA . ARG A 1 371 ? 22.584 -11.484 -15.341 1.00 82.31 371 ARG A CA 1
ATOM 2811 C C . ARG A 1 371 ? 21.746 -11.362 -14.070 1.00 82.31 371 ARG A C 1
ATOM 2813 O O . ARG A 1 371 ? 21.248 -12.363 -13.565 1.00 82.31 371 ARG A O 1
ATOM 2820 N N . LEU A 1 372 ? 21.600 -10.150 -13.532 1.00 82.19 372 LEU A N 1
ATOM 2821 C CA . LEU A 1 372 ? 20.763 -9.915 -12.354 1.00 82.19 372 LEU A CA 1
ATOM 2822 C C . LEU A 1 372 ? 19.307 -10.182 -12.667 1.00 82.19 372 LEU A C 1
ATOM 2824 O O . LEU A 1 372 ? 18.620 -10.843 -11.893 1.00 82.19 372 LEU A O 1
ATOM 2828 N N . LEU A 1 373 ? 18.843 -9.690 -13.811 1.00 82.94 373 LEU A N 1
ATOM 2829 C CA . LEU A 1 373 ? 17.468 -9.902 -14.179 1.00 82.94 373 LEU A CA 1
ATOM 2830 C C . LEU A 1 373 ? 17.211 -11.405 -14.389 1.00 82.94 373 LEU A C 1
ATOM 2832 O O . LEU A 1 373 ? 16.159 -11.886 -13.999 1.00 82.94 373 LEU A O 1
ATOM 2836 N N . GLU A 1 374 ? 18.144 -12.196 -14.937 1.00 84.94 374 GLU A N 1
ATOM 2837 C CA . GLU A 1 374 ? 17.993 -13.662 -15.120 1.00 84.94 374 GLU A CA 1
ATOM 2838 C C . GLU A 1 374 ? 17.625 -14.428 -13.837 1.00 84.94 374 GLU A C 1
ATOM 2840 O O . GLU A 1 374 ? 17.058 -15.512 -13.937 1.00 84.94 374 GLU A O 1
ATOM 2845 N N . GLN A 1 375 ? 17.851 -13.854 -12.650 1.00 85.00 375 GLN A N 1
ATOM 2846 C CA . GLN A 1 375 ? 17.406 -14.431 -11.375 1.00 85.00 375 GLN A CA 1
ATOM 2847 C C . GLN A 1 375 ? 15.883 -14.417 -11.193 1.00 85.00 375 GLN A C 1
ATOM 2849 O O . GLN A 1 375 ? 15.334 -15.236 -10.458 1.00 85.00 375 GLN A O 1
ATOM 2854 N N . PHE A 1 376 ? 15.184 -13.515 -11.875 1.00 81.81 376 PHE A N 1
ATOM 2855 C CA . PHE A 1 376 ? 13.734 -13.490 -11.884 1.00 81.81 376 PHE A CA 1
ATOM 2856 C C . PHE A 1 376 ? 13.212 -14.501 -12.909 1.00 81.81 376 PHE A C 1
ATOM 2858 O O . PHE A 1 376 ? 13.199 -14.251 -14.116 1.00 81.81 376 PHE A O 1
ATOM 2865 N N . THR A 1 377 ? 12.772 -15.653 -12.412 1.00 73.94 377 THR A N 1
ATOM 2866 C CA . THR A 1 377 ? 12.229 -16.772 -13.210 1.00 73.94 377 THR A CA 1
ATOM 2867 C C . THR A 1 377 ? 10.754 -16.596 -13.575 1.00 73.94 377 THR A C 1
ATOM 2869 O O . THR A 1 377 ? 10.164 -17.411 -14.278 1.00 73.94 377 THR A O 1
ATOM 2872 N N . SER A 1 378 ? 10.159 -15.514 -13.087 1.00 73.56 378 SER A N 1
ATOM 2873 C CA . SER A 1 378 ? 8.767 -15.146 -13.262 1.00 73.56 378 SER A CA 1
ATOM 2874 C C . SER A 1 378 ? 8.390 -14.926 -14.738 1.00 73.56 378 SER A C 1
ATOM 2876 O O . SER A 1 378 ? 8.997 -14.111 -15.436 1.00 73.56 378 SER A O 1
ATOM 2878 N N . GLU A 1 379 ? 7.312 -15.581 -15.190 1.00 76.00 379 GLU A N 1
ATOM 2879 C CA . GLU A 1 379 ? 6.714 -15.379 -16.526 1.00 76.00 379 GLU A CA 1
ATOM 2880 C C . GLU A 1 379 ? 6.246 -13.931 -16.761 1.00 76.00 379 GLU A C 1
ATOM 2882 O O . GLU A 1 379 ? 6.079 -13.492 -17.904 1.00 76.00 379 GLU A O 1
ATOM 2887 N N . TYR A 1 380 ? 6.079 -13.161 -15.681 1.00 77.12 380 TYR A N 1
ATOM 2888 C CA . TYR A 1 380 ? 5.687 -11.758 -15.735 1.00 77.12 380 TYR A CA 1
ATOM 2889 C C . TYR A 1 380 ? 6.796 -10.877 -16.325 1.00 77.12 380 TYR A C 1
ATOM 2891 O O . TYR A 1 380 ? 6.508 -9.780 -16.805 1.00 77.12 380 TYR A O 1
ATOM 2899 N N . GLN A 1 381 ? 8.044 -11.348 -16.389 1.00 86.31 381 GLN A N 1
ATOM 2900 C CA . GLN A 1 381 ? 9.162 -10.571 -16.917 1.00 86.31 381 GLN A CA 1
ATOM 2901 C C . GLN A 1 381 ? 9.460 -10.891 -18.385 1.00 86.31 381 GLN A C 1
ATOM 2903 O O . GLN A 1 381 ? 9.483 -12.038 -18.823 1.00 86.31 381 GLN A O 1
ATOM 2908 N N . THR A 1 382 ? 9.684 -9.865 -19.205 1.00 88.88 382 THR A N 1
ATOM 2909 C CA . THR A 1 382 ? 10.186 -10.041 -20.576 1.00 88.88 382 THR A CA 1
ATOM 2910 C C . THR A 1 382 ? 11.252 -9.016 -20.888 1.00 88.88 382 THR A C 1
ATOM 2912 O O . THR A 1 382 ? 11.232 -7.910 -20.357 1.00 88.88 382 THR A O 1
ATOM 2915 N N . ARG A 1 383 ? 12.216 -9.417 -21.714 1.00 88.75 383 ARG A N 1
ATOM 2916 C CA . ARG A 1 383 ? 13.388 -8.616 -22.034 1.00 88.75 383 ARG A CA 1
ATOM 2917 C C . ARG A 1 383 ? 13.603 -8.606 -23.526 1.00 88.75 383 ARG A C 1
ATOM 2919 O O . ARG A 1 383 ? 13.574 -9.661 -24.154 1.00 88.75 383 ARG A O 1
ATOM 2926 N N . PHE A 1 384 ? 13.867 -7.422 -24.042 1.00 88.81 384 PHE A N 1
ATOM 2927 C CA . PHE A 1 384 ? 14.269 -7.201 -25.414 1.00 88.81 384 PHE A CA 1
ATOM 2928 C C . PHE A 1 384 ? 15.615 -6.499 -25.385 1.00 88.81 384 PHE A C 1
ATOM 2930 O O . PHE A 1 384 ? 15.725 -5.399 -24.854 1.00 88.81 384 PHE A O 1
ATOM 2937 N N . ILE A 1 385 ? 16.633 -7.173 -25.909 1.00 86.19 385 ILE A N 1
ATOM 2938 C CA . ILE A 1 385 ? 17.973 -6.622 -26.084 1.00 86.19 385 ILE A CA 1
ATOM 2939 C C . ILE A 1 385 ? 18.177 -6.530 -27.593 1.00 86.19 385 ILE A C 1
ATOM 2941 O O . ILE A 1 385 ? 18.257 -7.562 -28.257 1.00 86.19 385 ILE A O 1
ATOM 2945 N N . LEU A 1 386 ? 18.168 -5.313 -28.131 1.00 85.56 386 LEU A N 1
ATOM 2946 C CA . LEU A 1 386 ? 18.169 -5.060 -29.571 1.00 85.56 386 LEU A CA 1
ATOM 2947 C C . LEU A 1 386 ? 19.463 -4.358 -30.006 1.00 85.56 386 LEU A C 1
ATOM 2949 O O . LEU A 1 386 ? 19.899 -3.427 -29.327 1.00 85.56 386 LEU A O 1
ATOM 2953 N N . PRO A 1 387 ? 20.068 -4.731 -31.145 1.00 81.75 387 PRO A N 1
ATOM 2954 C CA . PRO A 1 387 ? 21.128 -3.926 -31.731 1.00 81.75 387 PRO A CA 1
ATOM 2955 C C . PRO A 1 387 ? 20.552 -2.562 -32.105 1.00 81.75 387 PRO A C 1
ATOM 2957 O O . PRO A 1 387 ? 19.499 -2.483 -32.741 1.00 81.75 387 PRO A O 1
ATOM 2960 N N . GLN A 1 388 ? 21.236 -1.483 -31.742 1.00 78.69 388 GLN A N 1
ATOM 2961 C CA . GLN A 1 388 ? 20.745 -0.126 -31.976 1.00 78.69 388 GLN A CA 1
ATOM 2962 C C . GLN A 1 388 ? 20.520 0.169 -33.469 1.00 78.69 388 GLN A C 1
ATOM 2964 O O . GLN A 1 388 ? 19.526 0.784 -33.846 1.00 78.69 388 GLN A O 1
ATOM 2969 N N . THR A 1 389 ? 21.402 -0.346 -34.326 1.00 77.12 389 THR A N 1
ATOM 2970 C CA . THR A 1 389 ? 21.311 -0.263 -35.792 1.00 77.12 389 THR A CA 1
ATOM 2971 C C . THR A 1 389 ? 20.166 -1.090 -36.378 1.00 77.12 389 THR A C 1
ATOM 2973 O O . THR A 1 389 ? 19.753 -0.845 -37.509 1.00 77.12 389 THR A O 1
ATOM 2976 N N . ALA A 1 390 ? 19.641 -2.056 -35.621 1.00 72.44 390 ALA A N 1
ATOM 2977 C CA . ALA A 1 390 ? 18.624 -2.994 -36.075 1.00 72.44 390 ALA A CA 1
ATOM 2978 C C . ALA A 1 390 ? 17.219 -2.669 -35.555 1.00 72.44 390 ALA A C 1
ATOM 2980 O O . ALA A 1 390 ? 16.263 -3.293 -36.017 1.00 72.44 390 ALA A O 1
ATOM 2981 N N . VAL A 1 391 ? 17.049 -1.715 -34.627 1.00 82.62 391 VAL A N 1
ATOM 2982 C CA . VAL A 1 391 ? 15.711 -1.349 -34.137 1.00 82.62 391 VAL A CA 1
ATOM 2983 C C . VAL A 1 391 ? 14.902 -0.819 -35.320 1.00 82.62 391 VAL A C 1
ATOM 2985 O O . VAL A 1 391 ? 15.130 0.279 -35.827 1.00 82.62 391 VAL A O 1
ATOM 2988 N N . ASN A 1 392 ? 13.950 -1.617 -35.785 1.00 89.31 392 ASN A N 1
ATOM 2989 C CA . ASN A 1 392 ? 13.064 -1.328 -36.902 1.00 89.31 392 ASN A CA 1
ATOM 2990 C C . ASN A 1 392 ? 11.609 -1.520 -36.433 1.00 89.31 392 ASN A C 1
ATOM 2992 O O . ASN A 1 392 ? 11.360 -1.896 -35.284 1.00 89.31 392 ASN A O 1
ATOM 2996 N N . ASP A 1 393 ? 10.641 -1.231 -37.299 1.00 90.00 393 ASP A N 1
ATOM 2997 C CA . ASP A 1 393 ? 9.227 -1.310 -36.913 1.00 90.00 393 ASP A CA 1
ATOM 2998 C C . ASP A 1 393 ? 8.774 -2.754 -36.635 1.00 90.00 393 ASP A C 1
ATOM 3000 O O . ASP A 1 393 ? 7.851 -2.962 -35.854 1.00 90.00 393 ASP A O 1
ATOM 3004 N N . GLU A 1 394 ? 9.465 -3.751 -37.194 1.00 91.81 394 GLU A N 1
ATOM 3005 C CA . GLU A 1 394 ? 9.220 -5.172 -36.929 1.00 91.81 394 GLU A CA 1
ATOM 3006 C C . GLU A 1 394 ? 9.591 -5.543 -35.485 1.00 91.81 394 GLU A C 1
ATOM 3008 O O . GLU A 1 394 ? 8.776 -6.117 -34.763 1.00 91.81 394 GLU A O 1
ATOM 3013 N N . HIS A 1 395 ? 10.773 -5.134 -35.014 1.00 92.62 395 HIS A N 1
ATOM 3014 C CA . HIS A 1 395 ? 11.188 -5.346 -33.626 1.00 92.62 395 HIS A CA 1
ATOM 3015 C C . HIS A 1 395 ? 10.254 -4.649 -32.630 1.00 92.62 395 HIS A C 1
ATOM 3017 O O . HIS A 1 395 ? 9.891 -5.235 -31.609 1.00 92.62 395 HIS A O 1
ATOM 3023 N N . ILE A 1 396 ? 9.832 -3.416 -32.928 1.00 94.69 396 ILE A N 1
ATOM 3024 C CA . ILE A 1 396 ? 8.852 -2.701 -32.099 1.00 94.69 396 ILE A CA 1
ATOM 3025 C C . ILE A 1 396 ? 7.502 -3.432 -32.109 1.00 94.69 396 ILE A C 1
ATOM 3027 O O . ILE A 1 396 ? 6.890 -3.579 -31.051 1.00 94.69 396 ILE A O 1
ATOM 3031 N N . GLY A 1 397 ? 7.069 -3.944 -33.263 1.00 93.81 397 GLY A N 1
ATOM 3032 C CA . GLY A 1 397 ? 5.869 -4.773 -33.390 1.00 93.81 397 GLY A CA 1
ATOM 3033 C C . GLY A 1 397 ? 5.903 -5.994 -32.471 1.00 93.81 397 GLY A C 1
ATOM 3034 O O . GLY A 1 397 ? 4.969 -6.195 -31.700 1.00 93.81 397 GLY A O 1
ATOM 3035 N N . LEU A 1 398 ? 7.017 -6.733 -32.451 1.00 94.00 398 LEU A N 1
ATOM 3036 C CA . LEU A 1 398 ? 7.205 -7.888 -31.562 1.00 94.00 398 LEU A CA 1
ATOM 3037 C C . LEU A 1 398 ? 7.121 -7.519 -30.073 1.00 94.00 398 LEU A C 1
ATOM 3039 O O . LEU A 1 398 ? 6.561 -8.276 -29.274 1.00 94.00 398 LEU A O 1
ATOM 3043 N N . ILE A 1 399 ? 7.670 -6.362 -29.686 1.00 94.69 399 ILE A N 1
ATOM 3044 C CA . ILE A 1 399 ? 7.564 -5.855 -28.310 1.00 94.69 399 ILE A CA 1
ATOM 3045 C C . ILE A 1 399 ? 6.098 -5.578 -27.968 1.00 94.69 399 ILE A C 1
ATOM 3047 O O . ILE A 1 399 ? 5.623 -6.018 -26.918 1.00 94.69 399 ILE A O 1
ATOM 3051 N N . VAL A 1 400 ? 5.374 -4.889 -28.854 1.00 95.06 400 VAL A N 1
ATOM 3052 C CA . VAL A 1 400 ? 3.957 -4.552 -28.656 1.00 95.06 400 VAL A CA 1
ATOM 3053 C C . VAL A 1 400 ? 3.089 -5.802 -28.587 1.00 95.06 400 VAL A C 1
ATOM 3055 O O . VAL A 1 400 ? 2.317 -5.923 -27.641 1.00 95.06 400 VAL A O 1
ATOM 3058 N N . ASP A 1 401 ? 3.266 -6.765 -29.491 1.00 93.50 401 ASP A N 1
ATOM 3059 C CA . ASP A 1 401 ? 2.506 -8.023 -29.482 1.00 93.50 401 ASP A CA 1
ATOM 3060 C C . ASP A 1 401 ? 2.725 -8.795 -28.167 1.00 93.50 401 ASP A C 1
ATOM 3062 O O . ASP A 1 401 ? 1.818 -9.434 -27.623 1.00 93.50 401 ASP A O 1
ATOM 3066 N N . ARG A 1 402 ? 3.936 -8.719 -27.599 1.00 91.94 402 ARG A N 1
ATOM 3067 C CA . ARG A 1 402 ? 4.241 -9.343 -26.309 1.00 91.94 402 ARG A CA 1
ATOM 3068 C C . ARG A 1 402 ? 3.618 -8.597 -25.134 1.00 91.94 402 ARG A C 1
ATOM 3070 O O . ARG A 1 402 ? 3.160 -9.260 -24.205 1.00 91.94 402 ARG A O 1
ATOM 3077 N N . ILE A 1 403 ? 3.606 -7.265 -25.160 1.00 92.12 403 ILE A N 1
ATOM 3078 C CA . ILE A 1 403 ? 2.903 -6.442 -24.166 1.00 92.12 403 ILE A CA 1
ATOM 3079 C C . ILE A 1 403 ? 1.405 -6.750 -24.224 1.00 92.12 403 ILE A C 1
ATOM 3081 O O . ILE A 1 403 ? 0.818 -7.073 -23.198 1.00 92.12 403 ILE A O 1
ATOM 3085 N N . GLU A 1 404 ? 0.812 -6.752 -25.416 1.00 90.50 404 GLU A N 1
ATOM 3086 C CA . GLU A 1 404 ? -0.599 -7.068 -25.649 1.00 90.50 404 GLU A CA 1
ATOM 3087 C C . GLU A 1 404 ? -0.954 -8.454 -25.101 1.00 90.50 404 GLU A C 1
ATOM 3089 O O . GLU A 1 404 ? -1.892 -8.594 -24.318 1.00 90.50 404 GLU A O 1
ATOM 3094 N N . LYS A 1 405 ? -0.131 -9.471 -25.384 1.00 88.81 405 LYS A N 1
ATOM 3095 C CA . LYS A 1 405 ? -0.323 -10.814 -24.823 1.00 88.81 405 LYS A CA 1
ATOM 3096 C C . LYS A 1 405 ? -0.335 -10.831 -23.290 1.00 88.81 405 LYS A C 1
ATOM 3098 O O . LYS A 1 405 ? -1.057 -11.643 -22.721 1.00 88.81 405 LYS A O 1
ATOM 3103 N N . LYS A 1 406 ? 0.460 -9.982 -22.629 1.00 85.44 406 LYS A N 1
ATOM 3104 C CA . LYS A 1 406 ? 0.489 -9.883 -21.160 1.00 85.44 406 LYS A CA 1
ATOM 3105 C C . LYS A 1 406 ? -0.663 -9.065 -20.588 1.00 85.44 406 LYS A C 1
ATOM 3107 O O . LYS A 1 406 ? -1.090 -9.357 -19.486 1.00 85.44 406 LYS A O 1
ATOM 3112 N N . LEU A 1 407 ? -1.157 -8.065 -21.314 1.00 82.12 407 LEU A N 1
ATOM 3113 C CA . LEU A 1 407 ? -2.357 -7.316 -20.922 1.00 82.12 407 LEU A CA 1
ATOM 3114 C C . LEU A 1 407 ? -3.617 -8.192 -20.968 1.00 82.12 407 LEU A C 1
ATOM 3116 O O . LEU A 1 407 ? -4.602 -7.902 -20.300 1.00 82.12 407 LEU A O 1
ATOM 3120 N N . VAL A 1 408 ? -3.571 -9.247 -21.779 1.00 74.88 408 VAL A N 1
ATOM 3121 C CA . VAL A 1 408 ? -4.664 -10.188 -22.030 1.00 74.88 408 VAL A CA 1
ATOM 3122 C C . VAL A 1 408 ? -4.550 -11.471 -21.184 1.00 74.88 408 VAL A C 1
ATOM 3124 O O . VAL A 1 408 ? -5.439 -12.316 -21.261 1.00 74.88 408 VAL A O 1
ATOM 3127 N N . ALA A 1 409 ? -3.470 -11.662 -20.422 1.00 62.38 409 ALA A N 1
ATOM 3128 C CA . ALA A 1 409 ? -3.234 -12.837 -19.575 1.00 62.38 409 ALA A CA 1
ATOM 3129 C C . ALA A 1 409 ? -3.538 -12.515 -18.112 1.00 62.38 409 ALA A C 1
ATOM 3131 O O . ALA A 1 409 ? -4.146 -13.391 -17.452 1.00 62.38 409 ALA A O 1
#

Foldseek 3Di:
DEEEEEQQLDLCNLQAVQVQCVVDPPQQAYEYEYQCPQDDPDDRVSCVPPRYDYDNDQLVPLVSLLCVCQVRVHQAYEYPQLVPDPPPDDPVRSLCSLAVSVVSNLVSVVNSVDQHAYEYEAEPDPSRVVSVVVVLVSCVVVVHHYEYEYDYPPLDDHYQHPFVVLVVVQPDDDPDDDYHYHTRVSDDDDALADPVLLLVQLVCVVVVHDDQSDRDDGDPPPCVRVCVRRVDDDDPDRRDPPPPLQEEEEEPCVDPLNVLLVVVCVVVVRHYDYDPDQQLPDDLVSSVVSCVVVVHQAYEYELEDPPPVVLFVDDDDPVSLSVLLSRQARRLLSVLVSCVVVVHQYEYEYEDAPPQLVPGSNSVSNVVNVVSSVVPPDPSYYYHYYHPVPPDSVSSVVSSVVSVVSSSD

Radius of gyration: 26.23 Å; chains: 1; bounding box: 65×39×73 Å

pLDDT: mean 74.38, std 21.85, range [20.75, 98.25]

Secondary structure (DSSP, 8-state):
-EEEEETTTSHHIIIIIHHHHTTSTT--EEEEEE-STT--S---GGGGSTTEEEEE--TT-HHHHHHHHHHHT--EEEE-GGG---TT--HHHHHIIIIIIHHHHHHHHHHH-S-PEEEEEEESSHHHHHHHHHHHHHHHHHT--EEEEEE-TT---S-THHHHHHHHHH----SS----B--STTSS------HHHHHHHHHHHHTT----------S---THHHHHHH-----------------EEEE-TTSHHHHHHHHHHHHTT--EEE--S-TTTS-HHHHHHHHHHH--SEEEEE------HHHHSS---HHHHHHHIIIIIIHHHHHHHHHHHTT--EEEEEEE-TTTGGGSHHHHHHHHHHHHHTT---TTEEEEEEEGGG--HHHHHHHHHHHHHHHT-